Protein AF-A0ABD5VII0-F1 (afdb_monomer)

Structure (mmCIF, N/CA/C/O backbone):
data_AF-A0ABD5VII0-F1
#
_entry.id   AF-A0ABD5VII0-F1
#
loop_
_atom_site.group_PDB
_atom_site.id
_atom_site.type_symbol
_atom_site.label_atom_id
_atom_site.label_alt_id
_atom_site.label_comp_id
_atom_site.label_asym_id
_atom_site.label_entity_id
_atom_site.label_seq_id
_atom_site.pdbx_PDB_ins_code
_atom_site.Cartn_x
_atom_site.Cartn_y
_atom_site.Cartn_z
_atom_site.occupancy
_atom_site.B_iso_or_equiv
_atom_site.auth_seq_id
_atom_site.auth_comp_id
_atom_site.auth_asym_id
_atom_site.auth_atom_id
_atom_site.pdbx_PDB_model_num
ATOM 1 N N . MET A 1 1 ? 37.703 -44.058 -28.568 1.00 40.06 1 MET A N 1
ATOM 2 C CA . MET A 1 1 ? 36.762 -43.119 -29.209 1.00 40.06 1 MET A CA 1
ATOM 3 C C . MET A 1 1 ? 37.309 -41.721 -28.989 1.00 40.06 1 MET A C 1
ATOM 5 O O . MET A 1 1 ? 37.172 -41.197 -27.895 1.00 40.06 1 MET A O 1
ATOM 9 N N . SER A 1 2 ? 38.016 -41.183 -29.981 1.00 28.41 2 SER A N 1
ATOM 10 C CA . SER A 1 2 ? 38.619 -39.847 -29.938 1.00 28.41 2 SER A CA 1
ATOM 11 C C . SER A 1 2 ? 38.120 -39.089 -31.157 1.00 28.41 2 SER A C 1
ATOM 13 O O . SER A 1 2 ? 38.433 -39.456 -32.287 1.00 28.41 2 SER A O 1
ATOM 15 N N . THR A 1 3 ? 37.281 -38.088 -30.928 1.00 31.30 3 THR A N 1
ATOM 16 C CA . THR A 1 3 ? 36.761 -37.202 -31.968 1.00 31.30 3 THR A CA 1
ATOM 17 C C . THR A 1 3 ? 37.717 -36.030 -32.145 1.00 31.30 3 THR A C 1
ATOM 19 O O . THR A 1 3 ? 37.901 -35.226 -31.234 1.00 31.30 3 THR A O 1
ATOM 22 N N . ASN A 1 4 ? 38.339 -35.971 -33.323 1.00 26.78 4 ASN A N 1
ATOM 23 C CA . ASN A 1 4 ? 39.168 -34.864 -33.787 1.00 26.78 4 ASN A CA 1
ATOM 24 C C . ASN A 1 4 ? 38.311 -33.606 -33.994 1.00 26.78 4 ASN A C 1
ATOM 26 O O . ASN A 1 4 ? 37.346 -33.631 -34.759 1.00 26.78 4 ASN A O 1
ATOM 30 N N . LEU A 1 5 ? 38.698 -32.504 -33.351 1.00 28.19 5 LEU A N 1
ATOM 31 C CA . LEU A 1 5 ? 38.220 -31.155 -33.648 1.00 28.19 5 LEU A CA 1
ATOM 32 C C . LEU A 1 5 ? 39.124 -30.548 -34.728 1.00 28.19 5 LEU A C 1
ATOM 34 O O . LEU A 1 5 ? 40.305 -30.304 -34.493 1.00 28.19 5 LEU A O 1
ATOM 38 N N . ASN A 1 6 ? 38.565 -30.329 -35.918 1.00 25.78 6 ASN A N 1
ATOM 39 C CA . ASN A 1 6 ? 39.205 -29.564 -36.985 1.00 25.78 6 ASN A CA 1
ATOM 40 C C . ASN A 1 6 ? 38.994 -28.067 -36.732 1.00 25.78 6 ASN A C 1
ATOM 42 O O . ASN A 1 6 ? 37.893 -27.551 -36.917 1.00 25.78 6 ASN A O 1
ATOM 46 N N . THR A 1 7 ? 40.059 -27.364 -36.361 1.00 28.97 7 THR A N 1
ATOM 47 C CA . THR A 1 7 ? 40.119 -25.899 -36.368 1.00 28.97 7 THR A CA 1
ATOM 48 C C . THR A 1 7 ? 40.439 -25.439 -37.790 1.00 28.97 7 THR A C 1
ATOM 50 O O . THR A 1 7 ? 41.469 -25.821 -38.346 1.00 28.97 7 THR A O 1
ATOM 53 N N . ARG A 1 8 ? 39.564 -24.636 -38.406 1.00 23.98 8 ARG A N 1
ATOM 54 C CA . ARG A 1 8 ? 39.806 -24.033 -39.724 1.00 23.98 8 ARG A CA 1
ATOM 55 C C . ARG A 1 8 ? 39.922 -22.519 -39.563 1.00 23.98 8 ARG A C 1
ATOM 57 O O . ARG A 1 8 ? 38.939 -21.848 -39.275 1.00 23.98 8 ARG A O 1
ATOM 64 N N . THR A 1 9 ? 41.134 -22.008 -39.738 1.00 28.67 9 THR 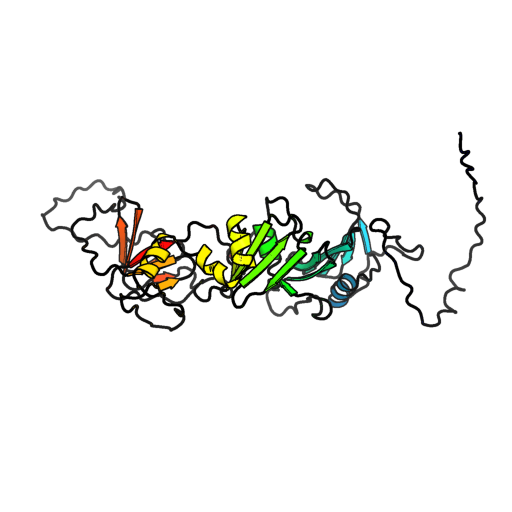A N 1
ATOM 65 C CA . THR A 1 9 ? 41.443 -20.578 -39.844 1.00 28.67 9 THR A CA 1
ATOM 66 C C . THR A 1 9 ? 40.941 -20.071 -41.196 1.00 28.67 9 THR A C 1
ATOM 68 O O . THR A 1 9 ? 41.311 -20.637 -42.225 1.00 28.67 9 THR A O 1
ATOM 71 N N . ILE A 1 10 ? 40.104 -19.031 -41.215 1.00 25.52 10 ILE A N 1
ATOM 72 C CA . ILE A 1 10 ? 39.735 -18.318 -42.447 1.00 25.52 10 ILE A CA 1
ATOM 73 C C . ILE A 1 10 ? 40.485 -16.987 -42.452 1.00 25.52 10 ILE A C 1
ATOM 75 O O . ILE A 1 10 ? 40.422 -16.225 -41.492 1.00 25.52 10 ILE A O 1
ATOM 79 N N . SER A 1 11 ? 41.249 -16.779 -43.523 1.00 27.52 11 SER A N 1
ATOM 80 C CA . SER A 1 11 ? 42.092 -15.617 -43.779 1.00 27.52 11 SER A CA 1
ATOM 81 C C . SER A 1 11 ? 41.280 -14.399 -44.207 1.00 27.52 11 SER A C 1
ATOM 83 O O . SER A 1 11 ? 40.354 -14.507 -45.011 1.00 27.52 11 SER A O 1
ATOM 85 N N . GLU A 1 12 ? 41.720 -13.241 -43.731 1.00 35.62 12 GLU A N 1
ATOM 86 C CA . GLU A 1 12 ? 41.301 -11.910 -44.154 1.00 35.62 12 GLU A CA 1
ATOM 87 C C . GLU A 1 12 ? 41.431 -11.721 -45.673 1.00 35.62 12 GLU A C 1
ATOM 89 O O . GLU A 1 12 ? 42.505 -11.889 -46.245 1.00 35.62 12 GLU A O 1
ATOM 94 N N . THR A 1 13 ? 40.348 -11.289 -46.316 1.00 28.16 13 THR A N 1
ATOM 95 C CA . THR A 1 13 ? 40.408 -10.441 -47.516 1.00 28.16 13 THR A CA 1
ATOM 96 C C . THR A 1 13 ? 39.332 -9.374 -47.355 1.00 28.16 13 THR A C 1
ATOM 98 O O . THR A 1 13 ? 38.142 -9.669 -47.321 1.00 28.16 13 THR A O 1
ATOM 101 N N . SER A 1 14 ? 39.772 -8.136 -47.128 1.00 31.20 14 SER A N 1
ATOM 102 C CA . SER A 1 14 ? 38.910 -6.964 -46.996 1.00 31.20 14 SER A CA 1
ATOM 103 C C . SER A 1 14 ? 38.879 -6.222 -48.325 1.00 31.20 14 SER A C 1
ATOM 105 O O . SER A 1 14 ? 39.821 -5.508 -48.665 1.00 31.20 14 SER A O 1
ATOM 107 N N . ASP A 1 15 ? 37.782 -6.360 -49.062 1.00 30.91 15 ASP A N 1
ATOM 108 C CA . ASP A 1 15 ? 37.466 -5.433 -50.144 1.00 30.91 15 ASP A CA 1
ATOM 109 C C . ASP A 1 15 ? 36.653 -4.273 -49.559 1.00 30.91 15 ASP A C 1
ATOM 111 O O . ASP A 1 15 ? 35.555 -4.437 -49.025 1.00 30.91 15 ASP A O 1
ATOM 115 N N . LYS A 1 16 ? 37.248 -3.078 -49.593 1.00 33.78 16 LYS A N 1
ATOM 116 C CA . LYS A 1 16 ? 36.638 -1.833 -49.120 1.00 33.78 16 LYS A CA 1
ATOM 117 C C . LYS A 1 16 ? 35.548 -1.392 -50.096 1.00 33.78 16 LYS A C 1
ATOM 119 O O . LYS A 1 16 ? 35.859 -0.839 -51.147 1.00 33.78 16 LYS A O 1
ATOM 124 N N . ILE A 1 17 ? 34.286 -1.559 -49.715 1.00 35.62 17 ILE A N 1
ATOM 125 C CA . ILE A 1 17 ? 33.165 -0.851 -50.345 1.00 35.62 17 ILE A CA 1
ATOM 126 C C . ILE A 1 17 ? 33.126 0.564 -49.751 1.00 35.62 17 ILE A C 1
ATOM 128 O O . ILE A 1 17 ? 33.121 0.735 -48.530 1.00 35.62 17 ILE A O 1
ATOM 132 N N . THR A 1 18 ? 33.165 1.592 -50.597 1.00 42.88 18 THR A N 1
ATOM 133 C CA . THR A 1 18 ? 33.120 2.994 -50.163 1.00 42.88 18 THR A CA 1
ATOM 134 C C . THR A 1 18 ? 31.687 3.433 -49.855 1.00 42.88 18 THR A C 1
ATOM 136 O O . THR A 1 18 ? 30.713 2.982 -50.455 1.00 42.88 18 THR A O 1
ATOM 139 N N . THR A 1 19 ? 31.559 4.355 -48.901 1.00 41.94 19 THR A N 1
ATOM 140 C CA . THR A 1 19 ? 30.309 4.823 -48.275 1.00 41.94 19 THR A CA 1
ATOM 141 C C . THR A 1 19 ? 29.281 5.437 -49.241 1.00 41.94 19 THR A C 1
ATOM 143 O O . THR A 1 19 ? 28.135 5.650 -48.857 1.00 41.94 19 THR A O 1
ATOM 146 N N . GLU A 1 20 ? 29.655 5.721 -50.491 1.00 36.78 20 GLU A N 1
ATOM 147 C CA . GLU A 1 20 ? 28.778 6.346 -51.491 1.00 36.78 20 GLU A CA 1
ATOM 148 C C . GLU A 1 20 ? 27.897 5.350 -52.267 1.00 36.78 20 GLU A C 1
ATOM 150 O O . GLU A 1 20 ? 26.861 5.754 -52.799 1.00 36.78 20 GLU A O 1
ATOM 155 N N . GLU A 1 21 ? 28.231 4.054 -52.300 1.00 38.16 21 GLU A N 1
ATOM 156 C CA . GLU A 1 21 ? 27.411 3.052 -53.008 1.00 38.16 21 GLU A CA 1
ATOM 157 C C . GLU A 1 21 ? 26.200 2.568 -52.196 1.00 38.16 21 GLU A C 1
ATOM 159 O O . GLU A 1 21 ? 25.178 2.197 -52.774 1.00 38.16 21 GLU A O 1
ATOM 164 N N . TYR A 1 22 ? 26.244 2.653 -50.863 1.00 38.62 22 TYR A N 1
ATOM 165 C CA . TYR A 1 22 ? 25.178 2.133 -49.993 1.00 38.62 22 TYR A CA 1
ATOM 166 C C . TYR A 1 22 ? 23.923 3.027 -49.944 1.00 38.62 22 TYR A C 1
ATOM 168 O O . TYR A 1 22 ? 22.839 2.580 -49.574 1.00 38.62 22 TYR A O 1
ATOM 176 N N . ALA A 1 23 ? 24.032 4.296 -50.351 1.00 39.47 23 ALA A N 1
ATOM 177 C CA . ALA A 1 23 ? 22.937 5.267 -50.263 1.00 39.47 23 ALA A CA 1
ATOM 178 C C . ALA A 1 23 ? 21.900 5.170 -51.404 1.00 39.47 23 ALA A C 1
ATOM 180 O O . ALA A 1 23 ? 20.951 5.952 -51.430 1.00 39.47 23 ALA A O 1
ATOM 181 N N . LYS A 1 24 ? 22.063 4.245 -52.365 1.00 35.62 24 LYS A N 1
ATOM 182 C CA . LYS A 1 24 ? 21.220 4.181 -53.576 1.00 35.62 24 LYS A CA 1
ATOM 183 C C . LYS A 1 24 ? 20.246 3.000 -53.650 1.00 35.62 24 LYS A C 1
ATOM 185 O O . LYS A 1 24 ? 19.464 2.952 -54.596 1.00 35.62 24 LYS A O 1
ATOM 190 N N . THR A 1 25 ? 20.228 2.077 -52.686 1.00 37.50 25 THR A N 1
ATOM 191 C CA . THR A 1 25 ? 19.448 0.828 -52.816 1.00 37.50 25 THR A CA 1
ATOM 192 C C . THR A 1 25 ? 18.756 0.376 -51.529 1.00 37.50 25 THR A C 1
ATOM 194 O O . THR A 1 25 ? 18.946 -0.759 -51.097 1.00 37.50 25 THR A O 1
ATOM 197 N N . THR A 1 26 ? 17.901 1.206 -50.929 1.00 31.09 26 THR A N 1
ATOM 198 C CA . THR A 1 26 ? 16.987 0.719 -49.877 1.00 31.09 26 THR A CA 1
ATOM 199 C C . THR A 1 26 ? 15.539 0.721 -50.374 1.00 31.09 26 THR A C 1
ATOM 201 O O . THR A 1 26 ? 14.867 1.750 -50.291 1.00 31.09 26 THR A O 1
ATOM 204 N N . PRO A 1 27 ? 15.012 -0.405 -50.892 1.00 31.61 27 PRO A N 1
ATOM 205 C CA . PRO A 1 27 ? 13.579 -0.630 -50.902 1.00 31.61 27 PRO A CA 1
ATOM 206 C C . PRO A 1 27 ? 13.100 -1.010 -49.497 1.00 31.61 27 PRO A C 1
ATOM 208 O O . PRO A 1 27 ? 13.823 -1.607 -48.700 1.00 31.61 27 PRO A O 1
ATOM 211 N N . ALA A 1 28 ? 11.857 -0.638 -49.206 1.00 43.59 28 ALA A N 1
ATOM 212 C CA . ALA A 1 28 ? 11.148 -1.033 -48.002 1.00 43.59 28 ALA A CA 1
ATOM 213 C C . ALA A 1 28 ? 10.971 -2.561 -47.909 1.00 43.59 28 ALA A C 1
ATOM 215 O O . ALA A 1 28 ? 10.833 -3.230 -48.933 1.00 43.59 28 ALA A O 1
ATOM 216 N N . ALA A 1 29 ? 10.825 -3.026 -46.660 1.00 32.00 29 ALA A N 1
ATOM 217 C CA . ALA A 1 29 ? 10.445 -4.376 -46.214 1.00 32.00 29 ALA A CA 1
ATOM 218 C C . ALA A 1 29 ? 11.658 -5.317 -45.981 1.00 32.00 29 ALA A C 1
ATOM 220 O O . ALA A 1 29 ? 12.670 -5.198 -46.650 1.00 32.00 29 ALA A O 1
ATOM 221 N N . VAL A 1 30 ? 11.705 -6.231 -45.007 1.00 25.81 30 VAL A N 1
ATOM 222 C CA . VAL A 1 30 ? 10.682 -6.986 -44.269 1.00 25.81 30 VAL A CA 1
ATOM 223 C C . VAL A 1 30 ? 11.249 -7.363 -42.882 1.00 25.81 30 VAL A C 1
ATOM 225 O O . VAL A 1 30 ? 12.420 -7.723 -42.763 1.00 25.81 30 VAL A O 1
ATOM 228 N N . LEU A 1 31 ? 10.401 -7.301 -41.846 1.00 39.03 31 LEU A N 1
ATOM 229 C CA . LEU A 1 31 ? 10.583 -7.946 -40.536 1.00 39.03 31 LEU A CA 1
ATOM 230 C C . LEU A 1 31 ? 11.017 -9.413 -40.707 1.00 39.03 31 LEU A C 1
ATOM 232 O O . LEU A 1 31 ? 10.260 -10.193 -41.276 1.00 39.03 31 LEU A O 1
ATOM 236 N N . THR A 1 32 ? 12.154 -9.818 -40.140 1.00 25.61 32 THR A N 1
ATOM 237 C CA . THR A 1 32 ? 12.441 -11.244 -39.922 1.00 25.61 32 THR A CA 1
ATOM 238 C C . THR A 1 32 ? 12.730 -11.484 -38.447 1.00 25.61 32 THR A C 1
ATOM 240 O O . THR A 1 32 ? 13.459 -10.734 -37.803 1.00 25.61 32 THR A O 1
ATOM 243 N N . VAL A 1 33 ? 12.041 -12.501 -37.943 1.00 29.59 33 VAL A N 1
ATOM 244 C CA . VAL A 1 33 ? 11.966 -13.021 -36.581 1.00 29.59 33 VAL A CA 1
ATOM 245 C C . VAL A 1 33 ? 13.350 -13.160 -35.942 1.00 29.59 33 VAL A C 1
ATOM 247 O O . VAL A 1 33 ? 14.222 -13.822 -36.496 1.00 29.59 33 VAL A O 1
ATOM 250 N N . ILE A 1 34 ? 13.528 -12.578 -34.754 1.00 27.77 34 ILE A N 1
ATOM 251 C CA . ILE A 1 34 ? 14.613 -12.953 -33.842 1.00 27.77 34 ILE A CA 1
ATOM 252 C C . ILE A 1 34 ? 14.004 -13.933 -32.842 1.00 27.77 34 ILE A C 1
ATOM 254 O O . ILE A 1 34 ? 13.345 -13.529 -31.885 1.00 27.77 34 ILE A O 1
ATOM 258 N N . GLU A 1 35 ? 14.193 -15.226 -33.098 1.00 27.55 35 GLU A N 1
ATOM 259 C CA . GLU A 1 35 ? 14.078 -16.255 -32.067 1.00 27.55 35 GLU A CA 1
ATOM 260 C C . GLU A 1 35 ? 15.241 -16.043 -31.095 1.00 27.55 35 GLU A C 1
ATOM 262 O O . GLU A 1 35 ? 16.414 -16.218 -31.420 1.00 27.55 35 GLU A O 1
ATOM 267 N N . THR A 1 36 ? 14.907 -15.541 -29.913 1.00 31.28 36 THR A N 1
ATOM 268 C CA . THR A 1 36 ? 15.856 -15.185 -28.865 1.00 31.28 36 THR A CA 1
ATOM 269 C C . THR A 1 36 ? 16.338 -16.430 -28.127 1.00 31.28 36 THR A C 1
ATOM 271 O O . THR A 1 36 ? 15.568 -17.030 -27.380 1.00 31.28 36 THR A O 1
ATOM 274 N N . ASN A 1 37 ? 17.631 -16.740 -28.235 1.00 28.42 37 ASN A N 1
ATOM 275 C CA . ASN A 1 37 ? 18.361 -17.297 -27.101 1.00 28.42 37 ASN A CA 1
ATOM 276 C C . ASN A 1 37 ? 18.738 -16.127 -26.187 1.00 28.42 37 ASN A C 1
ATOM 278 O O . ASN A 1 37 ? 19.406 -15.181 -26.605 1.00 28.42 37 ASN A O 1
ATOM 282 N N . VAL A 1 38 ? 18.248 -16.176 -24.951 1.00 37.91 38 VAL A N 1
ATOM 283 C CA . VAL A 1 38 ? 18.551 -15.221 -23.882 1.00 37.91 38 VAL A CA 1
ATOM 284 C C . VAL A 1 38 ? 20.055 -15.304 -23.593 1.00 37.91 38 VAL A C 1
ATOM 286 O O . VAL A 1 38 ? 20.504 -16.204 -22.891 1.00 37.91 38 VAL A O 1
ATOM 289 N N . GLY A 1 39 ? 20.845 -14.422 -24.205 1.00 36.00 39 GLY A N 1
ATOM 290 C CA . GLY A 1 39 ? 22.305 -14.416 -24.067 1.00 36.00 39 GLY A CA 1
ATOM 291 C C . GLY A 1 39 ? 23.024 -13.474 -25.028 1.00 36.00 39 GLY A C 1
ATOM 292 O O . GLY A 1 39 ? 23.912 -12.748 -24.597 1.00 36.00 39 GLY A O 1
ATOM 293 N N . ASP A 1 40 ? 22.580 -13.384 -26.283 1.00 39.66 40 ASP A N 1
ATOM 294 C CA . ASP A 1 40 ? 23.312 -12.642 -27.315 1.00 39.66 40 ASP A CA 1
ATOM 295 C C . ASP A 1 40 ? 22.464 -11.521 -27.922 1.00 39.66 40 ASP A C 1
ATOM 297 O O . ASP A 1 40 ? 21.899 -11.638 -29.012 1.00 39.66 40 ASP A O 1
ATOM 301 N N . LEU A 1 41 ? 22.412 -10.376 -27.236 1.00 45.94 41 LEU A N 1
ATOM 302 C CA . LEU A 1 41 ? 22.143 -9.109 -27.921 1.00 45.94 41 LEU A CA 1
ATOM 303 C C . LEU A 1 41 ? 23.351 -8.806 -28.812 1.00 45.94 41 LEU A C 1
ATOM 305 O O . LEU A 1 41 ? 24.301 -8.139 -28.405 1.00 45.94 41 LEU A O 1
ATOM 309 N N . THR A 1 42 ? 23.322 -9.323 -30.037 1.00 47.84 42 THR A N 1
ATOM 310 C CA . THR A 1 42 ? 24.255 -8.920 -31.085 1.00 47.84 42 THR A CA 1
ATOM 311 C C . THR A 1 42 ? 23.955 -7.470 -31.435 1.00 47.84 42 THR A C 1
ATOM 313 O O . THR A 1 42 ? 22.951 -7.146 -32.069 1.00 47.84 42 THR A O 1
ATOM 316 N N . VAL A 1 43 ? 24.820 -6.567 -30.970 1.00 49.31 43 VAL A N 1
ATOM 317 C CA . VAL A 1 43 ? 24.845 -5.190 -31.460 1.00 49.31 43 VAL A CA 1
ATOM 318 C C . VAL A 1 43 ? 25.120 -5.279 -32.965 1.00 49.31 43 VAL A C 1
ATOM 320 O O . VAL A 1 43 ? 26.152 -5.840 -33.336 1.00 49.31 43 VAL A O 1
ATOM 323 N N . PRO A 1 44 ? 24.218 -4.804 -33.840 1.00 52.94 44 PRO A N 1
ATOM 324 C CA . PRO A 1 44 ? 24.406 -4.968 -35.275 1.00 52.94 44 PRO A CA 1
ATOM 325 C C . PRO A 1 44 ? 25.715 -4.321 -35.738 1.00 52.94 44 PRO A C 1
ATOM 327 O O . PRO A 1 44 ? 26.057 -3.245 -35.258 1.00 52.94 44 PRO A O 1
ATOM 330 N N . GLU A 1 45 ? 26.426 -4.917 -36.699 1.00 47.41 45 GLU A N 1
ATOM 331 C CA . GLU A 1 45 ? 27.711 -4.378 -37.194 1.00 47.41 45 GLU A CA 1
ATOM 332 C C . GLU A 1 45 ? 27.603 -2.946 -37.748 1.00 47.41 45 GLU A C 1
ATOM 334 O O . GLU A 1 45 ? 28.568 -2.187 -37.736 1.00 47.41 45 GLU A O 1
ATOM 339 N N . TRP A 1 46 ? 26.411 -2.548 -38.200 1.00 48.19 46 TRP A N 1
ATOM 340 C CA . TRP A 1 46 ? 26.122 -1.199 -38.691 1.00 48.19 46 TRP A CA 1
ATOM 341 C C . TRP A 1 46 ? 25.880 -0.168 -37.577 1.00 48.19 46 TRP A C 1
ATOM 343 O O . TRP A 1 46 ? 25.620 1.004 -37.858 1.00 48.19 46 TRP A O 1
ATOM 353 N N . TYR A 1 47 ? 25.930 -0.574 -36.310 1.00 51.75 47 TYR A N 1
ATOM 354 C CA . TYR A 1 47 ? 25.691 0.310 -35.183 1.00 51.75 47 TYR A CA 1
ATOM 355 C C . TYR A 1 47 ? 26.903 1.205 -34.891 1.00 51.75 47 TYR A C 1
ATOM 357 O O . TYR A 1 47 ? 28.002 0.735 -34.602 1.00 51.75 47 TYR A O 1
ATOM 365 N N . ILE A 1 48 ? 26.674 2.519 -34.886 1.00 55.12 48 ILE A N 1
ATOM 366 C CA . ILE A 1 48 ? 27.670 3.522 -34.502 1.00 55.12 48 ILE A CA 1
ATOM 367 C C . ILE A 1 48 ? 27.243 4.124 -33.157 1.00 55.12 48 ILE A C 1
ATOM 369 O O . ILE A 1 48 ? 26.219 4.813 -33.107 1.00 55.12 48 ILE A O 1
ATOM 373 N N . PRO A 1 49 ? 28.008 3.915 -32.067 1.00 54.88 49 PRO A N 1
ATOM 374 C CA . PRO A 1 49 ? 27.760 4.584 -30.797 1.00 54.88 49 PRO A CA 1
ATOM 375 C C . PRO A 1 49 ? 27.708 6.102 -30.977 1.00 54.88 49 PRO A C 1
ATOM 377 O O . PRO A 1 49 ? 28.630 6.706 -31.525 1.00 54.88 49 PRO A O 1
ATOM 380 N N . THR A 1 50 ? 26.636 6.734 -30.502 1.00 55.38 50 THR A N 1
ATOM 381 C CA . THR A 1 50 ? 26.457 8.188 -30.584 1.00 55.38 50 THR A CA 1
ATOM 382 C C . THR A 1 50 ? 26.126 8.775 -29.220 1.00 55.38 50 THR A C 1
ATOM 384 O O . THR A 1 50 ? 25.294 8.260 -28.475 1.00 55.38 50 THR A O 1
ATOM 387 N N . THR A 1 51 ? 26.756 9.906 -28.908 1.00 55.38 51 THR A N 1
ATOM 388 C CA . THR A 1 51 ? 26.483 10.696 -27.699 1.00 55.38 51 THR A CA 1
ATOM 389 C C . THR A 1 51 ? 25.268 11.614 -27.852 1.00 55.38 51 THR A C 1
ATOM 391 O O . THR A 1 51 ? 24.846 12.246 -26.884 1.00 55.38 51 THR A O 1
ATOM 394 N N . LYS A 1 52 ? 24.694 11.712 -29.059 1.00 60.94 52 LYS A N 1
ATOM 395 C CA . LYS A 1 52 ? 23.497 12.516 -29.335 1.00 60.94 52 LYS A CA 1
ATOM 396 C C . LYS A 1 52 ? 22.245 11.678 -29.105 1.00 60.94 52 LYS A C 1
ATOM 398 O O . LYS A 1 52 ? 22.196 10.541 -29.561 1.00 60.94 52 LYS A O 1
ATOM 403 N N . ALA A 1 53 ? 21.231 12.254 -28.461 1.00 64.25 53 ALA A N 1
ATOM 404 C CA . ALA A 1 53 ? 19.911 11.637 -28.338 1.00 64.25 53 ALA A CA 1
ATOM 405 C C . ALA A 1 53 ? 19.309 11.376 -29.734 1.00 64.25 53 ALA A C 1
ATOM 407 O O . ALA A 1 53 ? 19.294 12.275 -30.575 1.00 64.25 53 ALA A O 1
ATOM 408 N N . VAL A 1 54 ? 18.838 10.151 -29.975 1.00 68.75 54 VAL A N 1
ATOM 409 C CA . VAL A 1 54 ? 18.260 9.697 -31.258 1.00 68.75 54 VAL A CA 1
ATOM 410 C C . VAL A 1 54 ? 16.736 9.807 -31.212 1.00 68.75 54 VAL A C 1
ATOM 412 O O . VAL A 1 54 ? 16.091 9.929 -32.249 1.00 68.75 54 VAL A O 1
ATOM 415 N N . TYR A 1 55 ? 16.170 9.847 -30.005 1.00 76.44 55 TYR A N 1
ATOM 416 C CA . TYR A 1 55 ? 14.745 10.003 -29.773 1.00 76.44 55 TYR A CA 1
ATOM 417 C C . TYR A 1 55 ? 14.422 11.259 -28.975 1.00 76.44 55 TYR A C 1
ATOM 419 O O . TYR A 1 55 ? 15.199 11.727 -28.136 1.00 76.44 55 TYR A O 1
ATOM 427 N N . ASP A 1 56 ? 13.214 11.766 -29.204 1.00 84.00 56 ASP A N 1
ATOM 428 C CA . ASP A 1 56 ? 12.560 12.637 -28.244 1.00 84.00 56 ASP A CA 1
ATOM 429 C C . ASP A 1 56 ? 12.103 11.840 -27.005 1.00 84.00 56 ASP A C 1
ATOM 431 O O . ASP A 1 56 ? 12.340 10.640 -26.866 1.00 84.00 56 ASP A O 1
ATOM 435 N N . LYS A 1 57 ? 11.452 12.522 -26.064 1.00 83.50 57 LYS A N 1
ATOM 436 C CA . LYS A 1 57 ? 11.043 11.927 -24.785 1.00 83.50 57 LYS A CA 1
ATOM 437 C C . LYS A 1 57 ? 10.095 10.741 -24.963 1.00 83.50 57 LYS A C 1
ATOM 439 O O . LYS A 1 57 ? 10.272 9.735 -24.286 1.00 83.50 57 LYS A O 1
ATOM 444 N N . GLN A 1 58 ? 9.119 10.863 -25.863 1.00 84.00 58 GLN A N 1
ATOM 445 C CA . GLN A 1 58 ? 8.134 9.816 -26.126 1.00 84.00 58 GLN A CA 1
ATOM 446 C C . GLN A 1 58 ? 8.782 8.651 -26.878 1.00 84.00 58 GLN A C 1
ATOM 448 O O . GLN A 1 58 ? 8.574 7.493 -26.527 1.00 84.00 58 GLN A O 1
ATOM 453 N N . GLY A 1 59 ? 9.636 8.958 -27.853 1.00 84.06 59 GLY A N 1
ATOM 454 C CA . GLY A 1 59 ? 10.389 7.982 -28.620 1.00 84.06 59 GLY A CA 1
ATOM 455 C C . GLY A 1 59 ? 11.282 7.109 -27.743 1.00 84.06 59 GLY A C 1
ATOM 456 O O . GLY A 1 59 ? 11.334 5.909 -27.979 1.00 84.06 59 GLY A O 1
ATOM 457 N N . VAL A 1 60 ? 11.910 7.649 -26.686 1.00 84.12 60 VAL A N 1
ATOM 458 C CA . VAL A 1 60 ? 12.681 6.831 -25.726 1.00 84.12 60 VAL A CA 1
ATOM 459 C C . VAL A 1 60 ? 11.798 5.755 -25.090 1.00 84.12 60 VAL A C 1
ATOM 461 O O . VAL A 1 60 ? 12.167 4.580 -25.099 1.00 84.12 60 VAL A O 1
ATOM 464 N N . VAL A 1 61 ? 10.631 6.140 -24.568 1.00 84.69 61 VAL A N 1
ATOM 465 C CA . VAL A 1 61 ? 9.721 5.227 -23.862 1.00 84.69 61 VAL A CA 1
ATOM 466 C C . VAL A 1 61 ? 9.103 4.208 -24.825 1.00 84.69 61 VAL A C 1
ATOM 468 O O . VAL A 1 61 ? 9.064 3.017 -24.527 1.00 84.69 61 VAL A O 1
ATOM 471 N N . GLU A 1 62 ? 8.665 4.642 -26.010 1.00 85.25 62 GLU A N 1
ATOM 472 C CA . GLU A 1 62 ? 8.073 3.753 -27.017 1.00 85.25 62 GLU A CA 1
ATOM 473 C C . GLU A 1 62 ? 9.075 2.759 -27.590 1.00 85.25 62 GLU A C 1
ATOM 475 O O . GLU A 1 62 ? 8.763 1.578 -27.741 1.00 85.25 62 GLU A O 1
ATOM 480 N N . SER A 1 63 ? 10.282 3.232 -27.898 1.00 82.81 63 SER A N 1
ATOM 481 C CA . SER A 1 63 ? 11.368 2.394 -28.394 1.00 82.81 63 SER A CA 1
ATOM 482 C C . SER A 1 63 ? 11.739 1.347 -27.347 1.00 82.81 63 SER A C 1
ATOM 484 O O . SER A 1 63 ? 11.800 0.156 -27.664 1.00 82.81 63 SER A O 1
ATOM 486 N N . TRP A 1 64 ? 11.865 1.775 -26.083 1.00 87.44 64 TRP A N 1
ATOM 487 C CA . TRP A 1 64 ? 12.082 0.876 -24.957 1.00 87.44 64 TRP A CA 1
ATOM 488 C C . TRP A 1 64 ? 10.982 -0.175 -24.865 1.00 87.44 64 TRP A C 1
ATOM 490 O O . TRP A 1 64 ? 11.309 -1.360 -24.900 1.00 87.44 64 TRP A O 1
ATOM 500 N N . ALA A 1 65 ? 9.707 0.225 -24.851 1.00 83.00 65 ALA A N 1
ATOM 501 C CA . ALA A 1 65 ? 8.554 -0.666 -24.710 1.00 83.00 65 ALA A CA 1
ATOM 502 C C . ALA A 1 65 ? 8.442 -1.684 -25.856 1.00 83.00 65 ALA A C 1
ATOM 504 O O . ALA A 1 65 ? 8.088 -2.839 -25.628 1.00 83.00 65 ALA A O 1
ATOM 505 N N . GLN A 1 66 ? 8.834 -1.296 -27.070 1.00 83.00 66 GLN A N 1
ATOM 506 C CA . GLN A 1 66 ? 8.806 -2.148 -28.263 1.00 83.00 66 GLN A CA 1
ATOM 507 C C . GLN A 1 66 ? 10.057 -3.018 -28.445 1.00 83.00 66 GLN A C 1
ATOM 509 O O . GLN A 1 66 ? 10.159 -3.707 -29.457 1.00 83.00 66 GLN A O 1
ATOM 514 N N . LYS A 1 67 ? 11.031 -2.967 -27.525 1.00 80.56 67 LYS A N 1
ATOM 515 C CA . LYS A 1 67 ? 12.345 -3.618 -27.696 1.00 80.56 67 LYS A CA 1
ATOM 516 C C . LYS A 1 67 ? 13.078 -3.162 -28.968 1.00 80.56 67 LYS A C 1
ATOM 518 O O . LYS A 1 67 ? 13.909 -3.885 -29.507 1.00 80.56 67 LYS A O 1
ATOM 523 N N . LYS A 1 68 ? 12.791 -1.951 -29.454 1.00 75.38 68 LYS A N 1
ATOM 524 C CA . LYS A 1 68 ? 13.507 -1.336 -30.576 1.00 75.38 68 LYS A CA 1
ATOM 525 C C . LYS A 1 68 ? 14.647 -0.524 -29.981 1.00 75.38 68 LYS A C 1
ATOM 527 O O . LYS A 1 68 ? 14.390 0.352 -29.164 1.00 75.38 68 LYS A O 1
ATOM 532 N N . PHE A 1 69 ? 15.896 -0.805 -30.331 1.00 62.66 69 PHE A N 1
ATOM 533 C CA . PHE A 1 69 ? 17.028 -0.085 -29.742 1.00 62.66 69 PHE A CA 1
ATOM 534 C C . PHE A 1 69 ? 18.085 0.265 -30.790 1.00 62.66 69 PHE A C 1
ATOM 536 O O . PHE A 1 69 ? 18.923 -0.572 -31.114 1.00 62.66 69 PHE A O 1
ATOM 543 N N . PRO A 1 70 ? 18.136 1.519 -31.272 1.00 56.38 70 PRO A N 1
ATOM 544 C CA . PRO A 1 70 ? 19.413 2.153 -31.527 1.00 56.38 70 PRO A CA 1
ATOM 545 C C . PRO A 1 70 ? 20.024 2.419 -30.149 1.00 56.38 70 PRO A C 1
ATOM 547 O O . PRO A 1 70 ? 19.512 3.192 -29.339 1.00 56.38 70 PRO A O 1
ATOM 550 N N . VAL A 1 71 ? 21.067 1.668 -29.829 1.00 54.44 71 VAL A N 1
ATOM 551 C CA . VAL A 1 71 ? 21.786 1.807 -28.563 1.00 54.44 71 VAL A CA 1
ATOM 552 C C . VAL A 1 71 ? 22.387 3.232 -28.501 1.00 54.44 71 VAL A C 1
ATOM 554 O O . VAL A 1 71 ? 22.599 3.869 -29.528 1.00 54.44 71 VAL A O 1
ATOM 557 N N . HIS A 1 72 ? 22.625 3.801 -27.318 1.00 55.59 72 HIS A N 1
ATOM 558 C CA . HIS A 1 72 ? 23.434 5.032 -27.197 1.00 55.59 72 HIS A CA 1
ATOM 559 C C . HIS A 1 72 ? 24.781 4.763 -26.548 1.00 55.59 72 HIS A C 1
ATOM 561 O O . HIS A 1 72 ? 25.811 5.332 -26.910 1.00 55.59 72 HIS A O 1
ATOM 567 N N . THR A 1 73 ? 24.786 3.885 -25.555 1.00 53.12 73 THR A N 1
ATOM 568 C CA . THR A 1 73 ? 25.989 3.493 -24.834 1.00 53.12 73 THR A CA 1
ATOM 569 C C . THR A 1 73 ? 25.779 2.078 -24.325 1.00 53.12 73 THR A C 1
ATOM 571 O O . THR A 1 73 ? 24.761 1.797 -23.690 1.00 53.12 73 THR A O 1
ATOM 574 N N . VAL A 1 74 ? 26.739 1.200 -24.611 1.00 54.56 74 VAL A N 1
ATOM 575 C CA . VAL A 1 74 ? 26.900 -0.061 -23.886 1.00 54.56 74 VAL A CA 1
ATOM 576 C C . VAL A 1 74 ? 27.833 0.256 -22.732 1.00 54.56 74 VAL A C 1
ATOM 578 O O . VAL A 1 74 ? 28.978 0.647 -22.950 1.00 54.56 74 VAL A O 1
ATOM 581 N N . SER A 1 75 ? 27.328 0.171 -21.509 1.00 51.47 75 SER A N 1
ATOM 582 C CA . SER A 1 75 ? 28.160 0.303 -20.320 1.00 51.47 75 SER A CA 1
ATOM 583 C C . SER A 1 75 ? 28.181 -1.045 -19.621 1.00 51.47 75 SER A C 1
ATOM 585 O O . SER A 1 75 ? 27.137 -1.556 -19.215 1.00 51.47 75 SER A O 1
ATOM 587 N N . LEU A 1 76 ? 29.379 -1.615 -19.495 1.00 51.16 76 LEU A N 1
ATOM 588 C CA . LEU A 1 76 ? 29.667 -2.612 -18.473 1.00 51.16 76 LEU A CA 1
ATOM 589 C C . LEU A 1 76 ? 29.728 -1.830 -17.162 1.00 51.16 76 LEU A C 1
ATOM 591 O O . LEU A 1 76 ? 30.758 -1.248 -16.833 1.00 51.16 76 LEU A O 1
ATOM 595 N N . CYS A 1 77 ? 28.585 -1.684 -16.502 1.00 43.34 77 CYS A N 1
ATOM 596 C CA . CYS A 1 77 ? 28.498 -0.939 -15.256 1.00 43.34 77 CYS A CA 1
ATOM 597 C C . CYS A 1 77 ? 28.694 -1.941 -14.118 1.00 43.34 77 CYS A C 1
ATOM 599 O O . CYS A 1 77 ? 27.844 -2.819 -13.961 1.00 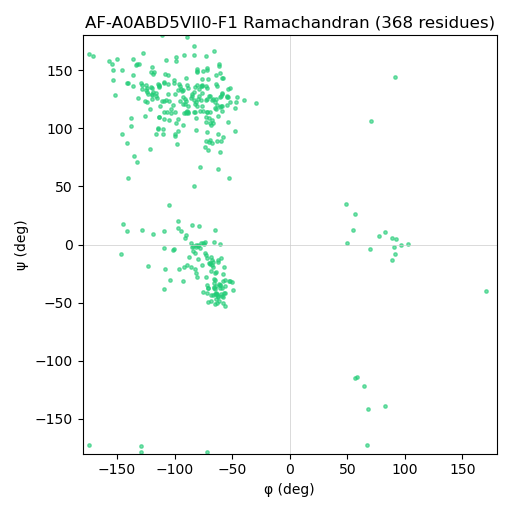43.34 77 CYS A O 1
ATOM 601 N N . PRO A 1 78 ? 29.791 -1.860 -13.352 1.00 43.97 78 PRO A N 1
ATOM 602 C CA . PRO A 1 78 ? 29.848 -2.497 -12.051 1.00 43.97 78 PRO A CA 1
ATOM 603 C C . PRO A 1 78 ? 28.977 -1.646 -11.121 1.00 43.97 78 PRO A C 1
ATOM 605 O O . PRO A 1 78 ? 29.472 -0.711 -10.496 1.00 43.97 78 PRO A O 1
ATOM 608 N N . ASP A 1 79 ? 27.662 -1.867 -11.114 1.00 45.38 79 ASP A N 1
ATOM 609 C CA . ASP A 1 79 ? 26.820 -1.233 -10.099 1.00 45.38 79 ASP A CA 1
ATOM 610 C C . ASP A 1 79 ? 27.095 -1.918 -8.748 1.00 45.38 79 ASP A C 1
ATOM 612 O O . ASP A 1 79 ? 27.252 -3.133 -8.649 1.00 45.38 79 ASP A O 1
ATOM 616 N N . SER A 1 80 ? 27.253 -1.087 -7.724 1.00 46.06 80 SER A N 1
ATOM 617 C CA . SER A 1 80 ? 28.059 -1.300 -6.520 1.00 46.06 80 SER A CA 1
ATOM 618 C C . SER A 1 80 ? 27.464 -2.188 -5.425 1.00 46.06 80 SER A C 1
ATOM 620 O O . SER A 1 80 ? 27.989 -2.159 -4.324 1.00 46.06 80 SER A O 1
ATOM 622 N N . ASP A 1 81 ? 26.435 -2.982 -5.703 1.00 49.94 81 ASP A N 1
ATOM 623 C CA . ASP A 1 81 ? 25.892 -3.960 -4.740 1.00 49.94 81 ASP A CA 1
ATOM 624 C C . ASP A 1 81 ? 25.348 -5.239 -5.403 1.00 49.94 81 ASP A C 1
ATOM 626 O O . ASP A 1 81 ? 25.086 -6.224 -4.718 1.00 49.94 81 ASP A O 1
ATOM 630 N N . ASP A 1 82 ? 25.254 -5.280 -6.738 1.00 45.44 82 ASP A N 1
ATOM 631 C CA . ASP A 1 82 ? 24.736 -6.433 -7.472 1.00 45.44 82 ASP A CA 1
ATOM 632 C C . ASP A 1 82 ? 25.875 -7.137 -8.214 1.00 45.44 82 ASP A C 1
ATOM 634 O O . ASP A 1 82 ? 26.412 -6.659 -9.213 1.00 45.44 82 ASP A O 1
ATOM 638 N N . SER A 1 83 ? 26.255 -8.313 -7.720 1.00 37.22 83 SER A N 1
ATOM 639 C CA . SER A 1 83 ? 27.374 -9.139 -8.208 1.00 37.22 83 SER A CA 1
ATOM 640 C C . SER A 1 83 ? 27.228 -9.692 -9.642 1.00 37.22 83 SER A C 1
ATOM 642 O O . SER A 1 83 ? 28.013 -10.542 -10.067 1.00 37.22 83 SER A O 1
ATOM 644 N N . VAL A 1 84 ? 26.263 -9.205 -10.427 1.00 46.75 84 VAL A N 1
ATOM 645 C CA . VAL A 1 84 ? 26.006 -9.653 -11.799 1.00 46.75 84 VAL A CA 1
ATOM 646 C C . VAL A 1 84 ? 26.319 -8.519 -12.769 1.00 46.75 84 VAL A C 1
ATOM 648 O O . VAL A 1 84 ? 25.574 -7.548 -12.874 1.00 46.75 84 VAL A O 1
ATOM 651 N N . PHE A 1 85 ? 27.398 -8.671 -13.543 1.00 43.41 85 PHE A N 1
ATOM 652 C CA . PHE A 1 85 ? 27.680 -7.829 -14.707 1.00 43.41 85 PHE A CA 1
ATOM 653 C C . PHE A 1 85 ? 26.541 -7.952 -15.726 1.00 43.41 85 PHE A C 1
ATOM 655 O O . PHE A 1 85 ? 26.580 -8.790 -16.627 1.00 43.41 85 PHE A O 1
ATOM 662 N N . ARG A 1 86 ? 25.512 -7.113 -15.609 1.00 55.22 86 ARG A N 1
ATOM 663 C CA . ARG A 1 86 ? 24.492 -6.999 -16.648 1.00 55.22 86 ARG A CA 1
ATOM 664 C C . ARG A 1 86 ? 24.933 -5.927 -17.627 1.00 55.22 86 ARG A C 1
ATOM 666 O O . ARG A 1 86 ? 24.998 -4.743 -17.295 1.00 55.22 86 ARG A O 1
ATOM 673 N N . SER A 1 87 ? 25.236 -6.342 -18.854 1.00 58.91 87 SER A N 1
ATOM 674 C CA . SER A 1 87 ? 25.374 -5.392 -19.955 1.00 58.91 87 SER A CA 1
ATOM 675 C C . SER A 1 87 ? 24.044 -4.655 -20.097 1.00 58.91 87 SER A C 1
ATOM 677 O O . SER A 1 87 ? 23.020 -5.276 -20.383 1.00 58.91 87 SER A O 1
ATOM 679 N N . LYS A 1 88 ? 24.044 -3.341 -19.851 1.00 72.81 88 LYS A N 1
ATOM 680 C CA . LYS A 1 88 ? 22.848 -2.509 -19.993 1.00 72.81 88 LYS A CA 1
ATOM 681 C C . LYS A 1 88 ? 22.964 -1.630 -21.229 1.00 72.81 88 LYS A C 1
ATOM 683 O O . LYS A 1 88 ? 23.924 -0.873 -21.395 1.00 72.81 88 LYS A O 1
ATOM 688 N N . LEU A 1 89 ? 21.968 -1.740 -22.098 1.00 77.06 89 LEU A N 1
ATOM 689 C CA . LEU A 1 89 ? 21.751 -0.829 -23.208 1.00 77.06 89 LEU A CA 1
ATOM 690 C C . LEU A 1 89 ? 21.038 0.400 -22.664 1.00 77.06 89 LEU A C 1
ATOM 692 O O . LEU A 1 89 ? 19.966 0.300 -22.069 1.00 77.06 89 LEU A O 1
ATOM 696 N N . ARG A 1 90 ? 21.645 1.568 -22.854 1.00 82.94 90 ARG A N 1
ATOM 697 C CA . ARG A 1 90 ? 21.083 2.839 -22.400 1.00 82.94 90 ARG A CA 1
ATOM 698 C C . ARG A 1 90 ? 20.538 3.633 -23.582 1.00 82.94 90 ARG A C 1
ATOM 700 O O . ARG A 1 90 ? 21.206 3.731 -24.609 1.00 82.94 90 ARG A O 1
ATOM 707 N N . ASN A 1 91 ? 19.368 4.241 -23.400 1.00 81.88 91 ASN A N 1
ATOM 708 C CA . ASN A 1 91 ? 18.784 5.241 -24.289 1.00 81.88 91 ASN A CA 1
ATOM 709 C C . ASN A 1 91 ? 18.379 6.477 -23.475 1.00 81.88 91 ASN A C 1
ATOM 711 O O . ASN A 1 91 ? 17.810 6.345 -22.392 1.00 81.88 91 ASN A O 1
ATOM 715 N N . THR A 1 92 ? 18.720 7.676 -23.945 1.00 82.94 92 THR A N 1
ATOM 716 C CA . THR A 1 92 ? 18.496 8.915 -23.194 1.00 82.94 92 THR A CA 1
ATOM 717 C C . THR A 1 92 ? 17.934 10.029 -24.061 1.00 82.94 92 THR A C 1
ATOM 719 O O . THR A 1 92 ? 18.289 10.211 -25.222 1.00 82.94 92 THR A O 1
ATOM 722 N N . SER A 1 93 ? 17.094 10.844 -23.434 1.00 83.81 93 SER A N 1
ATOM 723 C CA . SER A 1 93 ? 16.750 12.191 -23.878 1.00 83.81 93 SER A CA 1
ATOM 724 C C . SER A 1 93 ? 16.922 13.163 -22.701 1.00 83.81 93 SER A C 1
ATOM 726 O O . SER A 1 93 ? 17.412 12.784 -21.638 1.00 83.81 93 SER A O 1
ATOM 728 N N . LYS A 1 94 ? 16.520 14.433 -22.860 1.00 82.19 94 LYS A N 1
ATOM 729 C CA . LYS A 1 94 ? 16.756 15.503 -21.867 1.00 82.19 94 LYS A CA 1
ATOM 730 C C . LYS A 1 94 ? 16.358 15.134 -20.429 1.00 82.19 94 LYS A C 1
ATOM 732 O O . LYS A 1 94 ? 17.025 15.554 -19.494 1.00 82.19 94 LYS A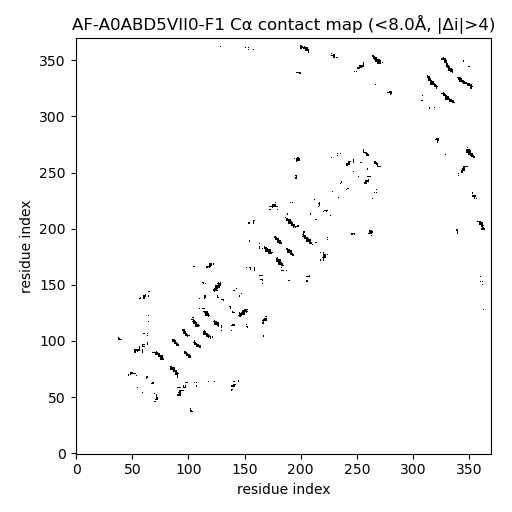 O 1
ATOM 737 N N . ASN A 1 95 ? 15.245 14.431 -20.249 1.00 83.25 95 ASN A N 1
ATOM 738 C CA . ASN A 1 95 ? 14.717 14.068 -18.931 1.00 83.25 95 ASN A CA 1
ATOM 739 C C . ASN A 1 95 ? 14.128 12.651 -18.883 1.00 83.25 95 ASN A C 1
ATOM 741 O O . ASN A 1 95 ? 13.445 12.327 -17.919 1.00 83.25 95 ASN A O 1
ATOM 745 N N . GLN A 1 96 ? 14.366 11.835 -19.910 1.00 86.25 96 GLN A N 1
ATOM 746 C CA . GLN A 1 96 ? 13.994 10.423 -19.918 1.00 86.25 96 GLN A CA 1
ATOM 747 C C . GLN A 1 96 ? 15.253 9.592 -20.095 1.00 86.25 96 GLN A C 1
ATOM 749 O O . GLN A 1 96 ? 16.093 9.909 -20.938 1.00 86.25 96 GLN A O 1
ATOM 754 N N . THR A 1 97 ? 15.380 8.534 -19.311 1.00 87.44 97 THR A N 1
ATOM 755 C CA . THR A 1 97 ? 16.429 7.532 -19.475 1.00 87.44 97 THR A CA 1
ATOM 756 C C . THR A 1 97 ? 15.793 6.157 -19.432 1.00 87.44 97 THR A C 1
ATOM 758 O O . THR A 1 97 ? 15.107 5.827 -18.476 1.00 87.44 97 THR A O 1
ATOM 761 N N . ALA A 1 98 ? 16.034 5.347 -20.452 1.00 88.81 98 ALA A N 1
ATOM 762 C CA . ALA A 1 98 ? 15.618 3.959 -20.493 1.00 88.81 98 ALA A CA 1
ATOM 763 C C . ALA A 1 98 ? 16.844 3.048 -20.480 1.00 88.81 98 ALA A C 1
ATOM 765 O O . ALA A 1 98 ? 17.815 3.277 -21.207 1.00 88.81 98 ALA A O 1
ATOM 766 N N . TYR A 1 99 ? 16.774 2.006 -19.665 1.00 89.06 99 TYR A N 1
ATOM 767 C CA . TYR A 1 99 ? 17.737 0.921 -19.616 1.00 89.06 99 TYR A CA 1
ATOM 768 C C . TYR A 1 99 ? 17.057 -0.366 -20.077 1.00 89.06 99 TYR A C 1
ATOM 770 O O . TYR A 1 99 ? 15.922 -0.654 -19.688 1.00 89.06 99 TYR A O 1
ATOM 778 N N . GLN A 1 100 ? 17.757 -1.137 -20.901 1.00 87.56 100 GLN A N 1
ATOM 779 C CA . GLN A 1 100 ? 17.398 -2.510 -21.225 1.00 87.56 100 GLN A CA 1
ATOM 780 C C . GLN A 1 100 ? 18.565 -3.435 -20.909 1.00 87.56 100 GLN A C 1
ATOM 782 O O . GLN A 1 100 ? 19.709 -3.150 -21.261 1.00 87.56 100 GLN A O 1
ATOM 787 N N . TYR A 1 101 ? 18.251 -4.548 -20.265 1.00 85.50 101 TYR A N 1
ATOM 788 C CA . TYR A 1 101 ? 19.198 -5.584 -19.902 1.00 85.50 101 TYR A CA 1
ATOM 789 C C . TYR A 1 101 ? 19.154 -6.735 -20.910 1.00 85.50 101 TYR A C 1
ATOM 791 O O . TYR A 1 101 ? 18.199 -6.892 -21.679 1.00 85.50 101 TYR A O 1
ATOM 799 N N . THR A 1 102 ? 20.208 -7.547 -20.911 1.00 78.75 102 THR A N 1
ATOM 800 C CA . THR A 1 102 ? 20.359 -8.679 -21.837 1.00 78.75 102 THR A CA 1
ATOM 801 C C . THR A 1 102 ? 19.386 -9.823 -21.600 1.00 78.75 102 THR A C 1
ATOM 803 O O . THR A 1 102 ? 19.074 -10.553 -22.535 1.00 78.75 102 THR A O 1
ATOM 806 N N . ASP A 1 103 ? 18.850 -9.940 -20.389 1.00 79.25 103 ASP A N 1
ATOM 807 C CA . ASP A 1 103 ? 17.771 -10.872 -20.046 1.00 79.25 103 ASP A CA 1
ATOM 808 C C . ASP A 1 103 ? 16.390 -10.411 -20.560 1.00 79.25 103 ASP A C 1
ATOM 810 O O . ASP A 1 103 ? 15.380 -11.074 -20.340 1.00 79.25 103 ASP A O 1
ATOM 814 N N . GLY A 1 104 ? 16.330 -9.274 -21.261 1.00 84.44 104 GLY A N 1
ATOM 815 C CA . GLY A 1 104 ? 15.109 -8.706 -21.820 1.00 84.44 104 GLY A CA 1
ATOM 816 C C . GLY A 1 104 ? 14.365 -7.765 -20.875 1.00 84.44 104 GLY A C 1
ATOM 817 O O . GLY A 1 104 ? 13.515 -7.012 -21.369 1.00 84.44 104 GLY A O 1
ATOM 818 N N . THR A 1 105 ? 14.707 -7.744 -19.582 1.00 90.19 105 THR A N 1
ATOM 819 C CA . THR A 1 105 ? 14.155 -6.802 -18.599 1.00 90.19 105 THR A CA 1
ATOM 820 C C . THR A 1 105 ? 14.579 -5.372 -18.917 1.00 90.19 105 THR A C 1
ATOM 822 O O . THR A 1 105 ? 15.461 -5.105 -19.743 1.00 90.19 105 THR A O 1
ATOM 825 N N . GLY A 1 106 ? 13.933 -4.400 -18.287 1.00 91.31 106 GLY A N 1
ATOM 826 C CA . GLY A 1 106 ? 14.318 -3.011 -18.466 1.00 91.31 106 GLY A CA 1
ATOM 827 C C . GLY A 1 106 ? 13.553 -2.073 -17.563 1.00 91.31 106 GLY A C 1
ATOM 828 O O . GLY A 1 106 ? 12.506 -2.416 -17.031 1.00 91.31 106 GLY A O 1
ATOM 829 N N . ILE A 1 107 ? 14.062 -0.859 -17.432 1.00 92.25 107 ILE A N 1
ATOM 830 C CA . ILE A 1 107 ? 13.461 0.177 -16.602 1.00 92.25 107 ILE A CA 1
ATOM 831 C C . ILE A 1 107 ? 13.568 1.520 -17.303 1.00 92.25 107 ILE A C 1
ATOM 833 O O . ILE A 1 107 ? 14.584 1.840 -17.923 1.00 92.25 107 ILE A O 1
ATOM 837 N N . CYS A 1 108 ? 12.506 2.304 -17.219 1.00 91.06 108 CYS A N 1
ATOM 838 C CA . CYS A 1 108 ? 12.456 3.653 -17.735 1.00 91.06 108 CYS A CA 1
ATOM 839 C C . CYS A 1 108 ? 12.298 4.637 -16.576 1.00 91.06 108 CYS A C 1
ATOM 841 O O . CYS A 1 108 ? 11.542 4.398 -15.633 1.00 91.06 108 CYS A O 1
ATOM 843 N N . TYR A 1 109 ? 13.034 5.739 -16.656 1.00 88.75 109 TYR A N 1
ATOM 844 C CA . TYR A 1 109 ? 13.083 6.801 -15.668 1.00 88.75 109 TYR A CA 1
ATOM 845 C C . TYR A 1 109 ? 12.719 8.137 -16.300 1.00 88.75 109 TYR A C 1
ATOM 847 O O . TYR A 1 109 ? 13.361 8.566 -17.263 1.00 88.75 109 TYR A O 1
ATOM 855 N N . HIS A 1 110 ? 11.783 8.845 -15.674 1.00 85.94 110 HIS A N 1
ATOM 856 C CA . HIS A 1 110 ? 11.546 10.268 -15.876 1.00 85.94 110 HIS A CA 1
ATOM 857 C C . HIS A 1 110 ? 12.271 11.036 -14.765 1.00 85.94 110 HIS A C 1
ATOM 859 O O . HIS A 1 110 ? 11.857 11.014 -13.611 1.00 85.94 110 HIS A O 1
ATOM 865 N N . TYR A 1 111 ? 13.369 11.718 -15.103 1.00 84.69 111 TYR A N 1
ATOM 866 C CA . TYR A 1 111 ? 14.346 12.213 -14.123 1.00 84.69 111 TYR A CA 1
ATOM 867 C C . TYR A 1 111 ? 14.899 11.069 -13.255 1.00 84.69 111 TYR A C 1
ATOM 869 O O . TYR A 1 111 ? 15.580 10.196 -13.786 1.00 84.69 111 TYR A O 1
ATOM 877 N N . SER A 1 112 ? 14.627 11.083 -11.950 1.00 80.88 112 SER A N 1
ATOM 878 C CA . SER A 1 112 ? 14.980 10.030 -10.992 1.00 80.88 112 SER A CA 1
ATOM 879 C C . SER A 1 112 ? 13.804 9.107 -10.660 1.00 80.88 112 SER A C 1
ATOM 881 O O . SER A 1 112 ? 13.982 8.129 -9.941 1.00 80.88 112 SER A O 1
ATOM 883 N N . THR A 1 113 ? 12.605 9.384 -11.175 1.00 83.81 113 THR A N 1
ATOM 884 C CA . THR A 1 113 ? 11.399 8.610 -10.872 1.00 83.81 113 THR A CA 1
ATOM 885 C C . THR A 1 113 ? 11.201 7.516 -11.909 1.00 83.81 113 THR A C 1
ATOM 887 O O . THR A 1 113 ? 11.273 7.773 -13.111 1.00 83.81 113 THR A O 1
ATOM 890 N N . ILE A 1 114 ? 10.925 6.293 -11.456 1.00 89.06 114 ILE A N 1
ATOM 891 C CA . ILE A 1 114 ? 10.551 5.182 -12.338 1.00 89.06 114 ILE A CA 1
ATOM 892 C C . ILE A 1 114 ? 9.280 5.586 -13.089 1.00 89.06 114 ILE A C 1
ATOM 894 O O . ILE A 1 114 ? 8.309 5.998 -12.464 1.00 89.06 114 ILE A O 1
ATOM 898 N N . CYS A 1 115 ? 9.260 5.489 -14.412 1.00 90.06 115 CYS A N 1
ATOM 899 C CA . CYS A 1 115 ? 8.051 5.705 -15.208 1.00 90.06 115 CYS A CA 1
ATOM 900 C C . CYS A 1 115 ? 7.493 4.403 -15.791 1.00 90.06 115 CYS A C 1
ATOM 902 O O . CYS A 1 115 ? 6.294 4.336 -16.052 1.00 90.06 115 CYS A O 1
ATOM 904 N N . GLY A 1 116 ? 8.317 3.359 -15.908 1.00 92.38 116 GLY A N 1
ATOM 905 C CA . GLY A 1 116 ? 7.857 2.011 -16.218 1.00 92.38 116 GLY A CA 1
ATOM 906 C C . GLY A 1 116 ? 8.952 0.957 -16.090 1.00 92.38 116 GLY A C 1
ATOM 907 O O . GLY A 1 116 ? 10.140 1.284 -16.087 1.00 92.38 116 GLY A O 1
ATOM 908 N N . ILE A 1 117 ? 8.549 -0.306 -15.989 1.00 94.38 117 ILE A N 1
ATOM 909 C CA . ILE A 1 117 ? 9.441 -1.472 -15.953 1.00 94.38 117 ILE A CA 1
ATOM 910 C C . ILE A 1 117 ? 8.980 -2.534 -16.941 1.00 94.38 117 ILE A C 1
ATOM 912 O O . ILE A 1 117 ? 7.801 -2.601 -17.284 1.00 94.38 117 ILE A O 1
ATOM 916 N N . ARG A 1 118 ? 9.918 -3.374 -17.371 1.00 93.12 118 ARG A N 1
ATOM 917 C CA . ARG A 1 118 ? 9.642 -4.649 -18.016 1.00 93.12 118 ARG A CA 1
ATOM 918 C C . ARG A 1 118 ? 10.243 -5.767 -17.178 1.00 93.12 118 ARG A C 1
ATOM 920 O O . ARG A 1 118 ? 11.448 -5.748 -16.922 1.00 93.12 118 ARG A O 1
ATOM 927 N N . THR A 1 119 ? 9.413 -6.726 -16.803 1.00 93.94 119 THR A N 1
ATOM 928 C CA . THR A 1 119 ? 9.757 -7.850 -15.929 1.00 93.94 119 THR A CA 1
ATOM 929 C C . THR A 1 119 ? 10.417 -8.995 -16.704 1.00 93.94 119 THR A C 1
ATOM 931 O O . THR A 1 119 ? 10.447 -9.003 -17.940 1.00 93.94 119 THR A O 1
ATOM 934 N N . LYS A 1 120 ? 10.937 -9.993 -15.979 1.00 90.19 120 LYS A N 1
ATOM 935 C CA . LYS A 1 120 ? 11.498 -11.229 -16.550 1.00 90.19 120 LYS A CA 1
ATOM 936 C C . LYS A 1 120 ? 10.434 -12.079 -17.248 1.00 90.19 120 LYS A C 1
ATOM 938 O O . LYS A 1 120 ? 10.747 -12.747 -18.228 1.00 90.19 120 LYS A O 1
ATOM 943 N N . SER A 1 121 ? 9.177 -12.010 -16.796 1.00 87.56 121 SER A N 1
ATOM 944 C CA . SER A 1 121 ? 8.035 -12.645 -17.472 1.00 87.56 121 SER A CA 1
ATOM 945 C C . SER A 1 121 ? 7.616 -11.916 -18.756 1.00 87.56 121 SER A C 1
ATOM 947 O O . SER A 1 121 ? 6.796 -12.424 -19.516 1.00 87.56 121 SER A O 1
ATOM 949 N N . GLY A 1 122 ? 8.203 -10.747 -19.035 1.00 89.19 122 GLY A N 1
ATOM 950 C CA . GLY A 1 122 ? 7.920 -9.942 -20.218 1.00 89.19 122 GLY A CA 1
ATOM 951 C C . GLY A 1 122 ? 6.800 -8.922 -20.033 1.00 89.19 122 GLY A C 1
ATOM 952 O O . GLY A 1 122 ? 6.581 -8.146 -20.964 1.00 89.19 122 GLY A O 1
ATOM 953 N N . LEU A 1 123 ? 6.164 -8.882 -18.856 1.00 92.12 123 LEU A N 1
ATOM 954 C CA . LEU A 1 123 ? 5.140 -7.896 -18.512 1.00 92.12 123 LEU A CA 1
ATOM 955 C C . LEU A 1 123 ? 5.735 -6.489 -18.474 1.00 92.12 123 LEU A C 1
ATOM 957 O O . LEU A 1 123 ? 6.885 -6.298 -18.073 1.00 92.12 123 LEU A O 1
ATOM 961 N N . VAL A 1 124 ? 4.948 -5.498 -18.873 1.00 92.75 124 VAL A N 1
ATOM 962 C CA . VAL A 1 124 ? 5.310 -4.085 -18.906 1.00 92.75 124 VAL A CA 1
ATOM 963 C C . VAL A 1 124 ? 4.340 -3.294 -18.041 1.00 92.75 124 VAL A C 1
ATOM 965 O O . VAL A 1 124 ? 3.158 -3.184 -18.352 1.00 92.75 124 VAL A O 1
ATOM 968 N N . PHE A 1 125 ? 4.849 -2.671 -16.984 1.00 92.75 125 PHE A N 1
ATOM 969 C CA . PHE A 1 125 ? 4.040 -1.851 -16.087 1.00 92.75 125 PHE A CA 1
ATOM 970 C C . PHE A 1 125 ? 4.447 -0.389 -16.171 1.00 92.75 125 PHE A C 1
ATOM 972 O O . PHE A 1 125 ? 5.634 -0.056 -16.148 1.00 92.75 125 PHE A O 1
ATOM 979 N N . ASN A 1 126 ? 3.453 0.490 -16.221 1.00 91.62 126 ASN A N 1
ATOM 980 C CA . ASN A 1 126 ? 3.632 1.915 -15.979 1.00 91.62 126 ASN A CA 1
ATOM 981 C C . ASN A 1 126 ? 3.684 2.203 -14.478 1.00 91.62 126 ASN A C 1
ATOM 983 O O . ASN A 1 126 ? 3.004 1.547 -13.692 1.00 91.62 126 ASN A O 1
ATOM 987 N N . ASN A 1 127 ? 4.432 3.232 -14.075 1.00 89.50 127 ASN A N 1
ATOM 988 C CA . ASN A 1 127 ? 4.363 3.714 -12.699 1.00 89.50 127 ASN A CA 1
ATOM 989 C C . ASN A 1 127 ? 3.169 4.663 -12.512 1.00 89.50 127 ASN A C 1
ATOM 991 O O . ASN A 1 127 ? 3.191 5.785 -13.026 1.00 89.50 127 ASN A O 1
ATOM 995 N N . GLN A 1 128 ? 2.177 4.266 -11.712 1.00 85.75 128 GLN A N 1
ATOM 996 C CA . GLN A 1 128 ? 1.045 5.129 -11.345 1.00 85.75 128 GLN A CA 1
ATOM 997 C C . GLN A 1 128 ? 1.466 6.320 -10.475 1.00 85.75 128 GLN A C 1
ATOM 999 O O . GLN A 1 128 ? 0.771 7.331 -10.413 1.00 85.75 128 GLN A O 1
ATOM 1004 N N . GLN A 1 129 ? 2.638 6.231 -9.840 1.00 81.12 129 GLN A N 1
ATOM 1005 C CA . GLN A 1 129 ? 3.221 7.290 -9.019 1.00 81.12 129 GLN A CA 1
ATOM 1006 C C . GLN A 1 129 ? 4.207 8.178 -9.778 1.00 81.12 129 GLN A C 1
ATOM 1008 O O . GLN A 1 129 ? 4.933 8.970 -9.170 1.00 81.12 129 GLN A O 1
ATOM 1013 N N . ASN A 1 130 ? 4.252 8.070 -11.106 1.00 77.00 130 ASN A N 1
ATOM 1014 C CA . ASN A 1 130 ? 5.025 8.982 -11.927 1.00 77.00 130 ASN A CA 1
ATOM 1015 C C . ASN A 1 130 ? 4.337 10.355 -11.935 1.00 77.00 130 ASN A C 1
ATOM 1017 O O . ASN A 1 130 ? 3.588 10.673 -12.848 1.00 77.00 130 ASN A O 1
ATOM 1021 N N . TYR A 1 131 ? 4.547 11.161 -10.893 1.00 69.56 131 TYR A N 1
ATOM 1022 C CA . TYR A 1 131 ? 4.011 12.515 -10.782 1.00 69.56 131 TYR A CA 1
ATOM 1023 C C . TYR A 1 131 ? 5.124 13.529 -11.034 1.00 69.56 131 TYR A C 1
ATOM 1025 O O . TYR A 1 131 ? 5.968 13.776 -10.175 1.00 69.56 131 TYR A O 1
ATOM 1033 N N . ALA A 1 132 ? 5.101 14.196 -12.182 1.00 53.78 132 ALA A N 1
ATOM 1034 C CA . ALA A 1 132 ? 5.960 15.342 -12.407 1.00 53.78 132 ALA A CA 1
ATOM 1035 C C . ALA A 1 132 ? 5.340 16.550 -11.698 1.00 53.78 132 ALA A C 1
ATOM 1037 O O . ALA A 1 132 ? 4.162 16.871 -11.881 1.00 53.78 132 ALA A O 1
ATOM 1038 N N . SER A 1 133 ? 6.119 17.233 -10.865 1.00 48.62 133 SER A N 1
ATOM 1039 C CA . SER A 1 133 ? 5.680 18.478 -10.247 1.00 48.62 133 SER A CA 1
ATOM 1040 C C . SER A 1 133 ? 5.442 19.543 -11.330 1.00 48.62 133 SER A C 1
ATOM 1042 O O . SER A 1 133 ? 6.343 19.907 -12.076 1.00 48.62 133 SER A O 1
ATOM 1044 N N . GLY A 1 134 ? 4.201 20.040 -11.416 1.00 42.25 134 GLY A N 1
ATOM 1045 C CA . GLY A 1 134 ? 3.812 21.203 -12.220 1.00 42.25 134 GLY A CA 1
ATOM 1046 C C . GLY A 1 134 ? 3.824 21.001 -13.740 1.00 42.25 134 GLY A C 1
ATOM 1047 O O . GLY A 1 134 ? 4.874 21.053 -14.353 1.00 42.25 134 GLY A O 1
ATOM 1048 N N . ARG A 1 135 ? 2.645 20.889 -14.375 1.00 40.00 135 ARG A N 1
ATOM 1049 C CA . ARG A 1 135 ? 2.384 21.031 -15.836 1.00 40.00 135 ARG A CA 1
ATOM 1050 C C . ARG A 1 135 ? 3.266 20.238 -16.824 1.00 40.00 135 ARG A C 1
ATOM 1052 O O . ARG A 1 135 ? 3.071 20.376 -18.029 1.00 40.00 135 ARG A O 1
ATOM 1059 N N . VAL A 1 136 ? 4.214 19.423 -16.376 1.00 50.12 136 VAL A N 1
ATOM 1060 C CA . VAL A 1 136 ? 5.031 18.582 -17.247 1.00 50.12 136 VAL A CA 1
ATOM 1061 C C . VAL A 1 136 ? 4.169 17.407 -17.687 1.00 50.12 136 VAL A C 1
ATOM 1063 O O . VAL A 1 136 ? 3.713 16.629 -16.855 1.00 50.12 136 VAL A O 1
ATOM 1066 N N . THR A 1 1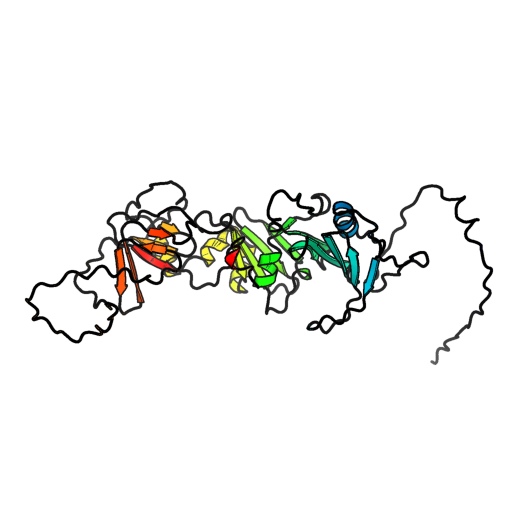37 ? 3.956 17.280 -18.998 1.00 54.53 137 THR A N 1
ATOM 1067 C CA . THR A 1 137 ? 3.360 16.079 -19.585 1.00 54.53 137 THR A CA 1
ATOM 1068 C C . THR A 1 137 ? 4.181 14.874 -19.151 1.00 54.53 137 THR A C 1
ATOM 1070 O O . THR A 1 137 ? 5.389 14.816 -19.398 1.00 54.53 137 THR A O 1
ATOM 1073 N N . LEU A 1 138 ? 3.527 13.948 -18.463 1.00 63.59 138 LEU A N 1
ATOM 1074 C CA . LEU A 1 138 ? 4.100 12.665 -18.105 1.00 63.59 138 LEU A CA 1
ATOM 1075 C C . LEU A 1 138 ? 4.232 11.832 -19.374 1.00 63.59 138 LEU A C 1
ATOM 1077 O O . LEU A 1 138 ? 3.274 11.707 -20.133 1.00 63.59 138 LEU A O 1
ATOM 1081 N N . TYR A 1 139 ? 5.428 11.303 -19.609 1.00 69.88 139 TYR A N 1
ATOM 1082 C CA . TYR A 1 139 ? 5.670 10.368 -20.702 1.00 69.88 139 TYR A CA 1
ATOM 1083 C C . TYR A 1 139 ? 5.656 8.977 -20.079 1.00 69.88 139 TYR A C 1
ATOM 1085 O O . TYR A 1 139 ? 6.647 8.546 -19.489 1.00 69.88 139 TYR A O 1
ATOM 1093 N N . SER A 1 140 ? 4.486 8.350 -20.109 1.00 76.31 140 SER A N 1
ATOM 1094 C CA . SER A 1 140 ? 4.289 6.950 -19.750 1.00 76.31 140 SER A CA 1
ATOM 1095 C C . SER A 1 140 ? 4.413 6.072 -20.990 1.00 76.31 140 SER A C 1
ATOM 1097 O O . SER A 1 140 ? 4.348 6.536 -22.134 1.00 76.31 140 SER A O 1
ATOM 1099 N N . VAL A 1 141 ? 4.595 4.777 -20.761 1.00 77.25 141 VAL A N 1
ATOM 1100 C CA . VAL A 1 141 ? 4.486 3.773 -21.811 1.00 77.25 141 VAL A CA 1
ATOM 1101 C C . VAL A 1 141 ? 3.065 3.844 -22.362 1.00 77.25 141 VAL A C 1
ATOM 1103 O O . VAL A 1 141 ? 2.115 3.784 -21.576 1.00 77.25 141 VAL A O 1
ATOM 1106 N N . PRO A 1 142 ? 2.873 3.985 -23.686 1.00 79.69 142 PRO A N 1
ATOM 1107 C CA . PRO A 1 142 ? 1.533 3.955 -24.251 1.00 79.69 142 PRO A CA 1
ATOM 1108 C C . PRO A 1 142 ? 0.779 2.713 -23.781 1.00 79.69 142 PRO A C 1
ATOM 1110 O O . PRO A 1 142 ? 1.329 1.618 -23.852 1.00 79.69 142 PRO A O 1
ATOM 1113 N N . HIS A 1 143 ? -0.482 2.865 -23.369 1.00 79.31 143 HIS A N 1
ATOM 1114 C CA . HIS A 1 143 ? -1.279 1.765 -22.807 1.00 79.31 143 HIS A CA 1
ATOM 1115 C C . HIS A 1 143 ? -1.306 0.505 -23.683 1.00 79.31 143 HIS A C 1
ATOM 1117 O O . HIS A 1 143 ? -1.308 -0.595 -23.160 1.00 79.31 143 HIS A O 1
ATOM 1123 N N . ARG A 1 144 ? -1.229 0.639 -25.015 1.00 81.56 144 ARG A N 1
ATOM 1124 C CA . ARG A 1 144 ? -1.139 -0.506 -25.948 1.00 81.56 144 ARG A CA 1
ATOM 1125 C C . ARG A 1 144 ? 0.110 -1.387 -25.778 1.00 81.56 144 ARG A C 1
ATOM 1127 O O . ARG A 1 144 ? 0.197 -2.428 -26.414 1.00 81.56 144 ARG A O 1
ATOM 1134 N N . PHE A 1 145 ? 1.102 -0.921 -25.027 1.00 79.50 145 PHE A N 1
ATOM 1135 C CA . PHE A 1 145 ? 2.341 -1.630 -24.718 1.00 79.50 145 PHE A CA 1
ATOM 1136 C C . PHE A 1 145 ? 2.505 -1.872 -23.212 1.00 79.50 145 PHE A C 1
ATOM 1138 O O . PHE A 1 145 ? 3.600 -2.226 -22.793 1.00 79.50 145 PHE A O 1
ATOM 1145 N N . SER A 1 146 ? 1.471 -1.596 -22.413 1.00 86.00 146 SER A N 1
ATOM 1146 C CA . SER A 1 146 ? 1.488 -1.706 -20.956 1.00 86.00 146 SER A CA 1
ATOM 1147 C C . SER A 1 146 ? 0.436 -2.722 -20.536 1.00 86.00 146 SER A C 1
ATOM 1149 O O . SER A 1 146 ? -0.717 -2.601 -20.939 1.00 86.00 146 SER A O 1
ATOM 1151 N N . ASP A 1 147 ? 0.826 -3.673 -19.700 1.00 90.25 147 ASP A N 1
ATOM 1152 C CA . ASP A 1 147 ? -0.055 -4.694 -19.133 1.00 90.25 147 ASP A CA 1
ATOM 1153 C C . ASP A 1 147 ? -0.822 -4.171 -17.911 1.00 90.25 147 ASP A C 1
ATOM 1155 O O . ASP A 1 147 ? -1.889 -4.674 -17.588 1.00 90.25 147 ASP A O 1
ATOM 1159 N N . GLY A 1 148 ? -0.326 -3.110 -17.267 1.00 90.06 148 GLY A N 1
ATOM 1160 C CA . GLY A 1 148 ? -1.036 -2.441 -16.178 1.00 90.06 148 GLY A CA 1
ATOM 1161 C C . GLY A 1 148 ? -0.339 -1.178 -15.683 1.00 90.06 148 GLY A C 1
ATOM 1162 O O . GLY A 1 148 ? 0.656 -0.723 -16.259 1.00 90.06 148 GLY A O 1
ATOM 1163 N N . ASN A 1 149 ? -0.859 -0.613 -14.598 1.00 90.62 149 ASN A N 1
ATOM 1164 C CA . ASN A 1 149 ? -0.203 0.453 -13.848 1.00 90.62 149 ASN A CA 1
ATOM 1165 C C . ASN A 1 149 ? 0.022 -0.056 -12.429 1.00 90.62 149 ASN A C 1
ATOM 1167 O O . ASN A 1 149 ? -0.883 -0.635 -11.853 1.00 90.62 149 ASN A O 1
ATOM 1171 N N . LEU A 1 150 ? 1.214 0.160 -11.887 1.00 91.62 150 LEU A N 1
ATOM 1172 C CA . LEU A 1 150 ? 1.551 -0.220 -10.521 1.00 91.62 150 LEU A CA 1
ATOM 1173 C C . LEU A 1 150 ? 2.244 0.951 -9.816 1.00 91.62 150 LEU A C 1
ATOM 1175 O O . LEU A 1 150 ? 2.870 1.789 -10.475 1.00 91.62 150 LEU A O 1
ATOM 1179 N N . PRO A 1 151 ? 2.203 1.026 -8.481 1.00 90.69 151 PRO A N 1
ATOM 1180 C CA . PRO A 1 151 ? 2.960 1.993 -7.696 1.00 90.69 151 PRO A CA 1
ATOM 1181 C C . PRO A 1 151 ? 4.420 1.553 -7.581 1.00 90.69 151 PRO A C 1
ATOM 1183 O O . PRO A 1 151 ? 4.901 1.195 -6.511 1.00 90.69 151 PRO A O 1
ATOM 1186 N N . LEU A 1 152 ? 5.135 1.554 -8.710 1.00 90.88 152 LEU A N 1
ATOM 1187 C CA . LEU A 1 152 ? 6.475 0.970 -8.837 1.00 90.88 152 LEU A CA 1
ATOM 1188 C C . LEU A 1 152 ? 7.492 1.581 -7.866 1.00 90.88 152 LEU A C 1
ATOM 1190 O O . LEU A 1 152 ? 8.403 0.888 -7.424 1.00 90.88 152 LEU A O 1
ATOM 1194 N N . THR A 1 153 ? 7.341 2.862 -7.516 1.00 85.94 153 THR A N 1
ATOM 1195 C CA . THR A 1 153 ? 8.209 3.499 -6.517 1.00 85.94 153 THR A CA 1
ATOM 1196 C C . THR A 1 153 ? 7.958 2.914 -5.129 1.00 85.94 153 THR A C 1
ATOM 1198 O O . THR A 1 153 ? 8.906 2.526 -4.459 1.00 85.94 153 THR A O 1
ATOM 1201 N N . THR A 1 154 ? 6.694 2.803 -4.711 1.00 87.44 154 THR A N 1
ATOM 1202 C CA . THR A 1 154 ? 6.341 2.189 -3.425 1.00 87.44 154 THR A CA 1
ATOM 1203 C C . THR A 1 154 ? 6.699 0.708 -3.386 1.00 87.44 154 THR A C 1
ATOM 1205 O O . THR A 1 154 ? 7.265 0.261 -2.396 1.00 87.44 154 THR A O 1
ATOM 1208 N N . LEU A 1 155 ? 6.435 -0.043 -4.459 1.00 90.88 155 LEU A N 1
ATOM 1209 C CA . LEU A 1 155 ? 6.805 -1.456 -4.529 1.00 90.88 155 LEU A CA 1
ATOM 1210 C C . LEU A 1 155 ? 8.306 -1.651 -4.324 1.00 90.88 155 LEU A C 1
ATOM 1212 O O . LEU A 1 155 ? 8.688 -2.543 -3.576 1.00 90.88 155 LEU A O 1
ATOM 1216 N N . ARG A 1 156 ? 9.144 -0.790 -4.922 1.00 89.94 156 ARG A N 1
ATOM 1217 C CA . ARG A 1 156 ? 10.601 -0.847 -4.751 1.00 89.94 156 ARG A CA 1
ATOM 1218 C C . ARG A 1 156 ? 11.015 -0.712 -3.290 1.00 89.94 156 ARG A C 1
ATOM 1220 O O . ARG A 1 156 ? 11.892 -1.447 -2.859 1.00 89.94 156 ARG A O 1
ATOM 1227 N N . GLU A 1 157 ? 10.415 0.224 -2.559 1.00 87.44 157 GLU A N 1
ATOM 1228 C CA . GLU A 1 157 ? 10.736 0.430 -1.143 1.00 87.44 157 GLU A CA 1
ATOM 1229 C C . GLU A 1 157 ? 10.210 -0.707 -0.264 1.00 87.44 157 GLU A C 1
ATOM 1231 O O . GLU A 1 157 ? 10.909 -1.124 0.649 1.00 87.44 157 GLU A O 1
ATOM 1236 N N . ILE A 1 158 ? 9.031 -1.264 -0.558 1.00 88.44 158 ILE A N 1
ATOM 1237 C CA . ILE A 1 158 ? 8.472 -2.391 0.208 1.00 88.44 158 ILE A CA 1
ATOM 1238 C C . ILE A 1 158 ? 9.342 -3.643 0.081 1.00 88.44 158 ILE A C 1
ATOM 1240 O O . ILE A 1 158 ? 9.570 -4.337 1.066 1.00 88.44 158 ILE A O 1
ATOM 1244 N N . VAL A 1 159 ? 9.831 -3.942 -1.125 1.00 88.69 159 VAL A N 1
ATOM 1245 C CA . VAL A 1 159 ? 10.686 -5.119 -1.354 1.00 88.69 159 VAL A CA 1
ATOM 1246 C C . VAL A 1 159 ? 12.161 -4.845 -1.052 1.00 88.69 159 VAL A C 1
ATOM 1248 O O . VAL A 1 159 ? 12.994 -5.750 -1.130 1.00 88.69 159 VAL A O 1
ATOM 1251 N N . ARG A 1 160 ? 12.519 -3.612 -0.675 1.00 87.81 160 ARG A N 1
ATOM 1252 C CA . ARG A 1 160 ? 13.890 -3.248 -0.315 1.00 87.81 160 ARG A CA 1
ATOM 1253 C C . ARG A 1 160 ? 14.308 -4.013 0.941 1.00 87.81 160 ARG A C 1
ATOM 1255 O O . ARG A 1 160 ? 13.769 -3.803 2.019 1.00 87.81 160 ARG A O 1
ATOM 1262 N N . GLY A 1 161 ? 15.315 -4.872 0.802 1.00 84.62 161 GLY A N 1
ATOM 1263 C CA . GLY A 1 161 ? 15.793 -5.741 1.884 1.00 84.62 161 GLY A CA 1
ATOM 1264 C C . GLY A 1 161 ? 15.221 -7.161 1.853 1.00 84.62 161 GLY A C 1
ATOM 1265 O O . GLY A 1 161 ? 15.603 -7.974 2.691 1.00 84.62 161 GLY A O 1
ATOM 1266 N N . THR A 1 162 ? 14.359 -7.469 0.882 1.00 87.12 162 THR A N 1
ATOM 1267 C CA . THR A 1 162 ? 13.994 -8.846 0.515 1.00 87.12 162 THR A CA 1
ATOM 1268 C C . THR A 1 162 ? 14.951 -9.392 -0.555 1.00 87.12 162 THR A C 1
ATOM 1270 O O . THR A 1 162 ? 15.864 -8.690 -0.995 1.00 87.12 162 THR A O 1
ATOM 1273 N N . ASP A 1 163 ? 14.766 -10.645 -0.969 1.00 86.69 163 ASP A N 1
ATOM 1274 C CA . ASP A 1 163 ? 15.520 -11.294 -2.047 1.00 86.69 163 ASP A CA 1
ATOM 1275 C C . ASP A 1 163 ? 14.880 -11.132 -3.442 1.00 86.69 163 ASP A C 1
ATOM 1277 O O . ASP A 1 163 ? 15.399 -11.693 -4.411 1.00 86.69 163 ASP A O 1
ATOM 1281 N N . VAL A 1 164 ? 13.797 -10.352 -3.570 1.00 88.25 164 VAL A N 1
ATOM 1282 C CA . VAL A 1 164 ? 13.108 -10.101 -4.848 1.00 88.25 164 VAL A CA 1
ATOM 1283 C C . VAL A 1 164 ? 13.327 -8.685 -5.384 1.00 88.25 164 VAL A C 1
ATOM 1285 O O . VAL A 1 164 ? 13.418 -7.712 -4.637 1.00 88.25 164 VAL A O 1
ATOM 1288 N N . ASP A 1 165 ? 13.367 -8.562 -6.713 1.00 90.19 165 ASP A N 1
ATOM 1289 C CA . ASP A 1 165 ? 13.421 -7.289 -7.438 1.00 90.19 165 ASP A CA 1
ATOM 1290 C C . ASP A 1 165 ? 12.069 -6.992 -8.120 1.00 90.19 165 ASP A C 1
ATOM 1292 O O . ASP A 1 165 ? 11.295 -7.893 -8.441 1.00 90.19 165 ASP A O 1
ATOM 1296 N N . LEU A 1 166 ? 11.789 -5.725 -8.439 1.00 91.88 166 LEU A N 1
ATOM 1297 C CA . LEU A 1 166 ? 10.678 -5.335 -9.317 1.00 91.88 166 LEU A CA 1
ATOM 1298 C C . LEU A 1 166 ? 10.648 -6.111 -10.645 1.00 91.88 166 LEU A C 1
ATOM 1300 O O . LEU A 1 166 ? 9.577 -6.350 -11.203 1.00 91.88 166 LEU A O 1
ATOM 1304 N N . PHE A 1 167 ? 11.806 -6.501 -11.181 1.00 93.19 167 PHE A N 1
ATOM 1305 C CA . PHE A 1 167 ? 11.867 -7.305 -12.401 1.00 93.19 167 PHE A CA 1
ATOM 1306 C C . PHE A 1 167 ? 11.359 -8.736 -12.217 1.00 93.19 167 PHE A C 1
ATOM 1308 O O . PHE A 1 167 ? 11.083 -9.398 -13.220 1.00 93.19 167 PHE A O 1
ATOM 1315 N N . ASP A 1 168 ? 11.222 -9.209 -10.980 1.00 93.50 168 ASP A N 1
ATOM 1316 C CA . ASP A 1 168 ? 10.714 -10.540 -10.663 1.00 93.50 168 ASP A CA 1
ATOM 1317 C C . ASP A 1 168 ? 9.188 -10.609 -10.634 1.00 93.50 168 ASP A C 1
ATOM 1319 O O . ASP A 1 168 ? 8.663 -11.699 -10.454 1.00 93.50 168 ASP A O 1
ATOM 1323 N N . ILE A 1 169 ? 8.455 -9.514 -10.859 1.00 93.94 169 ILE A N 1
ATOM 1324 C CA . ILE A 1 169 ? 6.988 -9.562 -10.941 1.00 93.94 169 ILE A CA 1
ATOM 1325 C C . ILE A 1 169 ? 6.560 -10.514 -12.069 1.00 93.94 169 ILE A C 1
ATOM 1327 O O . ILE A 1 169 ? 6.879 -10.306 -13.245 1.00 93.94 169 ILE A O 1
ATOM 1331 N N . THR A 1 170 ? 5.821 -11.559 -11.707 1.00 93.62 170 THR A N 1
ATOM 1332 C CA . THR A 1 170 ? 5.334 -12.593 -12.626 1.00 93.62 170 THR A CA 1
ATOM 1333 C C . THR A 1 170 ? 3.861 -12.442 -12.952 1.00 93.62 170 THR A C 1
ATOM 1335 O O . THR A 1 170 ? 3.469 -12.789 -14.064 1.00 93.62 170 THR A O 1
ATOM 1338 N N . GLU A 1 171 ? 3.070 -11.917 -12.020 1.00 93.25 171 GLU A N 1
ATOM 1339 C CA . GLU A 1 171 ? 1.617 -11.834 -12.133 1.00 93.25 171 GLU A CA 1
ATOM 1340 C C . GLU A 1 171 ? 1.067 -10.668 -11.299 1.00 93.25 171 GLU A C 1
ATOM 1342 O O . GLU A 1 171 ? 1.627 -10.305 -10.260 1.00 93.25 171 GLU A O 1
ATOM 1347 N N . VAL A 1 172 ? -0.047 -10.097 -11.761 1.00 92.56 172 VAL A N 1
ATOM 1348 C CA . VAL A 1 172 ? -0.885 -9.178 -10.987 1.00 92.56 172 VAL A CA 1
ATOM 1349 C C . VAL A 1 172 ? -2.300 -9.743 -10.956 1.00 92.56 172 VAL A C 1
ATOM 1351 O O . VAL A 1 172 ? -2.888 -9.988 -12.008 1.00 92.56 172 VAL A O 1
ATOM 1354 N N . ILE A 1 173 ? -2.833 -9.964 -9.756 1.00 91.31 173 ILE A N 1
ATOM 1355 C CA . ILE A 1 173 ? -4.187 -10.480 -9.540 1.00 91.31 173 ILE A CA 1
ATOM 1356 C C . ILE A 1 173 ? -5.077 -9.311 -9.124 1.00 91.31 173 ILE A C 1
ATOM 1358 O O . ILE A 1 173 ? -4.908 -8.753 -8.040 1.00 91.31 173 ILE A O 1
ATOM 1362 N N . GLU A 1 174 ? -6.026 -8.946 -9.981 1.00 89.06 174 GLU A N 1
ATOM 1363 C CA . GLU A 1 174 ? -6.965 -7.851 -9.728 1.00 89.06 174 GLU A CA 1
ATOM 1364 C C . GLU A 1 174 ? -8.180 -8.330 -8.914 1.00 89.06 174 GLU A C 1
ATOM 1366 O O . GLU A 1 174 ? -8.848 -9.309 -9.255 1.00 89.06 174 GLU A O 1
ATOM 1371 N N . GLY A 1 175 ? -8.481 -7.612 -7.836 1.00 85.56 175 GLY A N 1
ATOM 1372 C CA . GLY A 1 175 ? -9.704 -7.697 -7.042 1.00 85.56 175 GLY A CA 1
ATOM 1373 C C . GLY A 1 175 ? -10.566 -6.445 -7.203 1.00 85.56 175 GLY A C 1
ATOM 1374 O O . GLY A 1 175 ? -10.218 -5.502 -7.911 1.00 85.56 175 GLY A O 1
ATOM 1375 N N . LYS A 1 176 ? -11.718 -6.397 -6.527 1.00 83.50 176 LYS A N 1
ATOM 1376 C CA . LYS A 1 176 ? -12.620 -5.238 -6.615 1.00 83.50 176 LYS A CA 1
ATOM 1377 C C . LYS A 1 176 ? -12.040 -4.017 -5.904 1.00 83.50 176 LYS A C 1
ATOM 1379 O O . LYS A 1 176 ? -12.241 -2.892 -6.357 1.00 83.50 176 LYS A O 1
ATOM 1384 N N . ASN A 1 177 ? -11.375 -4.244 -4.773 1.00 80.75 177 ASN A N 1
ATOM 1385 C CA . ASN A 1 177 ? -10.828 -3.199 -3.907 1.00 80.75 177 ASN A CA 1
ATOM 1386 C C . ASN A 1 177 ? -9.337 -3.415 -3.581 1.00 80.75 177 ASN A C 1
ATOM 1388 O O . ASN A 1 177 ? -8.828 -2.796 -2.639 1.00 80.75 177 ASN A O 1
ATOM 1392 N N . ALA A 1 178 ? -8.672 -4.324 -4.296 1.00 87.38 178 ALA A N 1
ATOM 1393 C CA . ALA A 1 178 ? -7.294 -4.729 -4.049 1.00 87.38 178 ALA A CA 1
ATOM 1394 C C . ALA A 1 178 ? -6.628 -5.258 -5.326 1.00 87.38 178 ALA A C 1
ATOM 1396 O O . ALA A 1 178 ? -7.308 -5.766 -6.207 1.00 87.38 178 ALA A O 1
ATOM 1397 N N . GLU A 1 179 ? -5.306 -5.193 -5.388 1.00 90.00 179 GLU A N 1
ATOM 1398 C CA . GLU A 1 179 ? -4.450 -5.823 -6.390 1.00 90.00 179 GLU A CA 1
ATOM 1399 C C . GLU A 1 179 ? -3.355 -6.606 -5.657 1.00 90.00 179 GLU A C 1
ATOM 1401 O O . GLU A 1 179 ? -2.799 -6.130 -4.666 1.00 90.00 179 GLU A O 1
ATOM 1406 N N . LEU A 1 180 ? -3.021 -7.807 -6.124 1.00 90.38 180 LEU A N 1
ATOM 1407 C CA . LEU A 1 180 ? -1.915 -8.597 -5.578 1.00 90.38 180 LEU A CA 1
ATOM 1408 C C . LEU A 1 180 ? -0.800 -8.665 -6.604 1.00 90.38 180 LEU A C 1
ATOM 1410 O O . LEU A 1 180 ? -1.013 -9.141 -7.715 1.00 90.38 180 LEU A O 1
ATOM 1414 N N . VAL A 1 181 ? 0.394 -8.233 -6.221 1.00 91.44 181 VAL A N 1
ATOM 1415 C CA . VAL A 1 181 ? 1.593 -8.306 -7.053 1.00 91.44 181 VAL A CA 1
ATOM 1416 C C . VAL A 1 181 ? 2.405 -9.514 -6.611 1.00 91.44 181 VAL A C 1
ATOM 1418 O O . VAL A 1 181 ? 2.912 -9.554 -5.488 1.00 91.44 181 VAL A O 1
ATOM 1421 N N . VAL A 1 182 ? 2.513 -10.507 -7.492 1.00 91.12 182 VAL A N 1
ATOM 1422 C CA . VAL A 1 182 ? 3.217 -11.766 -7.233 1.00 91.12 182 VAL A CA 1
ATOM 1423 C C . VAL A 1 182 ? 4.606 -11.710 -7.862 1.00 91.12 182 VAL A C 1
ATOM 1425 O O . VAL A 1 182 ? 4.746 -11.388 -9.045 1.00 91.12 182 VAL A O 1
ATOM 1428 N N . PHE A 1 183 ? 5.632 -12.035 -7.075 1.00 91.38 183 PHE A N 1
ATOM 1429 C CA . PHE A 1 183 ? 7.024 -12.093 -7.521 1.00 91.38 183 PHE A CA 1
ATOM 1430 C C . PHE A 1 183 ? 7.445 -13.537 -7.837 1.00 91.38 183 PHE A C 1
ATOM 1432 O O . PHE A 1 183 ? 6.837 -14.501 -7.375 1.00 91.38 183 PHE A O 1
ATOM 1439 N N . GLY A 1 184 ? 8.484 -13.707 -8.656 1.00 79.62 184 GLY A N 1
ATOM 1440 C CA . GLY A 1 184 ? 8.837 -14.974 -9.303 1.00 79.62 184 GLY A CA 1
ATOM 1441 C C . GLY A 1 184 ? 9.357 -16.075 -8.383 1.00 79.62 184 GLY A C 1
ATOM 1442 O O . GLY A 1 184 ? 9.329 -17.241 -8.771 1.00 79.62 184 GLY A O 1
ATOM 1443 N N . SER A 1 185 ? 9.772 -15.740 -7.162 1.00 75.12 185 SER A N 1
ATOM 1444 C CA . SER A 1 185 ? 10.009 -16.709 -6.083 1.00 75.12 185 SER A CA 1
ATOM 1445 C C . SER A 1 185 ? 8.715 -17.416 -5.646 1.00 75.12 185 SER A C 1
ATOM 1447 O O . SER A 1 185 ? 8.763 -18.507 -5.078 1.00 75.12 185 SER A O 1
ATOM 1449 N N . GLY A 1 186 ? 7.560 -16.778 -5.874 1.00 65.56 186 GLY A N 1
ATOM 1450 C CA . GLY A 1 186 ? 6.250 -17.162 -5.362 1.00 65.56 186 GLY A CA 1
ATOM 1451 C C . GLY A 1 186 ? 6.078 -16.968 -3.853 1.00 65.56 186 GLY A C 1
ATOM 1452 O O . GLY A 1 186 ? 4.973 -17.211 -3.370 1.00 65.56 186 GLY A O 1
ATOM 1453 N N . ARG A 1 187 ? 7.141 -16.558 -3.141 1.00 77.81 187 ARG A N 1
ATOM 1454 C CA . ARG A 1 187 ? 7.204 -16.392 -1.679 1.00 77.81 187 ARG A CA 1
ATOM 1455 C C . ARG A 1 187 ? 6.862 -14.982 -1.233 1.00 77.81 187 ARG A C 1
ATOM 1457 O O . ARG A 1 187 ? 6.279 -14.811 -0.170 1.00 77.81 187 ARG A O 1
ATOM 1464 N N . GLU A 1 188 ? 7.180 -13.987 -2.048 1.00 85.50 188 GLU A N 1
ATOM 1465 C CA . GLU A 1 188 ? 6.853 -12.596 -1.785 1.00 85.50 188 GLU A CA 1
ATOM 1466 C C . GLU A 1 188 ? 5.635 -12.209 -2.623 1.00 85.50 188 GLU A C 1
ATOM 1468 O O . GLU A 1 188 ? 5.636 -12.263 -3.857 1.00 85.50 188 GLU A O 1
ATOM 1473 N N . VAL A 1 189 ? 4.572 -11.807 -1.932 1.00 87.44 189 VAL A N 1
ATOM 1474 C CA . VAL A 1 189 ? 3.388 -11.209 -2.546 1.00 87.44 189 VAL A CA 1
ATOM 1475 C C . VAL A 1 189 ? 3.146 -9.885 -1.855 1.00 87.44 189 VAL A C 1
ATOM 1477 O O . VAL A 1 189 ? 2.991 -9.834 -0.633 1.00 87.44 189 VAL A O 1
ATOM 1480 N N . VAL A 1 190 ? 3.111 -8.811 -2.636 1.00 89.88 190 VAL A N 1
ATOM 1481 C CA . VAL A 1 190 ? 2.728 -7.495 -2.133 1.00 89.88 190 VAL A CA 1
ATOM 1482 C C . VAL A 1 190 ? 1.254 -7.296 -2.421 1.00 89.88 190 VAL A C 1
ATOM 1484 O O . VAL A 1 190 ? 0.820 -7.369 -3.569 1.00 89.88 190 VAL A O 1
ATOM 1487 N N . ALA A 1 191 ? 0.485 -7.032 -1.376 1.00 89.44 191 ALA A N 1
ATOM 1488 C CA . ALA A 1 191 ? -0.911 -6.683 -1.504 1.00 89.44 191 ALA A CA 1
ATOM 1489 C C . ALA A 1 191 ? -1.033 -5.160 -1.560 1.00 89.44 191 ALA A C 1
ATOM 1491 O O . ALA A 1 191 ? -0.505 -4.462 -0.696 1.00 89.44 191 ALA A O 1
ATOM 1492 N N . ILE A 1 192 ? -1.705 -4.654 -2.587 1.00 89.00 192 ILE A N 1
ATOM 1493 C CA . ILE A 1 192 ? -2.039 -3.247 -2.779 1.00 89.00 192 ILE A CA 1
ATOM 1494 C C . ILE A 1 192 ? -3.543 -3.130 -2.561 1.00 89.00 192 ILE A C 1
ATOM 1496 O O . ILE A 1 192 ? -4.321 -3.810 -3.218 1.00 89.00 192 ILE A O 1
ATOM 1500 N N . GLY A 1 193 ? -3.983 -2.289 -1.636 1.00 85.25 193 GLY A N 1
ATOM 1501 C CA . GLY A 1 193 ? -5.403 -2.102 -1.360 1.00 85.25 193 GLY A CA 1
ATOM 1502 C C . GLY A 1 193 ? -5.821 -0.646 -1.415 1.00 85.25 193 GLY A C 1
ATOM 1503 O O . GLY A 1 193 ? -4.994 0.264 -1.378 1.00 85.25 193 GLY A O 1
ATOM 1504 N N . TYR A 1 194 ? -7.133 -0.435 -1.494 1.00 82.69 194 TYR A N 1
ATOM 1505 C CA . TYR A 1 194 ? -7.757 0.881 -1.505 1.00 82.69 194 TYR A CA 1
ATOM 1506 C C . TYR A 1 194 ? -8.644 1.108 -0.277 1.00 82.69 194 TYR A C 1
ATOM 1508 O O . TYR A 1 194 ? -9.836 0.801 -0.257 1.00 82.69 194 TYR A O 1
ATOM 1516 N N . ASP A 1 195 ? -8.096 1.737 0.751 1.00 76.62 195 ASP A N 1
ATOM 1517 C CA . ASP A 1 195 ? -8.864 2.165 1.904 1.00 76.62 195 ASP A CA 1
ATOM 1518 C C . ASP A 1 195 ? -9.347 3.608 1.737 1.00 76.62 195 ASP A C 1
ATOM 1520 O O . ASP A 1 195 ? -8.640 4.586 1.981 1.00 76.62 195 ASP A O 1
ATOM 1524 N N . ALA A 1 196 ? -10.628 3.739 1.405 1.00 69.88 196 ALA A N 1
ATOM 1525 C CA . ALA A 1 196 ? -11.316 5.018 1.328 1.00 69.88 196 ALA A CA 1
ATOM 1526 C C . ALA A 1 196 ? -11.269 5.845 2.632 1.00 69.88 196 ALA A C 1
ATOM 1528 O O . ALA A 1 196 ? -11.548 7.053 2.585 1.00 69.88 196 ALA A O 1
ATOM 1529 N N . THR A 1 197 ? -10.990 5.186 3.761 1.00 70.75 197 THR A N 1
ATOM 1530 C CA . THR A 1 197 ? -10.887 5.744 5.112 1.00 70.75 197 THR A CA 1
ATOM 1531 C C . THR A 1 197 ? -9.457 6.170 5.479 1.00 70.75 197 THR A C 1
ATOM 1533 O O . THR A 1 197 ? -9.292 7.001 6.379 1.00 70.75 197 THR A O 1
ATOM 1536 N N . ALA A 1 198 ? -8.439 5.662 4.770 1.00 65.94 198 ALA A N 1
ATOM 1537 C CA . ALA A 1 198 ? -7.043 6.040 4.948 1.00 65.94 198 ALA A CA 1
ATOM 1538 C C . ALA A 1 198 ? -6.792 7.443 4.384 1.00 65.94 198 ALA A C 1
ATOM 1540 O O . ALA A 1 198 ? -7.298 7.851 3.341 1.00 65.94 198 ALA A O 1
ATOM 1541 N N . ALA A 1 199 ? -6.051 8.224 5.153 1.00 55.06 199 ALA A N 1
ATOM 1542 C CA . ALA A 1 199 ? -6.032 9.675 5.081 1.00 55.06 199 ALA A CA 1
ATOM 1543 C C . ALA A 1 199 ? -5.014 10.265 4.113 1.00 55.06 199 ALA A C 1
ATOM 1545 O O . ALA A 1 199 ? -5.049 11.448 3.806 1.00 55.06 199 ALA A O 1
ATOM 1546 N N . GLN A 1 200 ? -4.025 9.493 3.705 1.00 51.53 200 GLN A N 1
ATOM 1547 C CA . GLN A 1 200 ? -2.926 9.998 2.903 1.00 51.53 200 GLN A CA 1
ATOM 1548 C C . GLN A 1 200 ? -2.916 9.256 1.570 1.00 51.53 200 GLN A C 1
ATOM 1550 O O . GLN A 1 200 ? -3.311 8.095 1.491 1.00 51.53 200 GLN A O 1
ATOM 1555 N N . GLY A 1 201 ? -2.519 9.949 0.502 1.00 55.16 201 GLY A N 1
ATOM 1556 C CA . GLY A 1 201 ? -2.633 9.400 -0.848 1.00 55.16 201 GLY A CA 1
ATOM 1557 C C . GLY A 1 201 ? -4.089 9.235 -1.278 1.00 55.16 201 GLY A C 1
ATOM 1558 O O . GLY A 1 201 ? -5.013 9.673 -0.597 1.00 55.16 201 GLY A O 1
ATOM 1559 N N . ASN A 1 202 ? -4.334 8.612 -2.425 1.00 63.31 202 ASN A N 1
ATOM 1560 C CA . ASN A 1 202 ? -5.696 8.417 -2.924 1.00 63.31 202 ASN A CA 1
ATOM 1561 C C . ASN A 1 202 ? -6.551 7.485 -2.034 1.00 63.31 202 ASN A C 1
ATOM 1563 O O . ASN A 1 202 ? -7.712 7.279 -2.370 1.00 63.31 202 ASN A O 1
ATOM 1567 N N . GLY A 1 203 ? -6.029 6.978 -0.907 1.00 72.75 203 GLY A N 1
ATOM 1568 C CA . GLY A 1 203 ? -6.569 5.860 -0.124 1.00 72.75 203 GLY A CA 1
ATOM 1569 C C . GLY A 1 203 ? -5.800 4.555 -0.360 1.00 72.75 203 GLY A C 1
ATOM 1570 O O . GLY A 1 203 ? -6.135 3.527 0.207 1.00 72.75 203 GLY A O 1
ATOM 1571 N N . GLU A 1 204 ? -4.775 4.577 -1.207 1.00 84.00 204 GLU A N 1
ATOM 1572 C CA . GLU A 1 204 ? -3.998 3.393 -1.562 1.00 84.00 204 GLU A CA 1
ATOM 1573 C C . GLU A 1 204 ? -2.953 3.059 -0.489 1.00 84.00 204 GLU A C 1
ATOM 1575 O O . GLU A 1 204 ? -2.241 3.937 0.005 1.00 84.00 204 GLU A O 1
ATOM 1580 N N . PHE A 1 205 ? -2.823 1.778 -0.165 1.00 86.88 205 PHE A N 1
ATOM 1581 C CA . PHE A 1 205 ? -1.814 1.246 0.746 1.00 86.88 205 PHE A CA 1
ATOM 1582 C C . PHE A 1 205 ? -1.200 -0.033 0.178 1.00 86.88 205 PHE A C 1
ATOM 1584 O O . PHE A 1 205 ? -1.809 -0.686 -0.667 1.00 86.88 205 PHE A O 1
ATOM 1591 N N . ALA A 1 206 ? -0.014 -0.408 0.654 1.00 90.56 206 ALA A N 1
ATOM 1592 C CA . ALA A 1 206 ? 0.607 -1.676 0.306 1.00 90.56 206 ALA A CA 1
ATOM 1593 C C . ALA A 1 206 ? 1.423 -2.285 1.454 1.00 90.56 206 ALA A C 1
ATOM 1595 O O . ALA A 1 206 ? 1.974 -1.564 2.290 1.00 90.56 206 ALA A O 1
ATOM 1596 N N . PHE A 1 207 ? 1.491 -3.618 1.485 1.00 91.44 207 PHE A N 1
ATOM 1597 C CA . PHE A 1 207 ? 2.293 -4.395 2.436 1.00 91.44 207 PHE A CA 1
ATOM 1598 C C . PHE A 1 207 ? 2.611 -5.803 1.900 1.00 91.44 207 PHE A C 1
ATOM 1600 O O . PHE A 1 207 ? 1.912 -6.320 1.029 1.00 91.44 207 PHE A O 1
ATOM 1607 N N . LEU A 1 208 ? 3.666 -6.430 2.428 1.00 92.81 208 LEU A N 1
ATOM 1608 C CA . LEU A 1 208 ? 4.034 -7.823 2.130 1.00 92.81 208 LEU A CA 1
ATOM 1609 C C . LEU A 1 208 ? 3.112 -8.794 2.862 1.00 92.81 208 LEU A C 1
ATOM 1611 O O . LEU A 1 208 ? 2.889 -8.578 4.046 1.00 92.81 208 LEU A O 1
ATOM 1615 N N . LEU A 1 209 ? 2.638 -9.857 2.206 1.00 91.62 209 LEU A N 1
ATOM 1616 C CA . LEU A 1 209 ? 1.835 -10.940 2.797 1.00 91.62 209 LEU A CA 1
ATOM 1617 C C . LEU A 1 209 ? 2.699 -12.093 3.329 1.00 91.62 209 LEU A C 1
ATOM 1619 O O . LEU A 1 209 ? 3.668 -12.492 2.683 1.00 91.62 209 LEU A O 1
ATOM 1623 N N . THR A 1 210 ? 2.292 -12.692 4.449 1.00 91.50 210 THR A N 1
ATOM 1624 C CA . THR A 1 210 ? 2.846 -13.971 4.932 1.00 91.50 210 THR A CA 1
ATOM 1625 C C . THR A 1 210 ? 2.357 -15.140 4.069 1.00 91.50 210 THR A C 1
ATOM 1627 O O . THR A 1 210 ? 1.360 -15.011 3.362 1.00 91.50 210 THR A O 1
ATOM 1630 N N . GLU A 1 211 ? 3.023 -16.299 4.118 1.00 89.50 211 GLU A N 1
ATOM 1631 C CA . GLU A 1 211 ? 2.621 -17.476 3.321 1.00 89.50 211 GLU A CA 1
ATOM 1632 C C . GLU A 1 211 ? 1.161 -17.901 3.584 1.00 89.50 211 GLU A C 1
ATOM 1634 O O . GLU A 1 211 ? 0.414 -18.167 2.640 1.00 89.50 211 GLU A O 1
ATOM 1639 N N . ASP A 1 212 ? 0.722 -17.885 4.847 1.00 89.00 212 ASP A N 1
ATOM 1640 C CA . ASP A 1 212 ? -0.656 -18.233 5.226 1.00 89.00 212 ASP A CA 1
ATOM 1641 C C . ASP A 1 212 ? -1.680 -17.228 4.668 1.00 89.00 212 ASP A C 1
ATOM 1643 O O . ASP A 1 212 ? -2.772 -17.596 4.223 1.00 89.00 212 ASP A O 1
ATOM 1647 N N . GLU A 1 213 ? -1.325 -15.943 4.647 1.00 91.50 213 GLU A N 1
ATOM 1648 C CA . GLU A 1 213 ? -2.172 -14.882 4.100 1.00 91.50 213 GLU A CA 1
ATOM 1649 C C . GLU A 1 213 ? -2.253 -14.934 2.577 1.00 91.50 213 GLU A C 1
ATOM 1651 O O . GLU A 1 213 ? -3.306 -14.648 2.007 1.00 91.50 213 GLU A O 1
ATOM 1656 N N . GLN A 1 214 ? -1.169 -15.319 1.903 1.00 90.31 214 GLN A N 1
ATOM 1657 C CA . GLN A 1 214 ? -1.139 -15.427 0.446 1.00 90.31 214 GLN A CA 1
ATOM 1658 C C . GLN A 1 214 ? -2.197 -16.394 -0.065 1.00 90.31 214 GLN A C 1
ATOM 1660 O O . GLN A 1 214 ? -2.921 -16.065 -1.002 1.00 90.31 214 GLN A O 1
ATOM 1665 N N . GLU A 1 215 ? -2.324 -17.565 0.559 1.00 89.00 215 GLU A N 1
ATOM 1666 C CA . GLU A 1 215 ? -3.326 -18.550 0.155 1.00 89.00 215 GLU A CA 1
ATOM 1667 C C . GLU A 1 215 ? -4.751 -18.029 0.374 1.00 89.00 215 GLU A C 1
ATOM 1669 O O . GLU A 1 215 ? -5.635 -18.241 -0.461 1.00 89.00 215 GLU A O 1
ATOM 1674 N N . MET A 1 216 ? -4.977 -17.301 1.470 1.00 88.88 216 MET A N 1
ATOM 1675 C CA . MET A 1 216 ? -6.272 -16.688 1.751 1.00 88.88 216 MET A CA 1
ATOM 1676 C C . MET A 1 216 ? -6.641 -15.637 0.694 1.00 88.88 216 MET A C 1
ATOM 1678 O O . MET A 1 216 ? -7.741 -15.677 0.141 1.00 88.88 216 MET A O 1
ATOM 1682 N N . VAL A 1 217 ? -5.728 -14.710 0.402 1.00 87.94 217 VAL A N 1
ATOM 1683 C CA . VAL A 1 217 ? -6.005 -13.546 -0.452 1.00 87.94 217 VAL A CA 1
ATOM 1684 C C . VAL A 1 217 ? -5.953 -13.911 -1.938 1.00 87.94 217 VAL A C 1
ATOM 1686 O O . VAL A 1 217 ? -6.691 -13.333 -2.725 1.00 87.94 217 VAL A O 1
ATOM 1689 N N . ARG A 1 218 ? -5.184 -14.928 -2.353 1.00 86.81 218 ARG A N 1
ATOM 1690 C CA . ARG A 1 218 ? -5.235 -15.444 -3.737 1.00 86.81 218 ARG A CA 1
ATOM 1691 C C . ARG A 1 218 ? -6.614 -15.986 -4.110 1.00 86.81 218 ARG A C 1
ATOM 1693 O O . ARG A 1 218 ? -7.021 -15.862 -5.262 1.00 86.81 218 ARG A O 1
ATOM 1700 N N . ARG A 1 219 ? -7.333 -16.590 -3.157 1.00 87.25 219 ARG A N 1
ATOM 1701 C CA . ARG A 1 219 ? -8.701 -17.088 -3.381 1.00 87.25 219 ARG A CA 1
ATOM 1702 C C . ARG A 1 219 ? -9.712 -15.951 -3.427 1.00 87.25 219 ARG A C 1
ATOM 1704 O O . ARG A 1 219 ? -10.623 -15.981 -4.249 1.00 87.25 219 ARG A O 1
ATOM 1711 N N . GLU A 1 220 ? -9.548 -14.970 -2.545 1.00 88.62 220 GLU A N 1
ATOM 1712 C CA . GLU A 1 220 ? -10.457 -13.835 -2.403 1.00 88.62 220 GLU A CA 1
ATOM 1713 C C . GLU A 1 220 ? -9.658 -12.546 -2.126 1.00 88.62 220 GLU A C 1
ATOM 1715 O O . GLU A 1 220 ? -9.467 -12.184 -0.962 1.00 88.62 220 GLU A O 1
ATOM 1720 N N . PRO A 1 221 ? -9.196 -11.827 -3.173 1.00 86.69 221 PRO A N 1
ATOM 1721 C CA . PRO A 1 221 ? -8.334 -10.650 -3.011 1.00 86.69 221 PRO A CA 1
ATOM 1722 C C . PRO A 1 221 ? -8.921 -9.550 -2.121 1.00 86.69 221 PRO A C 1
ATOM 1724 O O . PRO A 1 221 ? -8.203 -8.861 -1.399 1.00 86.69 221 PRO A O 1
ATOM 1727 N N . ASP A 1 222 ? -10.248 -9.425 -2.109 1.00 82.75 222 ASP A N 1
ATOM 1728 C CA . ASP A 1 222 ? -10.955 -8.437 -1.293 1.00 82.75 222 ASP A CA 1
ATOM 1729 C C . ASP A 1 222 ? -10.856 -8.712 0.222 1.00 82.75 222 ASP A C 1
ATOM 1731 O O . ASP A 1 222 ? -11.112 -7.809 1.019 1.00 82.75 222 ASP A O 1
ATOM 1735 N N . ARG A 1 223 ? -10.412 -9.907 0.645 1.00 88.06 223 ARG A N 1
ATOM 1736 C CA . ARG A 1 223 ? -10.147 -10.235 2.060 1.00 88.06 223 ARG A CA 1
ATOM 1737 C C . ARG A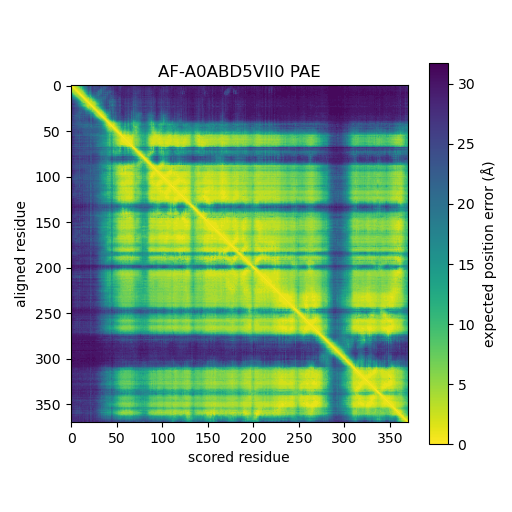 1 223 ? -8.875 -9.597 2.616 1.00 88.06 223 ARG A C 1
ATOM 1739 O O . ARG A 1 223 ? -8.564 -9.778 3.790 1.00 88.06 223 ARG A O 1
ATOM 1746 N N . ILE A 1 224 ? -8.157 -8.799 1.825 1.00 87.19 224 ILE A N 1
ATOM 1747 C CA . ILE A 1 224 ? -7.022 -7.998 2.303 1.00 87.19 224 ILE A CA 1
ATOM 1748 C C . ILE A 1 224 ? -7.387 -7.123 3.519 1.00 87.19 224 ILE A C 1
ATOM 1750 O O . ILE A 1 224 ? -6.551 -6.886 4.388 1.00 87.19 224 ILE A O 1
ATOM 1754 N N . TYR A 1 225 ? -8.639 -6.664 3.624 1.00 83.12 225 TYR A N 1
ATOM 1755 C CA . TYR A 1 225 ? -9.091 -5.861 4.764 1.00 83.12 225 TYR A CA 1
ATOM 1756 C C . TYR A 1 225 ? -9.250 -6.676 6.044 1.00 83.12 225 TYR A C 1
ATOM 1758 O O . TYR A 1 225 ? -9.058 -6.119 7.123 1.00 83.12 225 TYR A O 1
ATOM 1766 N N . ASP A 1 226 ? -9.545 -7.974 5.932 1.00 86.94 226 ASP A N 1
ATOM 1767 C CA . ASP A 1 226 ? -9.613 -8.876 7.083 1.00 86.94 226 ASP A CA 1
ATOM 1768 C C . ASP A 1 226 ? -8.237 -8.998 7.740 1.00 86.94 226 ASP A C 1
ATOM 1770 O O . ASP A 1 226 ? -8.137 -9.044 8.961 1.00 86.94 226 ASP A O 1
ATOM 1774 N N . ILE A 1 227 ? -7.173 -8.986 6.932 1.00 88.50 227 ILE A N 1
ATOM 1775 C CA . ILE A 1 227 ? -5.785 -9.029 7.411 1.00 88.50 227 ILE A CA 1
ATOM 1776 C C . ILE A 1 227 ? -5.424 -7.763 8.185 1.00 88.50 227 ILE A C 1
ATOM 1778 O O . ILE A 1 227 ? -4.687 -7.810 9.163 1.00 88.50 227 ILE A O 1
ATOM 1782 N N . LEU A 1 228 ? -5.937 -6.614 7.746 1.00 86.81 228 LEU A N 1
ATOM 1783 C CA . LEU A 1 228 ? -5.699 -5.337 8.416 1.00 86.81 228 LEU A CA 1
ATOM 1784 C C . LEU A 1 228 ? -6.555 -5.145 9.670 1.00 86.81 228 LEU A C 1
ATOM 1786 O O . LEU A 1 228 ? -6.445 -4.105 10.323 1.00 86.81 228 LEU A O 1
ATOM 1790 N N . MET A 1 229 ? -7.438 -6.088 9.985 1.00 90.81 229 MET A N 1
ATOM 1791 C CA . MET A 1 229 ? -8.359 -5.976 11.099 1.00 90.81 229 MET A CA 1
ATOM 1792 C C . MET A 1 229 ? -7.758 -6.611 12.357 1.00 90.81 229 MET A C 1
ATOM 1794 O O . MET A 1 229 ? -7.502 -7.815 12.366 1.00 90.81 229 MET A O 1
ATOM 1798 N N . PRO A 1 230 ? -7.582 -5.847 13.451 1.00 92.25 230 PRO A N 1
ATOM 1799 C CA . PRO A 1 230 ? -7.145 -6.416 14.718 1.00 92.25 230 PRO A CA 1
ATOM 1800 C C . PRO A 1 230 ? -8.105 -7.508 15.194 1.00 92.25 230 PRO A C 1
ATOM 1802 O O . PRO A 1 230 ? -9.328 -7.382 15.058 1.00 92.25 230 PRO A O 1
ATOM 1805 N N . VAL A 1 231 ? -7.561 -8.559 15.808 1.00 91.94 231 VAL A N 1
ATOM 1806 C CA . VAL A 1 231 ? -8.342 -9.705 16.303 1.00 91.94 231 VAL A CA 1
ATOM 1807 C C . VAL A 1 231 ? -9.443 -9.256 17.268 1.00 91.94 231 VAL A C 1
ATOM 1809 O O . VAL A 1 231 ? -10.543 -9.806 17.261 1.00 91.94 231 VAL A O 1
ATOM 1812 N N . GLU A 1 232 ? -9.183 -8.235 18.082 1.00 94.56 232 GLU A N 1
ATOM 1813 C CA . GLU A 1 232 ? -10.154 -7.647 18.999 1.00 94.56 232 GLU A CA 1
ATOM 1814 C C . GLU A 1 232 ? -11.346 -7.046 18.252 1.00 94.56 232 GLU A C 1
ATOM 1816 O O . GLU A 1 232 ? -12.488 -7.305 18.622 1.00 94.56 232 GLU A O 1
ATOM 1821 N N . VAL A 1 233 ? -11.103 -6.315 17.162 1.00 94.19 233 VAL A N 1
ATOM 1822 C CA . VAL A 1 233 ? -12.160 -5.724 16.326 1.00 94.19 233 VAL A CA 1
ATOM 1823 C C . VAL A 1 233 ? -13.012 -6.820 15.685 1.00 94.19 233 VAL A C 1
ATOM 1825 O O . VAL A 1 233 ? -14.240 -6.725 15.696 1.00 94.19 233 VAL A O 1
ATOM 1828 N N . ALA A 1 234 ? -12.382 -7.897 15.205 1.00 92.75 234 ALA A N 1
ATOM 1829 C CA . ALA A 1 234 ? -13.095 -9.051 14.662 1.00 92.75 234 ALA A CA 1
ATOM 1830 C C . ALA A 1 234 ? -14.016 -9.717 15.704 1.00 92.75 234 ALA A C 1
ATOM 1832 O O . ALA A 1 234 ? -15.113 -10.161 15.364 1.00 92.75 234 ALA A O 1
ATOM 1833 N N . ARG A 1 235 ? -13.624 -9.747 16.988 1.00 93.75 235 ARG A N 1
ATOM 1834 C CA . ARG A 1 235 ? -14.496 -10.234 18.074 1.00 93.75 235 ARG A CA 1
ATOM 1835 C C . ARG A 1 235 ? -15.736 -9.358 18.242 1.00 93.75 235 ARG A C 1
ATOM 1837 O O . ARG A 1 235 ? -16.834 -9.898 18.254 1.00 93.75 235 ARG A O 1
ATOM 1844 N N . PHE A 1 236 ? -15.584 -8.032 18.269 1.00 94.31 236 PHE A N 1
ATOM 1845 C CA . PHE A 1 236 ? -16.734 -7.123 18.361 1.00 94.31 236 PHE A CA 1
ATOM 1846 C C . PHE A 1 236 ? -17.700 -7.271 17.176 1.00 94.31 236 PHE A C 1
ATOM 1848 O O . PHE A 1 236 ? -18.914 -7.220 17.367 1.00 94.31 236 PHE A O 1
ATOM 1855 N N . LEU A 1 237 ? -17.183 -7.500 15.965 1.00 93.25 237 LEU A N 1
ATOM 1856 C CA . LEU A 1 237 ? -18.026 -7.779 14.797 1.00 93.25 237 LEU A CA 1
ATOM 1857 C C . LEU A 1 237 ? -18.823 -9.078 14.959 1.00 93.25 237 LEU A C 1
ATOM 1859 O O . LEU A 1 237 ? -20.017 -9.107 14.662 1.00 93.25 237 LEU A O 1
ATOM 1863 N N . ASN A 1 238 ? -18.189 -10.133 15.477 1.00 93.69 238 ASN A N 1
ATOM 1864 C CA . ASN A 1 238 ? -18.862 -11.401 15.775 1.00 93.69 238 ASN A CA 1
ATOM 1865 C C . ASN A 1 238 ? -19.924 -11.260 16.877 1.00 93.69 238 ASN A C 1
ATOM 1867 O O . ASN A 1 238 ? -20.944 -11.947 16.829 1.00 93.69 238 ASN A O 1
ATOM 1871 N N . ASP A 1 239 ? -19.727 -10.331 17.813 1.00 93.88 239 ASP A N 1
ATOM 1872 C CA . ASP A 1 239 ? -20.704 -9.977 18.850 1.00 93.88 239 ASP A CA 1
ATOM 1873 C C . ASP A 1 239 ? -21.852 -9.089 18.318 1.00 93.88 239 ASP A C 1
ATOM 1875 O O . ASP A 1 239 ? -22.757 -8.708 19.062 1.00 93.88 239 ASP A O 1
ATOM 1879 N N . GLY A 1 240 ? -21.854 -8.777 17.016 1.00 94.38 240 GLY A N 1
ATOM 1880 C CA . GLY A 1 240 ? -22.924 -8.055 16.327 1.00 94.38 240 GLY A CA 1
ATOM 1881 C C . GLY A 1 240 ? -22.739 -6.539 16.257 1.00 94.38 240 GLY A C 1
ATOM 1882 O O . GLY A 1 240 ? -23.624 -5.847 15.741 1.00 94.38 240 GLY A O 1
ATOM 1883 N N . VAL A 1 241 ? -21.608 -6.007 16.731 1.00 93.44 241 VAL A N 1
ATOM 1884 C CA . VAL A 1 241 ? -21.262 -4.590 16.555 1.00 93.44 241 VAL A CA 1
ATOM 1885 C C . VAL A 1 241 ? -20.968 -4.351 15.078 1.00 93.44 241 VAL A C 1
ATOM 1887 O O . VAL A 1 241 ? -20.176 -5.062 14.473 1.00 93.44 241 VAL A O 1
ATOM 1890 N N . LYS A 1 242 ? -21.608 -3.361 14.456 1.00 93.69 242 LYS A N 1
ATOM 1891 C CA . LYS A 1 242 ? -21.446 -3.122 13.012 1.00 93.69 242 LYS A CA 1
ATOM 1892 C C . LYS A 1 242 ? -20.164 -2.349 12.723 1.00 93.69 242 LYS A C 1
ATOM 1894 O O . LYS A 1 242 ? -19.748 -1.527 13.534 1.00 93.69 242 LYS A O 1
ATOM 1899 N N . LEU A 1 243 ? -19.579 -2.548 11.543 1.00 90.06 243 LEU A N 1
ATOM 1900 C CA . LEU A 1 243 ? -18.516 -1.691 11.012 1.00 90.06 243 LEU A CA 1
ATOM 1901 C C . LEU A 1 243 ? -19.119 -0.609 10.111 1.00 90.06 243 LEU A C 1
ATOM 1903 O O . LEU A 1 243 ? -19.925 -0.902 9.229 1.00 90.06 243 LEU A O 1
ATOM 1907 N N . ASN A 1 244 ? -18.715 0.646 10.302 1.00 87.12 244 ASN A N 1
ATOM 1908 C CA . ASN A 1 244 ? -19.069 1.718 9.381 1.00 87.12 244 ASN A CA 1
ATOM 1909 C C . ASN A 1 244 ? -18.133 1.690 8.167 1.00 87.12 244 ASN A C 1
ATOM 1911 O O . ASN A 1 244 ? -17.030 2.234 8.204 1.00 87.12 244 ASN A O 1
ATOM 1915 N N . GLU A 1 245 ? -18.601 1.095 7.074 1.00 72.12 245 GLU A N 1
ATOM 1916 C CA . GLU A 1 245 ? -17.854 0.986 5.815 1.00 72.12 245 GLU A CA 1
ATOM 1917 C C . GLU A 1 245 ? -17.747 2.316 5.041 1.00 72.12 245 GLU A C 1
ATOM 1919 O O . GLU A 1 245 ? -17.006 2.407 4.063 1.00 72.12 245 GLU A O 1
ATOM 1924 N N . ASN A 1 246 ? -18.464 3.373 5.452 1.00 71.12 246 ASN A N 1
ATOM 1925 C CA . ASN A 1 246 ? -18.503 4.644 4.725 1.00 71.12 246 ASN A CA 1
ATOM 1926 C C . ASN A 1 246 ? -18.301 5.880 5.624 1.00 71.12 246 ASN A C 1
ATOM 1928 O O . ASN A 1 246 ? -19.210 6.702 5.797 1.00 71.12 246 ASN A O 1
ATOM 1932 N N . PRO A 1 247 ? -17.081 6.113 6.135 1.00 59.44 247 PRO A N 1
ATOM 1933 C CA . PRO A 1 247 ? -16.791 7.283 6.963 1.00 59.44 247 PRO A CA 1
ATOM 1934 C C . PRO A 1 247 ? -16.687 8.594 6.166 1.00 59.44 247 PRO A C 1
ATOM 1936 O O . PRO A 1 247 ? -16.445 9.655 6.743 1.00 59.44 247 PRO A O 1
ATOM 1939 N N . ARG A 1 248 ? -16.872 8.579 4.835 1.00 58.25 248 ARG A N 1
ATOM 1940 C CA . ARG A 1 248 ? -16.714 9.775 3.985 1.00 58.25 248 ARG A CA 1
ATOM 1941 C C . ARG A 1 248 ? -17.833 10.805 4.147 1.00 58.25 248 ARG A C 1
ATOM 1943 O O . ARG A 1 248 ? -17.682 11.941 3.672 1.00 58.25 248 ARG A O 1
ATOM 1950 N N . ILE A 1 249 ? -18.933 10.456 4.816 1.00 54.31 249 ILE A N 1
ATOM 1951 C CA . ILE A 1 249 ? -20.044 11.379 5.055 1.00 54.31 249 ILE A CA 1
ATOM 1952 C C . ILE A 1 249 ? -19.594 12.455 6.053 1.00 54.31 249 ILE A C 1
ATOM 1954 O O . ILE A 1 249 ? -19.466 12.231 7.255 1.00 54.31 249 ILE A O 1
ATOM 1958 N N . TYR A 1 250 ? -19.336 13.655 5.528 1.00 54.06 250 TYR A N 1
ATOM 1959 C CA . TYR A 1 250 ? -18.964 14.821 6.325 1.00 54.06 250 TYR A CA 1
ATOM 1960 C C . TYR A 1 250 ? -20.006 15.072 7.417 1.00 54.06 250 TYR A C 1
ATOM 1962 O O . TYR A 1 250 ? -21.195 15.188 7.129 1.00 54.06 250 TYR A O 1
ATOM 1970 N N . GLY A 1 251 ? -19.549 15.186 8.665 1.00 60.72 251 GLY A N 1
ATOM 1971 C CA . GLY A 1 251 ? -20.428 15.473 9.795 1.00 60.72 251 GLY A CA 1
ATOM 1972 C C . GLY A 1 251 ? -21.232 14.275 10.300 1.00 60.72 251 GLY A C 1
ATOM 1973 O O . GLY A 1 251 ? -22.063 14.475 11.185 1.00 60.72 251 GLY A O 1
ATOM 1974 N N . HIS A 1 252 ? -20.978 13.055 9.806 1.00 70.50 252 HIS A N 1
ATOM 1975 C CA . HIS A 1 252 ? -21.554 11.860 10.411 1.00 70.50 252 HIS A CA 1
ATOM 1976 C C . HIS A 1 252 ? -21.034 11.732 11.844 1.00 70.50 252 HIS A C 1
ATOM 1978 O O . HIS A 1 252 ? -19.846 11.513 12.090 1.00 70.50 252 HIS A O 1
ATOM 1984 N N . LYS A 1 253 ? -21.934 11.944 12.799 1.00 78.50 253 LYS A N 1
ATOM 1985 C CA . LYS A 1 253 ? -21.686 11.671 14.209 1.00 78.50 253 LYS A CA 1
ATOM 1986 C C . LYS A 1 253 ? -21.788 10.159 14.381 1.00 78.50 253 LYS A C 1
ATOM 1988 O O . LYS A 1 253 ? -22.757 9.579 13.901 1.00 78.50 253 LYS A O 1
ATOM 1993 N N . ALA A 1 254 ? -20.803 9.534 15.018 1.00 81.38 254 ALA A N 1
ATOM 1994 C CA . ALA A 1 254 ? -20.940 8.148 15.441 1.00 81.38 254 ALA A CA 1
ATOM 1995 C C . ALA A 1 254 ? -22.228 8.019 16.270 1.00 81.38 254 ALA A C 1
ATOM 1997 O O . ALA A 1 254 ? -22.522 8.871 17.115 1.00 81.38 254 ALA A O 1
ATOM 1998 N N . ASP A 1 255 ? -23.007 6.986 15.977 1.00 85.69 255 ASP A N 1
ATOM 1999 C CA . ASP A 1 255 ? -24.211 6.620 16.728 1.00 85.69 255 ASP A CA 1
ATOM 2000 C C . ASP A 1 255 ? -23.871 6.120 18.141 1.00 85.69 255 ASP A C 1
ATOM 2002 O O . ASP A 1 255 ? -24.720 6.159 19.025 1.00 85.69 255 ASP A O 1
ATOM 2006 N N . GLY A 1 256 ? -22.611 5.735 18.367 1.00 85.75 256 GLY A N 1
ATOM 2007 C CA . GLY A 1 256 ? -22.154 5.112 19.603 1.00 85.75 256 GLY A CA 1
ATOM 2008 C C . GLY A 1 256 ? -22.430 3.608 19.650 1.00 85.75 256 GLY A C 1
ATOM 2009 O O . GLY A 1 256 ? -22.259 3.016 20.709 1.00 85.75 256 GLY A O 1
ATOM 2010 N N . GLU A 1 257 ? -22.835 3.010 18.529 1.00 90.56 257 GLU A N 1
ATOM 2011 C CA . GLU A 1 257 ? -23.163 1.586 18.373 1.00 90.56 257 GLU A CA 1
ATOM 2012 C C . GLU A 1 257 ? -22.330 0.916 17.270 1.00 90.56 257 GLU A C 1
ATOM 2014 O O . GLU A 1 257 ? -22.204 -0.305 17.238 1.00 90.56 257 GLU A O 1
ATOM 2019 N N . THR A 1 258 ? -21.734 1.707 16.379 1.00 92.94 258 THR A N 1
ATOM 2020 C CA . THR A 1 258 ? -20.972 1.230 15.225 1.00 92.94 258 THR A CA 1
ATOM 2021 C C . THR A 1 258 ? -19.472 1.490 15.406 1.00 92.94 258 THR A C 1
ATOM 2023 O O . THR A 1 258 ? -19.055 2.561 15.851 1.00 92.94 258 THR A O 1
ATOM 2026 N N . ILE A 1 259 ? -18.642 0.523 15.010 1.00 92.94 259 ILE A N 1
ATOM 2027 C CA . ILE A 1 259 ? -17.186 0.663 14.912 1.00 92.94 259 ILE A CA 1
ATOM 2028 C C . ILE A 1 259 ? -16.871 1.643 13.788 1.00 92.94 259 ILE A C 1
ATOM 2030 O O . ILE A 1 259 ? -17.264 1.448 12.636 1.00 92.94 259 ILE A O 1
ATOM 2034 N N . MET A 1 260 ? -16.121 2.690 14.108 1.00 91.31 260 MET A N 1
ATOM 2035 C CA .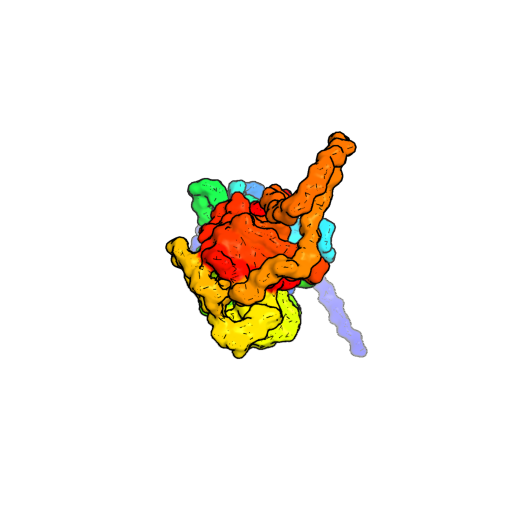 MET A 1 260 ? -15.633 3.638 13.112 1.00 91.31 260 MET A CA 1
ATOM 2036 C C . MET A 1 260 ? -14.208 3.255 12.719 1.00 91.31 260 MET A C 1
ATOM 2038 O O . MET A 1 260 ? -13.375 3.031 13.593 1.00 91.31 260 MET A O 1
ATOM 2042 N N . ARG A 1 261 ? -13.903 3.217 11.420 1.00 87.31 261 ARG A N 1
ATOM 2043 C CA . ARG A 1 261 ? -12.537 3.013 10.922 1.00 87.31 261 ARG A CA 1
ATOM 2044 C C . ARG A 1 261 ? -11.996 4.291 10.300 1.00 87.31 261 ARG A C 1
ATOM 2046 O O . ARG A 1 261 ? -12.719 5.007 9.603 1.00 87.31 261 ARG A O 1
ATOM 2053 N N . GLN A 1 262 ? -10.724 4.566 10.554 1.00 83.75 262 GLN A N 1
ATOM 2054 C CA . GLN A 1 262 ? -10.015 5.668 9.937 1.00 83.75 262 GLN A CA 1
ATOM 2055 C C . GLN A 1 262 ? -8.543 5.305 9.697 1.00 83.75 262 GLN A C 1
ATOM 2057 O O . GLN A 1 262 ? -7.702 5.426 10.588 1.00 83.75 262 GLN A O 1
ATOM 2062 N N . GLY A 1 263 ? -8.240 4.839 8.483 1.00 81.25 263 GLY A N 1
ATOM 2063 C CA . GLY A 1 263 ? -6.925 4.310 8.131 1.00 81.25 263 GLY A CA 1
ATOM 2064 C C . GLY A 1 263 ? -6.601 3.046 8.925 1.00 81.25 263 GLY A C 1
ATOM 2065 O O . GLY A 1 263 ? -7.339 2.058 8.876 1.00 81.25 263 GLY A O 1
ATOM 2066 N N . GLU A 1 264 ? -5.501 3.085 9.674 1.00 84.19 264 GLU A N 1
ATOM 2067 C CA . GLU A 1 264 ? -5.066 1.987 10.548 1.00 84.19 264 GLU A CA 1
ATOM 2068 C C . GLU A 1 264 ? -5.817 1.922 11.887 1.00 84.19 264 GLU A C 1
ATOM 2070 O O . GLU A 1 264 ? -5.718 0.920 12.593 1.00 84.19 264 GLU A O 1
ATOM 2075 N N . HIS A 1 265 ? -6.577 2.964 12.244 1.00 89.25 265 HIS A N 1
ATOM 2076 C CA . HIS A 1 265 ? -7.265 3.038 13.530 1.00 89.25 265 HIS A CA 1
ATOM 2077 C C . HIS A 1 265 ? -8.715 2.559 13.446 1.00 89.25 265 HIS A C 1
ATOM 2079 O O . HIS A 1 265 ? -9.486 2.974 12.575 1.00 89.25 265 HIS A O 1
ATOM 2085 N N . PHE A 1 266 ? -9.105 1.763 14.437 1.00 92.81 266 PHE A N 1
ATOM 2086 C CA . PHE A 1 266 ? -10.469 1.318 14.686 1.00 92.81 266 PHE A CA 1
ATOM 2087 C C . PHE A 1 266 ? -10.942 1.878 16.026 1.00 92.81 266 PHE A C 1
ATOM 2089 O O . PHE A 1 266 ? -10.276 1.721 17.048 1.00 92.81 266 PHE A O 1
ATOM 2096 N N . PHE A 1 267 ? -12.099 2.530 16.019 1.00 94.12 267 PHE A N 1
ATOM 2097 C CA . PHE A 1 267 ? -12.734 3.130 17.185 1.00 94.12 267 PHE A CA 1
ATOM 2098 C C . PHE A 1 267 ? -13.974 2.312 17.526 1.00 94.12 267 PHE A C 1
ATOM 2100 O O . PHE A 1 267 ? -15.021 2.467 16.894 1.00 94.12 267 PHE A O 1
ATOM 2107 N N . VAL A 1 268 ? -13.844 1.424 18.506 1.00 96.19 268 VAL A N 1
ATOM 2108 C CA . VAL A 1 268 ? -14.916 0.522 18.935 1.00 96.19 268 VAL A CA 1
ATOM 2109 C C . VAL A 1 268 ? -15.716 1.192 20.052 1.00 96.19 268 VAL A C 1
ATOM 2111 O O . VAL A 1 268 ? -15.109 1.600 21.043 1.00 96.19 268 VAL A O 1
ATOM 2114 N N . PRO A 1 269 ? -17.047 1.335 19.936 1.00 95.69 269 PRO A N 1
ATOM 2115 C CA . PRO A 1 269 ? -17.851 1.984 20.967 1.00 95.69 269 PRO A CA 1
ATOM 2116 C C . PRO A 1 269 ? -17.799 1.218 22.295 1.00 95.69 269 PRO A C 1
ATOM 2118 O O . PRO A 1 269 ? -17.920 -0.002 22.338 1.00 95.69 269 PRO A O 1
ATOM 2121 N N . TYR A 1 270 ? -17.652 1.961 23.388 1.00 94.62 270 TYR A N 1
ATOM 2122 C CA . TYR A 1 270 ? -17.575 1.451 24.755 1.00 94.62 270 TYR A CA 1
ATOM 2123 C C . TYR A 1 270 ? -18.470 2.315 25.671 1.00 94.62 270 TYR A C 1
ATOM 2125 O O . TYR A 1 270 ? -17.979 3.195 26.389 1.00 94.62 270 TYR A O 1
ATOM 2133 N N . PRO A 1 271 ? -19.807 2.136 25.618 1.00 89.69 271 PRO A N 1
ATOM 2134 C CA . PRO A 1 271 ? -20.767 3.011 26.302 1.00 89.69 271 PRO A CA 1
ATOM 2135 C C . PRO A 1 271 ? -20.669 2.940 27.829 1.00 89.69 271 PRO A C 1
ATOM 2137 O O . PRO A 1 271 ? -20.809 3.964 28.497 1.00 89.69 271 PRO A O 1
ATOM 2140 N N . ASP A 1 272 ? -20.333 1.769 28.368 1.00 88.62 272 ASP A N 1
ATOM 2141 C CA . ASP A 1 272 ? -20.236 1.522 29.811 1.00 88.62 272 ASP A CA 1
ATOM 2142 C C . ASP A 1 272 ? -18.874 1.923 30.400 1.00 88.62 272 ASP A C 1
ATOM 2144 O O . ASP A 1 272 ? -18.504 1.501 31.498 1.00 88.62 272 ASP A O 1
ATOM 2148 N N . PHE A 1 273 ? -18.086 2.728 29.676 1.00 84.50 273 PHE A N 1
ATOM 2149 C CA . PHE A 1 273 ? -16.801 3.209 30.171 1.00 84.50 273 PHE A CA 1
ATOM 2150 C C . PHE A 1 273 ? -17.014 4.226 31.299 1.00 84.50 273 PHE A C 1
ATOM 2152 O O . PHE A 1 273 ? -17.073 5.443 31.090 1.00 84.50 273 PHE A O 1
ATOM 2159 N N . GLU A 1 274 ? -17.113 3.728 32.529 1.00 76.44 274 GLU A N 1
ATOM 2160 C CA . GLU A 1 274 ? -17.095 4.562 33.719 1.00 76.44 274 GLU A CA 1
ATOM 2161 C C . GLU A 1 274 ? -15.654 4.876 34.127 1.00 76.44 274 GLU A C 1
ATOM 2163 O O . GLU A 1 274 ? -14.910 4.031 34.615 1.00 76.44 274 GLU A O 1
ATOM 2168 N N . TYR A 1 275 ? -15.284 6.153 34.027 1.00 65.00 275 TYR A N 1
ATOM 2169 C CA . TYR A 1 275 ? -13.969 6.682 34.414 1.00 65.00 275 TYR A CA 1
ATOM 2170 C C . TYR A 1 275 ? -13.605 6.490 35.905 1.00 65.00 275 TYR A C 1
ATOM 2172 O O . TYR A 1 275 ? -12.558 6.941 36.361 1.00 65.00 275 TYR A O 1
ATOM 2180 N N . ARG A 1 276 ? -14.472 5.877 36.718 1.00 57.22 276 ARG A N 1
ATOM 2181 C CA . ARG A 1 276 ? -14.416 5.986 38.182 1.00 57.22 276 ARG A CA 1
ATOM 2182 C C . ARG A 1 276 ? -13.210 5.304 38.841 1.00 57.22 276 ARG A C 1
ATOM 2184 O O . ARG A 1 276 ? -12.976 5.590 40.009 1.00 57.22 276 ARG A O 1
ATOM 2191 N N . TYR A 1 277 ? -12.431 4.488 38.127 1.00 49.78 277 TYR A N 1
ATOM 2192 C CA . TYR A 1 277 ? -11.344 3.694 38.725 1.00 49.78 277 TYR A CA 1
ATOM 2193 C C . TYR A 1 277 ? -10.101 3.500 37.845 1.00 49.78 277 TYR A C 1
ATOM 2195 O O . TYR A 1 277 ? -9.299 2.612 38.112 1.00 49.78 277 TYR A O 1
ATOM 2203 N N . ALA A 1 278 ? -9.907 4.304 36.799 1.00 51.62 278 ALA A N 1
ATOM 2204 C CA . ALA A 1 278 ? -8.666 4.214 36.039 1.00 51.62 278 ALA A CA 1
ATOM 2205 C C . ALA A 1 278 ? -7.516 4.799 36.875 1.00 51.62 278 ALA A C 1
ATOM 2207 O O . ALA A 1 278 ? -7.496 6.007 37.120 1.00 51.62 278 ALA A O 1
ATOM 2208 N N . ASP A 1 279 ? -6.557 3.962 37.280 1.00 50.59 279 ASP A N 1
ATOM 2209 C CA . ASP A 1 279 ? -5.217 4.398 37.683 1.00 50.59 279 ASP A CA 1
ATOM 2210 C C . ASP A 1 279 ? -4.574 5.087 36.471 1.00 50.59 279 ASP A C 1
ATOM 2212 O O . ASP A 1 279 ? -3.861 4.489 35.672 1.00 50.59 279 ASP A O 1
ATOM 2216 N N . THR A 1 280 ? -4.936 6.345 36.233 1.00 51.69 280 THR A N 1
ATOM 2217 C CA . THR A 1 280 ? -4.482 7.088 35.062 1.00 51.69 280 THR A CA 1
ATOM 2218 C C . THR A 1 280 ? -3.018 7.449 35.228 1.00 51.69 280 THR A C 1
ATOM 2220 O O . THR A 1 280 ? -2.662 8.164 36.167 1.00 51.69 280 THR A O 1
ATOM 2223 N N . VAL A 1 281 ? -2.187 7.052 34.264 1.00 47.59 281 VAL A N 1
ATOM 2224 C CA . VAL A 1 281 ? -0.865 7.651 34.078 1.00 47.59 281 VAL A CA 1
ATOM 2225 C C . VAL A 1 281 ? -1.083 9.080 33.583 1.00 47.59 281 VAL A C 1
ATOM 2227 O O . VAL A 1 281 ? -1.194 9.350 32.388 1.00 47.59 281 VAL A O 1
ATOM 2230 N N . VAL A 1 282 ? -1.196 10.028 34.510 1.00 49.34 282 VAL A N 1
ATOM 2231 C CA . VAL A 1 282 ? -1.026 11.440 34.174 1.00 49.34 282 VAL A CA 1
ATOM 2232 C C . VAL A 1 282 ? 0.467 11.616 33.948 1.00 49.34 282 VAL A C 1
ATOM 2234 O O . VAL A 1 282 ? 1.236 11.510 34.893 1.00 49.34 282 VAL A O 1
ATOM 2237 N N . GLY A 1 283 ? 0.888 11.827 32.699 1.00 41.69 283 GLY A N 1
ATOM 2238 C CA . GLY A 1 283 ? 2.292 12.080 32.380 1.00 41.69 283 GLY A CA 1
ATOM 2239 C C . GLY A 1 283 ? 2.833 13.234 33.227 1.00 41.69 283 GLY A C 1
ATOM 2240 O O . GLY A 1 283 ? 2.501 14.403 32.994 1.00 41.69 283 GLY A O 1
ATOM 2241 N N . ASP A 1 284 ? 3.641 12.899 34.229 1.00 36.94 284 ASP A N 1
ATOM 2242 C CA . ASP A 1 284 ? 4.266 13.865 35.116 1.00 36.94 284 ASP A CA 1
ATOM 2243 C C . ASP A 1 284 ? 5.234 14.728 34.306 1.00 36.94 284 ASP A C 1
ATOM 2245 O O . ASP A 1 284 ? 6.233 14.263 33.756 1.00 36.94 284 ASP A O 1
ATOM 2249 N N . ARG A 1 285 ? 4.956 16.032 34.253 1.00 39.84 285 ARG A N 1
ATOM 2250 C CA . ARG A 1 285 ? 6.024 17.008 34.055 1.00 39.84 285 ARG A CA 1
ATOM 2251 C C . ARG A 1 285 ? 6.544 17.357 35.435 1.00 39.84 285 ARG A C 1
ATOM 2253 O O . ARG A 1 285 ? 5.805 17.932 36.233 1.00 39.84 285 ARG A O 1
ATOM 2260 N N . ALA A 1 286 ? 7.823 17.081 35.664 1.00 37.19 286 ALA A N 1
ATOM 2261 C CA . ALA A 1 286 ? 8.592 17.751 36.696 1.00 37.19 286 ALA A CA 1
ATOM 2262 C C . ALA A 1 286 ? 8.353 19.268 36.580 1.00 37.19 286 ALA A C 1
ATOM 2264 O O . ALA A 1 286 ? 8.639 19.878 35.547 1.00 37.19 286 ALA A O 1
ATOM 2265 N N . ASN A 1 287 ? 7.773 19.867 37.621 1.00 38.19 287 ASN A N 1
ATOM 2266 C CA . ASN A 1 287 ? 7.797 21.313 37.798 1.00 38.19 287 ASN A CA 1
ATOM 2267 C C . ASN A 1 287 ? 9.266 21.715 38.006 1.00 38.19 287 ASN A C 1
ATOM 2269 O O . ASN A 1 287 ? 9.861 21.243 38.974 1.00 38.19 287 ASN A O 1
ATOM 2273 N N . PRO A 1 288 ? 9.847 22.605 37.186 1.00 40.66 288 PRO A N 1
ATOM 2274 C CA . PRO A 1 288 ? 11.187 23.133 37.448 1.00 40.66 288 PRO A CA 1
ATOM 2275 C C . PRO A 1 288 ? 11.237 24.016 38.708 1.00 40.66 288 PRO A C 1
ATOM 2277 O O . PRO A 1 288 ? 12.313 24.267 39.237 1.00 40.66 288 PRO A O 1
ATOM 2280 N N . ASP A 1 289 ? 10.076 24.450 39.216 1.00 45.28 289 ASP A N 1
ATOM 2281 C CA . ASP A 1 289 ? 10.001 25.582 40.146 1.00 45.28 289 ASP A CA 1
ATOM 2282 C C . ASP A 1 289 ? 9.638 25.216 41.598 1.00 45.28 289 ASP A C 1
ATOM 2284 O O . ASP A 1 289 ? 9.331 26.108 42.381 1.00 45.28 289 ASP A O 1
ATOM 2288 N N . GLY A 1 290 ? 9.654 23.934 41.989 1.00 40.94 290 GLY A N 1
ATOM 2289 C CA . GLY A 1 290 ? 9.733 23.507 43.403 1.00 40.94 290 GLY A CA 1
ATOM 2290 C C . GLY A 1 290 ? 8.693 24.044 44.408 1.00 40.94 290 GLY A C 1
ATOM 2291 O O . GLY A 1 290 ? 8.888 23.895 45.611 1.00 40.94 290 GLY A O 1
ATOM 2292 N N . LEU A 1 291 ? 7.599 24.674 43.974 1.00 40.56 291 LEU A N 1
ATOM 2293 C CA . LEU A 1 291 ? 6.622 25.284 44.879 1.00 40.56 291 LEU A CA 1
ATOM 2294 C C . LEU A 1 291 ? 5.408 24.374 45.073 1.00 40.56 291 LEU A C 1
ATOM 2296 O O . LEU A 1 291 ? 4.437 24.412 44.311 1.00 40.56 291 LEU A O 1
ATOM 2300 N N . GLU A 1 292 ? 5.457 23.583 46.145 1.00 40.81 292 GLU A N 1
ATOM 2301 C CA . GLU A 1 292 ? 4.286 22.934 46.726 1.00 40.81 292 GLU A CA 1
ATOM 2302 C C . GLU A 1 292 ? 3.283 24.003 47.180 1.00 40.81 292 GLU A C 1
ATOM 2304 O O . GLU A 1 292 ? 3.563 24.830 48.049 1.00 40.81 292 GLU A O 1
ATOM 2309 N N . LYS A 1 293 ? 2.083 24.001 46.590 1.00 36.06 293 LYS A N 1
ATOM 2310 C CA . LYS A 1 293 ? 0.935 24.717 47.159 1.00 36.06 293 LYS A CA 1
ATOM 2311 C C . LYS A 1 293 ? 0.025 23.721 47.879 1.00 36.06 293 LYS A C 1
ATOM 2313 O O . LYS A 1 293 ? -0.194 22.635 47.338 1.00 36.06 293 LYS A O 1
ATOM 2318 N N . PRO A 1 294 ? -0.559 24.088 49.036 1.00 37.16 294 PRO A N 1
ATOM 2319 C CA . PRO A 1 294 ? -1.332 23.167 49.862 1.00 37.16 294 PRO A CA 1
ATOM 2320 C C . PRO A 1 294 ? -2.574 22.689 49.108 1.00 37.16 294 PRO A C 1
ATOM 2322 O O . PRO A 1 294 ? -3.373 23.495 48.619 1.00 37.16 294 PRO A O 1
ATOM 2325 N N . GLN A 1 295 ? -2.727 21.371 48.999 1.00 35.53 295 GLN A N 1
ATOM 2326 C CA . GLN A 1 295 ? -3.879 20.740 48.370 1.00 35.53 295 GLN A CA 1
ATOM 2327 C C . GLN A 1 295 ? -5.089 20.815 49.307 1.00 35.53 295 GLN A C 1
ATOM 2329 O O . GLN A 1 295 ? -5.126 20.213 50.374 1.00 35.53 295 GLN A O 1
ATOM 2334 N N . THR A 1 296 ? -6.112 21.555 48.887 1.00 34.16 296 THR A N 1
ATOM 2335 C CA . THR A 1 296 ? -7.478 21.336 49.366 1.00 34.16 296 THR A CA 1
ATOM 2336 C C . THR A 1 296 ? -8.040 20.128 48.617 1.00 34.16 296 THR A C 1
ATOM 2338 O O . THR A 1 296 ? -7.893 20.060 47.396 1.00 34.16 296 THR A O 1
ATOM 2341 N N . ASN A 1 297 ? -8.675 19.194 49.338 1.00 34.62 297 ASN A N 1
ATOM 2342 C CA . ASN A 1 297 ? -9.356 17.990 48.833 1.00 34.62 297 ASN A CA 1
ATOM 2343 C C . ASN A 1 297 ? -10.542 18.326 47.906 1.00 34.62 297 ASN A C 1
ATOM 2345 O O . ASN A 1 297 ? -11.705 18.060 48.199 1.00 34.62 297 ASN A O 1
ATOM 2349 N N . LYS A 1 298 ? -10.253 18.927 46.757 1.00 32.91 298 LYS A N 1
ATOM 2350 C CA . LYS A 1 298 ? -11.072 18.843 45.559 1.00 32.91 298 LYS A CA 1
ATOM 2351 C C . LYS A 1 298 ? -10.295 17.944 44.623 1.00 32.91 298 LYS A C 1
ATOM 2353 O O . LYS A 1 298 ? -9.215 18.334 44.188 1.00 32.91 298 LYS A O 1
ATOM 2358 N N . VAL A 1 299 ? -10.850 16.769 44.332 1.00 34.59 299 VAL A N 1
ATOM 2359 C CA . VAL A 1 299 ? -10.443 15.919 43.210 1.00 34.59 299 VAL A CA 1
ATOM 2360 C C . VAL A 1 299 ? -10.359 16.836 41.990 1.00 34.59 299 VAL A C 1
ATOM 2362 O O . VAL A 1 299 ? -11.373 17.260 41.432 1.00 34.59 299 VAL A O 1
ATOM 2365 N N . ARG A 1 300 ? -9.144 17.286 41.666 1.00 34.47 300 ARG A N 1
ATOM 2366 C CA . ARG A 1 300 ? -8.893 18.132 40.508 1.00 34.47 300 ARG A CA 1
ATOM 2367 C C . ARG A 1 300 ? -9.059 17.213 39.317 1.00 34.47 300 ARG A C 1
ATOM 2369 O O . ARG A 1 300 ? -8.141 16.480 38.972 1.00 34.47 300 ARG A O 1
ATOM 2376 N N . TYR A 1 301 ? -10.256 17.268 38.739 1.00 42.59 301 TYR A N 1
ATOM 2377 C CA . TYR A 1 301 ? -10.556 16.858 37.375 1.00 42.59 301 TYR A CA 1
ATOM 2378 C C . TYR A 1 301 ? -9.315 17.056 36.508 1.00 42.59 301 TYR A C 1
ATOM 2380 O O . TYR A 1 301 ? -8.771 18.166 36.475 1.00 42.59 301 TYR A O 1
ATOM 2388 N N . GLY A 1 302 ? -8.856 15.963 35.893 1.00 37.28 302 GLY A N 1
ATOM 2389 C CA . GLY A 1 302 ? -7.603 15.895 35.154 1.00 37.28 302 GLY A CA 1
ATOM 2390 C C . GLY A 1 302 ? -7.366 17.165 34.349 1.00 37.28 302 GLY A C 1
ATOM 2391 O O . GLY A 1 302 ? -8.215 17.607 33.568 1.00 37.28 302 GLY A O 1
ATOM 2392 N N . ARG A 1 303 ? -6.211 17.800 34.571 1.00 37.25 303 ARG A N 1
ATOM 2393 C CA . ARG A 1 303 ? -5.729 18.843 33.666 1.00 37.25 303 ARG A CA 1
ATOM 2394 C C . ARG A 1 303 ? -5.766 18.239 32.264 1.00 37.25 303 ARG A C 1
ATOM 2396 O O . ARG A 1 303 ? -5.142 17.210 32.042 1.00 37.25 303 ARG A O 1
ATOM 2403 N N . ARG A 1 304 ? -6.487 18.874 31.334 1.00 39.12 304 ARG A N 1
ATOM 2404 C CA . ARG A 1 304 ? -6.410 18.568 29.899 1.00 39.12 304 ARG A CA 1
ATOM 2405 C C . ARG A 1 304 ? -4.962 18.758 29.455 1.00 39.12 304 ARG A C 1
ATOM 2407 O O . ARG A 1 304 ? -4.555 19.875 29.134 1.00 39.12 304 ARG A O 1
ATOM 2414 N N . TYR A 1 305 ? -4.173 17.694 29.490 1.00 39.09 305 TYR A N 1
ATOM 2415 C CA . TYR A 1 305 ? -2.864 17.676 28.869 1.00 39.09 305 TYR A CA 1
ATOM 2416 C C . TYR A 1 305 ? -3.088 17.711 27.357 1.00 39.09 305 TYR A C 1
ATOM 2418 O O . TYR A 1 305 ? -3.642 16.790 26.774 1.00 39.09 305 TYR A O 1
ATOM 2426 N N . ARG A 1 306 ? -2.670 18.805 26.710 1.00 42.09 306 ARG A N 1
ATOM 2427 C CA . ARG A 1 306 ? -2.363 18.813 25.272 1.00 42.09 306 ARG A CA 1
ATOM 2428 C C . ARG A 1 306 ? -0.936 18.291 25.075 1.00 42.09 306 ARG A C 1
ATOM 2430 O O . ARG A 1 306 ? -0.112 18.979 24.482 1.00 42.09 306 ARG A O 1
ATOM 2437 N N . ALA A 1 307 ? -0.600 17.146 25.663 1.00 42.06 307 ALA A N 1
ATOM 2438 C CA . ALA A 1 307 ? 0.539 16.409 25.144 1.00 42.06 307 ALA A CA 1
ATOM 2439 C C . ALA A 1 307 ? 0.047 15.741 23.856 1.00 42.06 307 ALA A C 1
ATOM 2441 O O . ALA A 1 307 ? -1.105 15.318 23.771 1.00 42.06 307 ALA A O 1
ATOM 2442 N N . HIS A 1 308 ? 0.872 15.779 22.818 1.00 46.53 308 HIS A N 1
ATOM 2443 C CA . HIS A 1 308 ? 0.617 15.103 21.555 1.00 46.53 308 HIS A CA 1
ATOM 2444 C C . HIS A 1 308 ? 0.573 13.601 21.850 1.00 46.53 308 HIS A C 1
ATOM 2446 O O . HIS A 1 308 ? 1.616 12.963 21.918 1.00 46.53 308 HIS A O 1
ATOM 2452 N N . HIS A 1 309 ? -0.606 13.083 22.190 1.00 52.66 309 HIS A N 1
ATOM 2453 C CA . HIS A 1 309 ? -0.761 11.698 22.602 1.00 52.66 309 HIS A CA 1
ATOM 2454 C C . HIS A 1 309 ? -0.869 10.798 21.368 1.00 52.66 309 HIS A C 1
ATOM 2456 O O . HIS A 1 309 ? -1.606 11.088 20.429 1.00 52.66 309 HIS A O 1
ATOM 2462 N N . ASP A 1 310 ? -0.061 9.749 21.439 1.00 61.19 310 ASP A N 1
ATOM 2463 C CA . ASP A 1 310 ? 0.403 8.742 20.484 1.00 61.19 310 ASP A CA 1
ATOM 2464 C C . ASP A 1 310 ? -0.670 7.968 19.678 1.00 61.19 310 ASP A C 1
ATOM 2466 O O . ASP A 1 310 ? -0.755 6.740 19.708 1.00 61.19 310 ASP A O 1
ATOM 2470 N N . LEU A 1 311 ? -1.527 8.687 18.947 1.00 72.19 311 LEU A N 1
ATOM 2471 C CA . LEU A 1 311 ? -2.302 8.139 17.823 1.00 72.19 311 LEU A CA 1
ATOM 2472 C C . LEU A 1 311 ? -1.712 8.609 16.479 1.00 72.19 311 LEU A C 1
ATOM 2474 O O . LEU A 1 311 ? -2.440 8.923 15.533 1.00 72.19 311 LEU A O 1
ATOM 2478 N N . GLY A 1 312 ? -0.384 8.754 16.426 1.00 79.88 312 GLY A N 1
ATOM 2479 C CA . GLY A 1 312 ? 0.328 9.267 15.258 1.00 79.88 312 GLY A CA 1
ATOM 2480 C C . GLY A 1 312 ? -0.144 10.670 14.861 1.00 79.88 312 GLY A C 1
ATOM 2481 O O . GLY A 1 312 ? 0.050 11.647 15.589 1.00 79.88 312 GLY A O 1
ATOM 2482 N N . SER A 1 313 ? -0.770 10.789 13.687 1.00 78.75 313 SER A N 1
ATOM 2483 C CA . SER A 1 313 ? -1.307 12.053 13.164 1.00 78.75 313 SER A CA 1
ATOM 2484 C C . SER A 1 313 ? -2.711 12.414 13.687 1.00 78.75 313 SER A C 1
ATOM 2486 O O . SER A 1 313 ? -3.162 13.541 13.433 1.00 78.75 313 SER A O 1
ATOM 2488 N N . HIS A 1 314 ? -3.369 11.530 14.454 1.00 84.50 314 HIS A N 1
ATOM 2489 C CA . HIS A 1 314 ? -4.700 11.733 15.036 1.00 84.50 314 HIS A CA 1
ATOM 2490 C C . HIS A 1 314 ? -4.626 12.466 16.389 1.00 84.50 314 HIS A C 1
ATOM 2492 O O . HIS A 1 314 ? -3.981 12.032 17.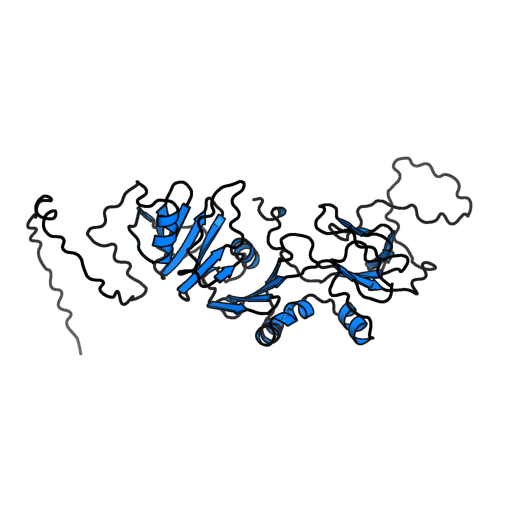338 1.00 84.50 314 HIS A O 1
ATOM 2498 N N . ILE A 1 315 ? -5.363 13.569 16.519 1.00 87.44 315 ILE A N 1
ATOM 2499 C CA . ILE A 1 315 ? -5.501 14.355 17.749 1.00 87.44 315 ILE A CA 1
ATOM 2500 C C . ILE A 1 315 ? -6.952 14.278 18.235 1.00 87.44 315 ILE A C 1
ATOM 2502 O O . ILE A 1 315 ? -7.810 15.017 17.728 1.00 87.44 315 ILE A O 1
ATOM 2506 N N . PRO A 1 316 ? -7.251 13.415 19.217 1.00 90.00 316 PRO A N 1
ATOM 2507 C CA . PRO A 1 316 ? -8.565 13.344 19.843 1.00 90.00 316 PRO A CA 1
ATOM 2508 C C . PRO A 1 316 ? -8.838 14.552 20.752 1.00 90.00 316 PRO A C 1
ATOM 2510 O O . PRO A 1 316 ? -7.928 15.167 21.313 1.00 90.00 316 PRO A O 1
ATOM 2513 N N . ARG A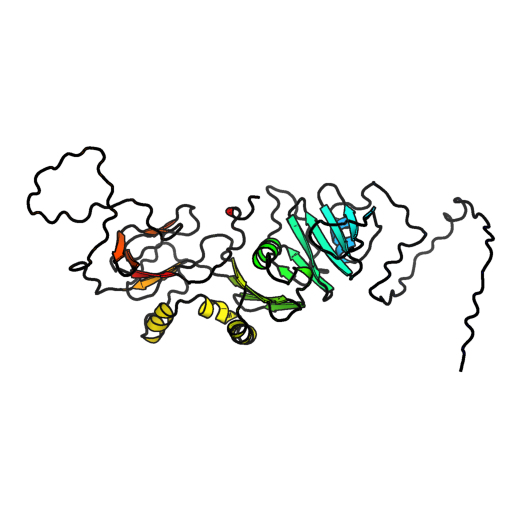 1 317 ? -10.120 14.906 20.909 1.00 88.19 317 ARG A N 1
ATOM 2514 C CA . ARG A 1 317 ? -10.567 15.964 21.832 1.00 88.19 317 ARG A CA 1
ATOM 2515 C C . ARG A 1 317 ? -10.423 15.532 23.290 1.00 88.19 317 ARG A C 1
ATOM 2517 O O . ARG A 1 317 ? -9.890 16.302 24.086 1.00 88.19 317 ARG A O 1
ATOM 2524 N N . ASP A 1 318 ? -10.926 14.341 23.598 1.00 89.12 318 ASP A N 1
ATOM 2525 C CA . ASP A 1 318 ? -10.802 13.679 24.893 1.00 89.12 318 ASP A CA 1
ATOM 2526 C C . ASP A 1 318 ? -10.038 12.359 24.670 1.00 89.12 318 ASP A C 1
ATOM 2528 O O . ASP A 1 318 ? -10.377 11.608 23.753 1.00 89.12 318 ASP A O 1
ATOM 2532 N N . TYR A 1 319 ? -9.012 12.093 25.483 1.00 89.88 319 TYR A N 1
ATOM 2533 C CA . TYR A 1 319 ? -8.141 10.913 25.396 1.00 89.88 319 TYR A CA 1
ATOM 2534 C C . TYR A 1 319 ? -7.792 10.408 26.788 1.00 89.88 319 TYR A C 1
ATOM 2536 O O . TYR A 1 319 ? -7.505 11.211 27.681 1.00 89.88 319 TYR A O 1
ATOM 2544 N N . ILE A 1 320 ? -7.794 9.091 26.951 1.00 88.31 320 ILE A N 1
ATOM 2545 C CA . ILE A 1 320 ? -7.358 8.389 28.153 1.00 88.31 320 ILE A CA 1
ATOM 2546 C C . ILE A 1 320 ? -6.515 7.197 27.714 1.00 88.31 320 ILE A C 1
ATOM 2548 O O . ILE A 1 320 ? -6.900 6.466 26.806 1.00 88.31 320 ILE A O 1
ATOM 2552 N N . GLN A 1 321 ? -5.395 6.979 28.392 1.00 86.88 321 GLN A N 1
ATOM 2553 C CA . GLN A 1 321 ? -4.628 5.746 28.295 1.00 86.88 321 GLN A CA 1
ATOM 2554 C C . GLN A 1 321 ? -4.569 5.106 29.675 1.00 86.88 321 GLN A C 1
ATOM 2556 O O . GLN A 1 321 ? -4.256 5.780 30.661 1.00 86.88 321 GLN A O 1
ATOM 2561 N N . LEU A 1 322 ? -4.924 3.831 29.742 1.00 85.19 322 LEU A N 1
ATOM 2562 C CA . LEU A 1 322 ? -4.841 3.031 30.956 1.00 85.19 322 LEU A CA 1
ATOM 2563 C C . LEU A 1 322 ? -3.415 2.490 31.140 1.00 85.19 322 LEU A C 1
ATOM 2565 O O . LEU A 1 322 ? -2.613 2.469 30.205 1.00 85.19 322 LEU A O 1
ATOM 2569 N N . THR A 1 323 ? -3.092 2.045 32.354 1.00 82.31 323 THR A N 1
ATOM 2570 C CA . THR A 1 323 ? -1.790 1.440 32.696 1.00 82.31 323 THR A CA 1
ATOM 2571 C C . THR A 1 323 ? -1.509 0.134 31.957 1.00 82.31 323 THR A C 1
ATOM 2573 O O . THR A 1 323 ? -0.347 -0.212 31.772 1.00 82.31 323 THR A O 1
ATOM 2576 N N . ASP A 1 324 ? -2.551 -0.566 31.506 1.00 83.38 324 ASP A N 1
ATOM 2577 C CA . ASP A 1 324 ? -2.456 -1.773 30.676 1.00 83.38 324 ASP A CA 1
ATOM 2578 C C . ASP A 1 324 ? -2.202 -1.472 29.185 1.00 83.38 324 ASP A C 1
ATOM 2580 O O . ASP A 1 324 ? -2.085 -2.390 28.378 1.00 83.38 324 ASP A O 1
ATOM 2584 N N . GLY A 1 325 ? -2.104 -0.190 28.812 1.00 86.38 325 GLY A N 1
ATOM 2585 C CA . GLY A 1 325 ? -1.862 0.260 27.446 1.00 86.38 325 GLY A CA 1
ATOM 2586 C C . GLY A 1 325 ? -3.125 0.529 26.626 1.00 86.38 325 GLY A C 1
ATOM 2587 O O . GLY A 1 325 ? -3.007 1.118 25.549 1.00 86.38 325 GLY A O 1
ATOM 2588 N N . ARG A 1 326 ? -4.326 0.188 27.118 1.00 90.19 326 ARG A N 1
ATOM 2589 C CA . ARG A 1 326 ? -5.585 0.450 26.402 1.00 90.19 326 ARG A CA 1
ATOM 2590 C C . ARG A 1 326 ? -5.819 1.947 26.243 1.00 90.19 326 ARG A C 1
ATOM 2592 O O . ARG A 1 326 ? -5.602 2.737 27.166 1.00 90.19 326 ARG A O 1
ATOM 2599 N N . ARG A 1 327 ? -6.284 2.343 25.058 1.00 92.31 327 ARG A N 1
ATOM 2600 C CA . ARG A 1 327 ? -6.491 3.744 24.669 1.00 92.31 327 ARG A CA 1
ATOM 2601 C C . ARG A 1 327 ? -7.972 3.990 24.432 1.00 92.31 327 ARG A C 1
ATOM 2603 O O . ARG A 1 327 ? -8.602 3.261 23.678 1.00 92.31 327 ARG A O 1
ATOM 2610 N N . PHE A 1 328 ? -8.503 5.048 25.029 1.00 93.00 328 PHE A N 1
ATOM 2611 C CA . PHE A 1 328 ? -9.893 5.460 24.894 1.00 93.00 328 PHE A CA 1
ATOM 2612 C C . PHE A 1 328 ? -9.977 6.899 24.415 1.00 93.00 328 PHE A C 1
ATOM 2614 O O . PHE A 1 328 ? -9.262 7.779 24.898 1.00 93.00 328 PHE A O 1
ATOM 2621 N N . VAL A 1 329 ? -10.886 7.156 23.483 1.00 93.38 329 VAL A N 1
ATOM 2622 C CA . VAL A 1 329 ? -11.113 8.481 22.904 1.00 93.38 329 VAL A CA 1
ATOM 2623 C C . VAL A 1 329 ? -12.587 8.824 22.846 1.00 93.38 329 VAL A C 1
ATOM 2625 O O . VAL A 1 329 ? -13.453 7.955 22.777 1.00 93.38 329 VAL A O 1
ATOM 2628 N N . ARG A 1 330 ? -12.877 10.122 22.849 1.00 92.75 330 ARG A N 1
ATOM 2629 C CA . ARG A 1 330 ? -14.231 10.643 22.670 1.00 92.75 330 ARG A CA 1
ATOM 2630 C C . ARG A 1 330 ? -14.214 12.012 21.998 1.00 92.75 330 ARG A C 1
ATOM 2632 O O . ARG A 1 330 ? -13.225 12.753 22.034 1.00 92.75 330 ARG A O 1
ATOM 2639 N N . GLY A 1 331 ? -15.347 12.382 21.409 1.00 91.31 331 GLY A N 1
ATOM 2640 C CA . GLY A 1 331 ? -15.555 13.686 20.804 1.00 91.31 331 GLY A CA 1
ATOM 2641 C C . GLY A 1 331 ? -14.992 13.733 19.393 1.00 91.31 331 GLY A C 1
ATOM 2642 O O . GLY A 1 331 ? -15.171 12.813 18.605 1.00 91.31 331 GLY A O 1
ATOM 2643 N N . THR A 1 332 ? -14.345 14.837 19.036 1.00 90.88 332 THR A N 1
ATOM 2644 C CA . THR A 1 332 ? -13.811 15.020 17.681 1.00 90.88 332 THR A CA 1
ATOM 2645 C C . THR A 1 332 ? -12.353 14.593 17.602 1.00 90.88 332 THR A C 1
ATOM 2647 O O . THR A 1 332 ? -11.561 15.058 18.422 1.00 90.88 332 THR A O 1
ATOM 2650 N N . ILE A 1 333 ? -11.984 13.828 16.579 1.00 88.38 333 ILE A N 1
ATOM 2651 C CA . ILE A 1 333 ? -10.600 13.486 16.243 1.00 88.38 333 ILE A CA 1
ATOM 2652 C C . ILE A 1 333 ? -10.175 14.295 15.015 1.00 88.38 333 ILE A C 1
ATOM 2654 O O . ILE A 1 333 ? -10.899 14.371 14.020 1.00 88.38 333 ILE A O 1
ATOM 2658 N N . ARG A 1 334 ? -9.027 14.970 15.109 1.00 86.69 334 ARG A N 1
ATOM 2659 C CA . ARG A 1 334 ? -8.487 15.869 14.075 1.00 86.69 334 ARG A CA 1
ATOM 2660 C C . ARG A 1 334 ? -7.150 15.367 13.558 1.00 86.69 334 ARG A C 1
ATOM 2662 O O . ARG A 1 334 ? -6.379 14.852 14.349 1.00 86.69 334 ARG A O 1
ATOM 2669 N N . HIS A 1 335 ? -6.829 15.617 12.290 1.00 78.56 335 HIS A N 1
ATOM 2670 C CA . HIS A 1 335 ? -5.503 15.303 11.741 1.00 78.56 335 HIS A CA 1
ATOM 2671 C C . HIS A 1 335 ? -4.547 16.472 11.739 1.00 78.56 335 HIS A C 1
ATOM 2673 O O . HIS A 1 335 ? -4.916 17.581 11.345 1.00 78.56 335 HIS A O 1
ATOM 2679 N N . LEU A 1 336 ? -3.294 16.191 12.098 1.00 75.88 336 LEU A N 1
ATOM 2680 C CA . LEU A 1 336 ? -2.201 17.154 12.023 1.00 75.88 336 LEU A CA 1
ATOM 2681 C C . LEU A 1 336 ? -1.951 17.630 10.591 1.00 75.88 336 LEU A C 1
ATOM 2683 O O . LEU A 1 336 ? -1.894 18.837 10.357 1.00 75.88 336 LEU A O 1
ATOM 2687 N N . ARG A 1 337 ? -1.854 16.713 9.621 1.00 70.56 337 ARG A N 1
ATOM 2688 C CA . ARG A 1 337 ? -1.501 17.065 8.234 1.00 70.56 337 ARG A CA 1
ATOM 2689 C C . ARG A 1 3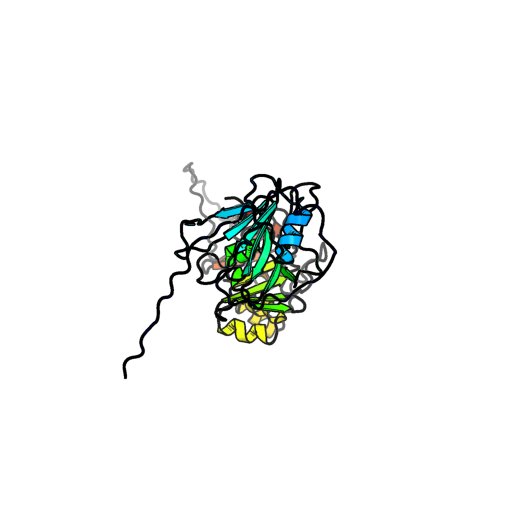37 ? -2.713 17.216 7.301 1.00 70.56 337 ARG A C 1
ATOM 2691 O O . ARG A 1 337 ? -2.556 17.162 6.089 1.00 70.56 337 ARG A O 1
ATOM 2698 N N . ARG A 1 338 ? -3.920 17.441 7.857 1.00 67.50 338 ARG A N 1
ATOM 2699 C CA . ARG A 1 338 ? -5.208 17.511 7.114 1.00 67.50 338 ARG A CA 1
ATOM 2700 C C . ARG A 1 338 ? -5.414 16.342 6.143 1.00 67.50 338 ARG A C 1
ATOM 2702 O O . ARG A 1 338 ? -5.972 16.518 5.066 1.00 67.50 338 ARG A O 1
ATOM 2709 N N . GLU A 1 339 ? -4.930 15.181 6.547 1.00 64.56 339 GLU A N 1
ATOM 2710 C CA . GLU A 1 339 ? -4.868 13.984 5.718 1.00 64.56 339 GLU A CA 1
ATOM 2711 C C . GLU A 1 339 ? -6.303 13.540 5.388 1.00 64.56 339 GLU A C 1
ATOM 2713 O O . GLU A 1 339 ? -6.709 13.498 4.233 1.00 64.56 339 GLU A O 1
ATOM 2718 N N . HIS A 1 340 ? -7.161 13.415 6.401 1.00 71.69 340 HIS A N 1
ATOM 2719 C CA . HIS A 1 340 ? -8.590 13.184 6.205 1.00 71.69 340 HIS A CA 1
ATOM 2720 C C . HIS A 1 340 ? -9.456 14.165 6.996 1.00 71.69 340 HIS A C 1
ATOM 2722 O O . HIS A 1 340 ? -9.002 15.118 7.643 1.00 71.69 340 HIS A O 1
ATOM 2728 N N . ARG A 1 341 ? -10.768 13.960 6.857 1.00 77.50 341 ARG A N 1
ATOM 2729 C CA . ARG A 1 341 ? -11.807 14.746 7.515 1.00 77.50 341 ARG A CA 1
ATOM 2730 C C . ARG A 1 341 ? -11.842 14.428 9.008 1.00 77.50 341 ARG A C 1
ATOM 2732 O O . ARG A 1 341 ? -11.562 13.314 9.434 1.00 77.50 341 ARG A O 1
ATOM 2739 N N . MET A 1 342 ? -12.246 15.419 9.802 1.00 85.94 342 MET A N 1
ATOM 2740 C CA . MET A 1 342 ? -12.453 15.218 11.236 1.00 85.94 342 MET A CA 1
ATOM 2741 C C . MET A 1 342 ? -13.504 14.133 11.475 1.00 85.94 342 MET A C 1
ATOM 2743 O O . MET A 1 342 ? -14.610 14.221 10.939 1.00 85.94 342 MET A O 1
ATOM 2747 N N . LEU A 1 343 ? -13.172 13.173 12.331 1.00 87.56 343 LEU A N 1
ATOM 2748 C CA . LEU A 1 343 ? -14.099 12.154 12.802 1.00 87.56 343 LEU A CA 1
ATOM 2749 C C . LEU A 1 343 ? -14.820 12.665 14.052 1.00 87.56 343 LEU A C 1
ATOM 2751 O O . LEU A 1 343 ? -14.196 13.250 14.938 1.00 87.56 343 LEU A O 1
ATOM 2755 N N . ASN A 1 344 ? -16.139 12.486 14.126 1.00 91.12 344 ASN A N 1
ATOM 2756 C CA . ASN A 1 344 ? -16.937 12.886 15.283 1.00 91.12 344 ASN A CA 1
ATOM 2757 C C . ASN A 1 344 ? -17.519 11.653 15.972 1.00 91.12 344 ASN A C 1
ATOM 2759 O O . ASN A 1 344 ? -18.542 11.131 15.548 1.00 91.12 344 ASN A O 1
ATOM 2763 N N . LEU A 1 345 ? -16.888 11.236 17.064 1.00 91.25 345 LEU A N 1
ATOM 2764 C CA . LEU A 1 345 ? -17.294 10.096 17.883 1.00 91.25 345 LEU A CA 1
ATOM 2765 C C . LEU A 1 345 ? -18.422 10.424 18.878 1.00 91.25 345 LEU A C 1
ATOM 2767 O O . LEU A 1 345 ? -18.879 9.559 19.616 1.00 91.25 345 LEU A O 1
ATOM 2771 N N . GLY A 1 346 ? -18.883 11.677 18.938 1.00 91.44 346 GLY A N 1
ATOM 2772 C CA . GLY A 1 346 ? -19.951 12.073 19.854 1.00 91.44 346 GLY A CA 1
ATOM 2773 C C . GLY A 1 346 ? -19.544 12.018 21.332 1.00 91.44 346 GLY A C 1
ATOM 2774 O O . GLY A 1 346 ? -18.445 12.435 21.698 1.00 91.44 346 GLY A O 1
ATOM 2775 N N . GLU A 1 347 ? -20.474 11.583 22.185 1.00 91.88 347 GLU A N 1
ATOM 2776 C CA . GLU A 1 347 ? -20.313 11.544 23.651 1.00 91.88 347 GLU A CA 1
ATOM 2777 C C . GLU A 1 347 ? -19.978 10.144 24.193 1.00 91.88 347 GLU A C 1
ATOM 2779 O O . GLU A 1 347 ? -19.691 9.995 25.383 1.00 91.88 347 GLU A O 1
ATOM 2784 N N . THR A 1 348 ? -19.960 9.139 23.321 1.00 93.69 348 THR A N 1
ATOM 2785 C CA . THR A 1 348 ? -19.608 7.761 23.660 1.00 93.69 348 THR A CA 1
ATOM 2786 C C . THR A 1 348 ? -18.089 7.609 23.660 1.00 93.69 348 THR A C 1
ATOM 2788 O O . THR A 1 348 ? -17.400 8.120 22.770 1.00 93.69 348 THR A O 1
ATOM 2791 N N . TRP A 1 349 ? -17.543 6.938 24.673 1.00 94.81 349 TRP A N 1
ATOM 2792 C CA . TRP A 1 349 ? -16.135 6.544 24.663 1.00 94.81 349 TRP A CA 1
ATOM 2793 C C . TRP A 1 349 ? -15.921 5.438 23.646 1.00 94.81 349 TRP A C 1
ATOM 2795 O O . TRP A 1 349 ? -16.777 4.578 23.483 1.00 94.81 349 TRP A O 1
ATOM 2805 N N . HIS A 1 350 ? -14.793 5.481 22.954 1.00 94.94 350 HIS A N 1
ATOM 2806 C CA . HIS A 1 350 ? -14.400 4.442 22.020 1.00 94.94 350 HIS A CA 1
ATOM 2807 C C . HIS A 1 350 ? -13.026 3.926 22.406 1.00 94.94 350 HIS A C 1
ATOM 2809 O O . HIS A 1 350 ? -12.119 4.725 22.647 1.00 94.94 350 HIS A O 1
ATOM 2815 N N . GLU A 1 351 ? -12.875 2.611 22.454 1.00 95.69 351 GLU A N 1
ATOM 2816 C CA . GLU A 1 351 ? -11.574 1.971 22.566 1.00 95.69 351 GLU A CA 1
ATOM 2817 C C . GLU A 1 351 ? -10.873 1.996 21.204 1.00 95.69 351 GLU A C 1
ATOM 2819 O O . GLU A 1 351 ? -11.504 1.780 20.165 1.00 95.69 351 GLU A O 1
ATOM 2824 N N . VAL A 1 352 ? -9.580 2.323 21.205 1.00 94.81 352 VAL A N 1
ATOM 2825 C CA . VAL A 1 352 ? -8.782 2.484 19.988 1.00 94.81 352 VAL A CA 1
ATOM 2826 C C . VAL A 1 352 ? -7.895 1.273 19.774 1.00 94.81 352 VAL A C 1
ATOM 2828 O O . VAL A 1 352 ? -6.941 1.053 20.524 1.00 94.81 352 VAL A O 1
ATOM 2831 N N . PHE A 1 353 ? -8.150 0.572 18.678 1.00 94.06 353 PHE A N 1
ATOM 2832 C CA . PHE A 1 353 ? -7.286 -0.479 18.163 1.00 94.06 353 PHE A CA 1
ATOM 2833 C C . PHE A 1 353 ? -6.544 0.032 16.929 1.00 94.06 353 PHE A C 1
ATOM 2835 O O . PHE A 1 353 ? -7.064 0.846 16.166 1.00 94.06 353 PHE A O 1
ATOM 2842 N N . THR A 1 354 ? -5.312 -0.424 16.754 1.00 90.12 354 THR A N 1
ATOM 2843 C CA . THR A 1 354 ? -4.505 -0.207 15.549 1.00 90.12 354 THR A CA 1
ATOM 2844 C C . THR A 1 354 ? -4.157 -1.565 14.982 1.00 90.12 354 THR A C 1
ATOM 2846 O O . THR A 1 354 ? -4.014 -2.510 15.760 1.00 90.12 354 THR A O 1
ATOM 2849 N N . ASN A 1 355 ? -4.018 -1.676 13.663 1.00 85.19 355 ASN A N 1
ATOM 2850 C CA . ASN A 1 355 ? -3.334 -2.849 13.130 1.00 85.19 355 ASN A CA 1
ATOM 2851 C C . ASN A 1 355 ? -1.894 -2.886 13.682 1.00 85.19 355 ASN A C 1
ATOM 2853 O O . ASN A 1 355 ? -1.311 -1.858 14.027 1.00 85.19 355 ASN A O 1
ATOM 2857 N N . ASP A 1 356 ? -1.365 -4.087 13.872 1.00 82.50 356 ASP A N 1
ATOM 2858 C CA . ASP A 1 356 ? 0.001 -4.350 14.332 1.00 82.50 356 ASP A CA 1
ATOM 2859 C C . ASP A 1 356 ? 0.983 -4.471 13.158 1.00 82.50 356 ASP A C 1
ATOM 2861 O O . ASP A 1 356 ? 2.150 -4.825 13.337 1.00 82.50 356 ASP A O 1
ATOM 2865 N N . ARG A 1 357 ? 0.508 -4.164 11.948 1.00 83.06 357 ARG A N 1
ATOM 2866 C CA . ARG A 1 357 ? 1.237 -4.350 10.706 1.00 83.06 357 ARG A CA 1
ATOM 2867 C C . ARG A 1 357 ? 1.841 -3.046 10.223 1.00 83.06 357 ARG A C 1
ATOM 2869 O O . ARG A 1 357 ? 1.188 -2.010 10.186 1.00 83.06 357 ARG A O 1
ATOM 2876 N N . GLU A 1 358 ? 3.067 -3.128 9.732 1.00 82.62 358 GLU A N 1
ATOM 2877 C CA . GLU A 1 358 ? 3.656 -2.034 8.976 1.00 82.62 358 GLU A CA 1
ATOM 2878 C C . GLU A 1 358 ? 2.985 -1.926 7.598 1.00 82.62 358 GLU A C 1
ATOM 2880 O O . GLU A 1 358 ? 3.077 -2.827 6.760 1.00 82.62 358 GLU A O 1
ATOM 2885 N N . VAL A 1 359 ? 2.270 -0.823 7.377 1.00 84.56 359 VAL A N 1
ATOM 2886 C CA . VAL A 1 359 ? 1.563 -0.533 6.127 1.00 84.56 359 VAL A CA 1
ATOM 2887 C C . VAL A 1 359 ? 2.177 0.697 5.474 1.00 84.56 359 VAL A C 1
ATOM 2889 O O . VAL A 1 359 ? 2.248 1.769 6.072 1.00 84.56 359 VAL A O 1
ATOM 2892 N N . THR A 1 360 ? 2.580 0.567 4.210 1.00 84.38 360 THR A N 1
ATOM 2893 C CA . THR A 1 360 ? 3.094 1.699 3.436 1.00 84.38 360 THR A CA 1
ATOM 2894 C C . THR A 1 360 ? 1.952 2.399 2.714 1.00 84.38 360 THR A C 1
ATOM 2896 O O . THR A 1 360 ? 1.244 1.790 1.913 1.00 84.38 360 THR A O 1
ATOM 2899 N N . VAL A 1 361 ? 1.780 3.699 2.954 1.00 82.12 361 VAL A N 1
ATOM 2900 C CA . VAL A 1 361 ? 0.760 4.500 2.266 1.00 82.12 361 VAL A CA 1
ATOM 2901 C C . VAL A 1 361 ? 1.283 5.006 0.922 1.00 82.12 361 VAL A C 1
ATOM 2903 O O . VAL A 1 361 ? 2.340 5.632 0.828 1.00 82.12 361 VAL A O 1
ATOM 2906 N N . ILE A 1 362 ? 0.525 4.765 -0.145 1.00 80.50 362 ILE A N 1
ATOM 2907 C CA . ILE A 1 362 ? 0.939 5.071 -1.514 1.00 80.50 362 ILE A CA 1
ATOM 2908 C C . ILE A 1 362 ? 0.662 6.539 -1.829 1.00 80.50 362 ILE A C 1
ATOM 2910 O O . ILE A 1 362 ? -0.465 7.024 -1.761 1.00 80.50 362 ILE A O 1
ATOM 2914 N N . GLY A 1 363 ? 1.705 7.260 -2.241 1.00 70.62 363 GLY A N 1
ATOM 2915 C CA . GLY A 1 363 ? 1.594 8.673 -2.609 1.00 70.62 363 GLY A CA 1
ATOM 2916 C C . GLY A 1 363 ? 1.796 9.645 -1.447 1.00 70.62 363 GLY A C 1
ATOM 2917 O O . GLY A 1 363 ? 1.692 10.858 -1.664 1.00 70.62 363 GLY A O 1
ATOM 2918 N N . ASP A 1 364 ? 2.153 9.161 -0.251 1.00 66.62 364 ASP A N 1
ATOM 2919 C CA . ASP A 1 364 ? 2.730 10.038 0.761 1.00 66.62 364 ASP A CA 1
ATOM 2920 C C . ASP A 1 364 ? 4.126 10.490 0.314 1.00 66.62 364 ASP A C 1
ATOM 2922 O O . ASP A 1 364 ? 5.117 9.766 0.405 1.00 66.62 364 ASP A O 1
ATOM 2926 N N . ARG A 1 365 ? 4.208 11.732 -0.171 1.00 58.50 365 ARG A N 1
ATOM 2927 C CA . ARG A 1 365 ? 5.470 12.359 -0.585 1.00 58.50 365 ARG A CA 1
ATOM 2928 C C . ARG A 1 365 ? 6.463 12.516 0.565 1.00 58.50 365 ARG A C 1
ATOM 2930 O O . ARG A 1 365 ? 7.624 12.794 0.286 1.00 58.50 365 ARG A O 1
ATOM 2937 N N . SER A 1 366 ? 6.026 12.376 1.821 1.00 55.56 366 SER A N 1
ATOM 2938 C CA . SER A 1 366 ? 6.913 12.485 2.981 1.00 55.56 366 SER A CA 1
ATOM 2939 C C . SER A 1 366 ? 7.887 11.309 3.115 1.00 55.56 366 SER A C 1
ATOM 2941 O O . SER A 1 366 ? 8.907 11.457 3.776 1.00 55.56 366 SER A O 1
ATOM 2943 N N . THR A 1 367 ? 7.634 10.201 2.408 1.00 46.66 367 THR A N 1
ATOM 2944 C CA . THR A 1 367 ? 8.529 9.031 2.339 1.00 46.66 367 THR A CA 1
ATOM 2945 C C . THR A 1 367 ? 9.589 9.118 1.233 1.00 46.66 367 THR A C 1
ATOM 2947 O O . THR A 1 367 ? 10.512 8.317 1.211 1.00 46.66 367 THR A O 1
ATOM 2950 N N . LEU A 1 368 ? 9.492 10.092 0.318 1.00 47.03 368 LEU A N 1
ATOM 2951 C CA . LEU A 1 368 ? 10.367 10.209 -0.863 1.00 47.03 368 LEU A CA 1
ATOM 2952 C C . LEU A 1 368 ? 11.540 11.186 -0.677 1.00 47.03 368 LEU A C 1
ATOM 2954 O O . LEU A 1 368 ? 12.129 11.627 -1.664 1.00 47.03 368 LEU A O 1
ATOM 2958 N N . SER A 1 369 ? 11.842 11.594 0.556 1.00 38.06 369 SER A N 1
ATOM 2959 C CA . SER A 1 369 ? 12.972 12.478 0.842 1.00 38.06 369 SER A CA 1
ATOM 2960 C C . SER A 1 369 ? 14.185 11.678 1.308 1.00 38.06 369 SER A C 1
ATOM 2962 O O . SER A 1 369 ? 14.379 11.548 2.512 1.00 38.06 369 SER A O 1
ATOM 2964 N N . ASP A 1 370 ? 14.980 11.208 0.350 1.00 39.12 370 ASP A N 1
ATOM 2965 C CA . ASP A 1 370 ? 16.420 10.961 0.499 1.00 39.12 370 ASP A CA 1
ATOM 2966 C C . ASP A 1 370 ? 17.157 11.487 -0.744 1.00 39.12 370 ASP A C 1
ATOM 2968 O O . ASP A 1 370 ? 16.710 11.189 -1.882 1.00 39.12 370 ASP A O 1
#

Mean predicted aligned error: 13.96 Å

Radius of gyration: 30.19 Å; Cα contacts (8 Å, |Δi|>4): 612; chains: 1; bounding box: 66×69×103 Å

Foldseek 3Di:
DDDDDDDDDDDDDDDDDDPVVVVPDDDDDDDDDDPDDLPDPPPDPPQDAAPDAPDDQLCQLQCLLVVNDSFNDFDQDPPPPDPDRWGWGWHDDPQKIKIATSLRKIFIGRRNHTQWIQASLRAIEGAPLPDDPPPDDRRHRPVVSHPYYDNQVLVQVQCVVPPFDPNQFNDWDDAPFWIWTAGNVSQWIKIWGAQPQEQADNRIKIHTDHPVVCVVCVVPVVCPVVLLDPPVNVVVVVVVQAEDSDQQPAPDAAPLRHWYDHRQKIWAFDQPPDPPDFPFCPPDDDDPPPDDDDDDPDPPDDDPDPPVDPPVQKDAPDWTAGPVGKIKGAAWIDGPVPRDHIHGHHPTITIMDGGPDDMGGRRPCVVVDD

Secondary structure (DSSP, 8-state):
------------------TTSGGG-------------TT-----TT----SS--S-HHHHHHHHHTT----SEEEE---TT--S--EEEEEE-SSEEEEEETTS-EEEEETTEEEEEE-TT--EEEETT---SSSPPP-PPPGGG-SEEE-HHHHHHHTTTSS--GGGEEEEEE-SSEEEEEETTSS-EEEEEE-TT--STTSEEEEEPPHHHHHHHHH-GGGHHHHTS-HHHHHHHHTTPEEES-TTSTT-B--SSEEEEETTEEEEE-TT--GGG------PPPPTT--PPP--S------------SSTTEEEEEEEE-TTS-EEEEEEEEETT--SPPEE-TTS-EEEEE-SS--EETT-GGG---

Organism: NCBI:txid755308

pLDDT: mean 71.12, std 21.98, range [23.98, 96.19]

Nearest PDB structures (foldseek):
  4ghb-assembly1_B  TM=3.310E-01  e=2.033E+00  Bacteroides uniformis ATCC 8492
  4pqg-assembly1_A  TM=5.225E-01  e=6.067E+00  Streptococcus pneumoniae TIGR4

Sequence (370 aa):
MSTNLNTRTISETSDKITTEEYAKTTPAAVLTVIETNVGDLTVPEWYIPTTKAVYDKQGVVESWAQKKFPVHTVSLCPDSDDSVFRSKLRNTSKNQTAYQYTDGTGICYHYSTICGIRTKSGLVFNNQQNYASGRVTLYSVPHRFSDGNLPLTTLREIVRGTDVDLFDITEVIEGKNAELVVFGSGREVVAIGYDATAAQGNGEFAFLLTEDEQEMVRREPDRIYDILMPVEVARFLNDGVKLNENPRIYGHKADGETIMRQGEHFFVPYPDFEYRYADTVVGDRANPDGLEKPQTNKVRYGRRYRAHHDLGSHIPRDYIQLTDGRRFVRGTIRHLRREHRMLNLGETWHEVFTNDREVTVIGDRSTLSD

Solvent-accessible surface area (backbone atoms only — not comparable to full-atom values): 22556 Å² total; per-residue (Å²): 143,82,85,84,83,84,85,79,88,82,80,91,80,85,80,84,79,63,84,77,67,72,80,77,73,82,76,87,84,77,94,74,87,79,84,77,66,84,75,69,82,72,76,58,91,86,65,70,81,39,94,65,64,90,37,57,62,59,47,45,42,49,28,55,68,68,73,50,73,83,61,35,43,83,42,85,50,85,55,94,83,57,97,63,84,52,53,32,39,33,39,50,35,100,54,30,41,33,40,37,38,61,78,66,23,33,41,30,24,50,67,92,41,55,21,30,40,27,12,66,72,67,51,24,34,27,24,71,68,50,73,62,83,73,95,52,81,75,73,57,54,56,66,95,62,33,79,47,69,40,52,52,68,58,52,49,58,73,37,58,89,57,99,62,56,81,44,34,40,62,49,74,50,81,38,93,52,22,37,35,43,32,29,68,86,71,65,54,34,37,41,35,35,57,39,85,49,27,35,50,43,93,12,32,33,36,36,77,44,54,74,75,49,44,64,55,29,73,77,40,41,62,50,56,59,62,74,55,47,39,71,69,59,54,49,44,43,73,74,66,40,44,73,50,89,66,72,79,54,83,83,55,58,46,86,44,62,44,27,42,52,49,52,64,37,34,35,38,51,35,76,85,69,68,79,87,75,67,69,59,72,70,84,79,69,83,69,93,72,82,74,85,72,88,82,70,98,59,89,72,71,75,77,85,71,85,62,90,60,90,56,80,57,42,45,58,68,38,76,48,52,43,80,88,67,54,34,35,36,29,31,45,33,38,44,74,82,63,47,47,80,67,45,32,36,42,90,32,39,18,40,57,47,57,43,94,65,83,70,47,59,40,74,46,68,84,77,71,78,126